Protein 9L9D (pdb70)

Structure (mmCIF, N/CA/C/O backbone):
data_9L9D
#
_entry.id   9L9D
#
_cell.length_a   1.00
_cell.length_b   1.00
_cell.length_c   1.00
_cell.angle_alpha   90.00
_cell.angle_beta   90.00
_cell.angle_gamma   90.00
#
_symmetry.space_group_name_H-M   'P 1'
#
loop_
_atom_site.group_PDB
_atom_site.id
_atom_site.type_symbol
_atom_site.label_atom_id
_atom_site.label_alt_id
_atom_site.label_comp_id
_atom_site.label_asym_id
_atom_site.label_entity_id
_atom_site.label_seq_id
_atom_site.pdbx_PDB_ins_code
_atom_site.Cartn_x
_atom_site.Cartn_y
_atom_site.Cartn_z
_atom_site.occupancy
_atom_site.B_iso_or_equiv
_atom_site.auth_seq_id
_atom_site.auth_comp_id
_atom_site.auth_asym_id
_atom_site.auth_atom_id
_atom_site.pdbx_PDB_model_num
ATOM 1 N N . SER A 1 66 ? 80.043 60.958 96.867 1.00 140.65 62 SER A N 1
ATOM 2 C CA . SER A 1 66 ? 78.832 61.762 96.982 1.00 140.65 62 SER A CA 1
ATOM 3 C C . SER A 1 66 ? 78.541 62.501 95.680 1.00 140.65 62 SER A C 1
ATOM 4 O O . SER A 1 66 ? 77.397 62.554 95.230 1.00 140.65 62 SER A O 1
ATOM 7 N N . LEU A 1 67 ? 79.581 63.072 95.086 1.00 137.42 63 LEU A N 1
ATOM 8 C CA . LEU A 1 67 ? 79.421 63.777 93.820 1.00 137.42 63 LEU A CA 1
ATOM 9 C C . LEU A 1 67 ? 79.059 62.787 92.718 1.00 137.42 63 LEU A C 1
ATOM 10 O O . LEU A 1 67 ? 79.689 61.729 92.612 1.00 137.42 63 LEU A O 1
ATOM 15 N N . PRO A 1 68 ? 78.050 63.084 91.894 1.00 130.49 64 PRO A N 1
ATOM 16 C CA . PRO A 1 68 ? 77.665 62.129 90.840 1.00 130.49 64 PRO A CA 1
ATOM 17 C C . PRO A 1 68 ? 78.780 61.816 89.858 1.00 130.49 64 PRO A C 1
ATOM 18 O O . PRO A 1 68 ? 78.871 60.677 89.382 1.00 130.49 64 PRO A O 1
ATOM 22 N N . ALA A 1 69 ? 79.625 62.800 89.533 1.00 126.84 65 ALA A N 1
ATOM 23 C CA . ALA A 1 69 ? 80.717 62.565 88.593 1.00 126.84 65 ALA A CA 1
ATOM 24 C C . ALA A 1 69 ? 81.681 61.513 89.124 1.00 126.84 65 ALA A C 1
ATOM 25 O O . ALA A 1 69 ? 82.143 60.642 88.374 1.00 126.84 65 ALA A O 1
ATOM 27 N N . ARG A 1 70 ? 81.985 61.575 90.421 1.00 124.62 66 ARG A N 1
ATOM 28 C CA . ARG A 1 70 ? 82.823 60.555 91.033 1.00 124.62 66 ARG A CA 1
ATOM 29 C C . ARG A 1 70 ? 82.216 59.171 90.856 1.00 124.62 66 ARG A C 1
ATOM 30 O O . ARG A 1 70 ? 82.936 58.201 90.587 1.00 124.62 66 ARG A O 1
ATOM 38 N N . TRP A 1 71 ? 80.891 59.054 90.973 1.00 125.03 67 TRP A N 1
ATOM 39 C CA . TRP A 1 71 ? 80.284 57.746 90.766 1.00 125.03 67 TRP A CA 1
ATOM 40 C C . TRP A 1 71 ? 80.376 57.318 89.307 1.00 125.03 67 TRP A C 1
ATOM 41 O O . TRP A 1 71 ? 80.794 56.195 89.010 1.00 125.03 67 TRP A O 1
ATOM 52 N N . ILE A 1 72 ? 80.016 58.196 88.370 1.00 123.48 68 ILE A N 1
ATOM 53 C CA . ILE A 1 72 ? 80.025 57.760 86.977 1.00 123.48 68 ILE A CA 1
ATOM 54 C C . ILE A 1 72 ? 81.435 57.558 86.442 1.00 123.48 68 ILE A C 1
ATOM 55 O O . ILE A 1 72 ? 81.594 57.033 85.335 1.00 123.48 68 ILE A O 1
ATOM 60 N N . PHE A 1 73 ? 82.467 57.960 87.188 1.00 120.89 69 PHE A N 1
ATOM 61 C CA . PHE A 1 73 ? 83.832 57.724 86.733 1.00 120.89 69 PHE A CA 1
ATOM 62 C C . PHE A 1 73 ? 84.559 56.611 87.479 1.00 120.89 69 PHE A C 1
ATOM 63 O O . PHE A 1 73 ? 85.471 56.002 86.907 1.00 120.89 69 PHE A O 1
ATOM 71 N N . ALA A 1 74 ? 84.194 56.326 88.733 1.00 120.97 70 ALA A N 1
ATOM 72 C CA . ALA A 1 74 ? 84.968 55.371 89.527 1.00 120.97 70 ALA A CA 1
ATOM 73 C C . ALA A 1 74 ? 84.801 53.940 89.034 1.00 120.97 70 ALA A C 1
ATOM 74 O O . ALA A 1 74 ? 85.769 53.168 89.022 1.00 120.97 70 ALA A O 1
ATOM 76 N N . ARG A 1 75 ? 83.578 53.570 88.648 1.00 123.07 71 ARG A N 1
ATOM 77 C CA . ARG A 1 75 ? 83.246 52.223 88.195 1.00 123.07 71 ARG A CA 1
ATOM 78 C C . ARG A 1 75 ? 82.968 52.153 86.692 1.00 123.07 71 ARG A C 1
ATOM 79 O O . ARG A 1 75 ? 81.983 51.543 86.257 1.00 123.07 71 ARG A O 1
ATOM 87 N N . ILE A 1 76 ? 83.817 52.802 85.901 1.00 115.78 72 ILE A N 1
ATOM 88 C CA . ILE A 1 76 ? 84.009 52.498 84.487 1.00 115.78 72 ILE A CA 1
ATOM 89 C C . ILE A 1 76 ? 85.309 51.716 84.354 1.00 115.78 72 ILE A C 1
ATOM 90 O O . ILE A 1 76 ? 86.372 52.192 84.770 1.00 115.78 72 ILE A O 1
ATOM 95 N N . THR A 1 77 ? 85.237 50.522 83.777 1.00 115.33 73 THR A N 1
ATOM 96 C CA . THR A 1 77 ? 86.444 49.740 83.565 1.00 115.33 73 THR A CA 1
ATOM 97 C C . THR A 1 77 ? 87.319 50.396 82.496 1.00 115.33 73 THR A C 1
ATOM 98 O O . THR A 1 77 ? 86.801 50.974 81.537 1.00 115.33 73 THR A O 1
ATOM 102 N N . PRO A 1 78 ? 88.643 50.339 82.641 1.00 111.35 74 PRO A N 1
ATOM 103 C CA . PRO A 1 78 ? 89.521 50.904 81.610 1.00 111.35 74 PRO A CA 1
ATOM 104 C C . PRO A 1 78 ? 89.392 50.153 80.294 1.00 111.35 74 PRO A C 1
ATOM 105 O O . PRO A 1 78 ? 89.123 48.950 80.260 1.00 111.35 74 PRO A O 1
ATOM 109 N N . GLY A 1 79 ? 89.593 50.883 79.198 1.00 110.70 75 GLY A N 1
ATOM 110 C CA . GLY A 1 79 ? 89.557 50.324 77.868 1.00 110.70 75 GLY A CA 1
ATOM 111 C C . GLY A 1 79 ? 88.283 50.599 77.096 1.00 110.70 75 GLY A C 1
ATOM 112 O O . GLY A 1 79 ? 88.275 50.443 75.869 1.00 110.70 75 GLY A O 1
ATOM 113 N N . THR A 1 80 ? 87.214 51.005 77.773 1.00 108.91 76 THR A N 1
ATOM 114 C CA . THR A 1 80 ? 85.954 51.309 77.111 1.00 108.91 76 THR A CA 1
ATOM 115 C C . THR A 1 80 ? 85.959 52.743 76.602 1.00 108.91 76 THR A C 1
ATOM 116 O O . THR A 1 80 ? 86.422 53.658 77.287 1.00 108.91 76 THR A O 1
ATOM 120 N N . THR A 1 81 ? 85.441 52.931 75.391 1.00 112.27 77 THR A N 1
ATOM 121 C CA . THR A 1 81 ? 85.399 54.245 74.766 1.00 112.27 77 THR A CA 1
ATOM 122 C C . THR A 1 81 ? 84.141 54.983 75.204 1.00 112.27 77 THR A C 1
ATOM 123 O O . THR A 1 81 ? 83.036 54.434 75.144 1.00 112.27 77 THR A O 1
ATOM 127 N N . ILE A 1 82 ? 84.318 56.221 75.665 1.00 105.59 78 ILE A N 1
ATOM 128 C CA . ILE A 1 82 ? 83.219 57.060 76.119 1.00 105.59 78 ILE A CA 1
ATOM 129 C C . ILE A 1 82 ? 83.372 58.437 75.492 1.00 105.59 78 ILE A C 1
ATOM 130 O O . ILE A 1 82 ? 84.448 58.820 75.029 1.00 105.59 78 ILE A O 1
ATOM 135 N N . SER A 1 83 ? 82.272 59.185 75.480 1.00 104.69 79 SER A N 1
ATOM 136 C CA . SER A 1 83 ? 82.262 60.555 74.978 1.00 104.69 79 SER A CA 1
ATOM 137 C C . SER A 1 83 ? 81.808 61.474 76.101 1.00 104.69 79 SER A C 1
ATOM 138 O O . SER A 1 83 ? 80.692 61.330 76.607 1.00 104.69 79 SER A O 1
ATOM 141 N N . ILE A 1 84 ? 82.660 62.417 76.487 1.00 104.51 80 ILE A N 1
ATOM 142 C CA . ILE A 1 84 ? 82.385 63.261 77.642 1.00 104.51 80 ILE A CA 1
ATOM 143 C C . ILE A 1 84 ? 82.058 64.673 77.178 1.00 104.51 80 ILE A C 1
ATOM 144 O O . ILE A 1 84 ? 82.502 65.130 76.119 1.00 104.51 80 ILE A O 1
ATOM 149 N N . VAL A 1 85 ? 81.247 65.355 77.982 1.00 107.53 81 VAL A N 1
ATOM 150 C CA . VAL A 1 85 ? 80.842 66.734 77.748 1.00 107.53 81 VAL A CA 1
ATOM 151 C C . VAL A 1 85 ? 81.021 67.495 79.052 1.00 107.53 81 VAL A C 1
ATOM 152 O O . VAL A 1 85 ? 80.667 66.993 80.125 1.00 107.53 81 VAL A O 1
ATOM 156 N N . THR A 1 86 ? 81.577 68.698 78.963 1.00 109.51 82 THR A N 1
ATOM 157 C CA . THR A 1 86 ? 81.998 69.471 80.122 1.00 109.51 82 THR A CA 1
ATOM 158 C C . THR A 1 86 ? 81.109 70.700 80.311 1.00 109.51 82 THR A C 1
ATOM 159 O O . THR A 1 86 ? 80.191 70.966 79.532 1.00 109.51 82 THR A O 1
ATOM 163 N N . ASP A 1 87 ? 81.405 71.459 81.372 1.00 113.11 83 ASP A N 1
ATOM 164 C CA . ASP A 1 87 ? 80.634 72.653 81.700 1.00 113.11 83 ASP A CA 1
ATOM 165 C C . ASP A 1 87 ? 80.817 73.772 80.685 1.00 113.11 83 ASP A C 1
ATOM 166 O O . ASP A 1 87 ? 79.977 74.676 80.623 1.00 113.11 83 ASP A O 1
ATOM 171 N N . SER A 1 88 ? 81.890 73.746 79.903 1.00 108.57 84 SER A N 1
ATOM 172 C CA . SER A 1 88 ? 82.132 74.769 78.897 1.00 108.57 84 SER A CA 1
ATOM 173 C C . SER A 1 88 ? 81.555 74.411 77.537 1.00 108.57 84 SER A C 1
ATOM 174 O O . SER A 1 88 ? 81.697 75.196 76.594 1.00 108.57 84 SER A O 1
ATOM 177 N N . GLY A 1 89 ? 80.914 73.253 77.410 1.00 110.69 85 GLY A N 1
ATOM 178 C CA . GLY A 1 89 ? 80.400 72.815 76.135 1.00 110.69 85 GLY A CA 1
ATOM 179 C C . GLY A 1 89 ? 81.434 72.226 75.206 1.00 110.69 85 GLY A C 1
ATOM 180 O O . GLY A 1 89 ? 81.096 71.889 74.064 1.00 110.69 85 GLY A O 1
ATOM 181 N N . ASP A 1 90 ? 82.681 72.093 75.652 1.00 109.42 86 ASP A N 1
ATOM 182 C CA . ASP A 1 90 ? 83.734 71.521 74.822 1.00 109.42 86 ASP A CA 1
ATOM 183 C C . ASP A 1 90 ? 83.450 70.030 74.695 1.00 109.42 86 ASP A C 1
ATOM 184 O O . ASP A 1 90 ? 83.624 69.272 75.654 1.00 109.42 86 ASP A O 1
ATOM 189 N N . MET A 1 91 ? 83.010 69.608 73.514 1.00 116.09 87 MET A N 1
ATOM 190 C CA . MET A 1 91 ? 82.653 68.214 73.289 1.00 116.09 87 MET A CA 1
ATOM 191 C C . MET A 1 91 ? 83.911 67.400 73.019 1.00 116.09 87 MET A C 1
ATOM 192 O O . MET A 1 91 ? 84.656 67.689 72.077 1.00 116.09 87 MET A O 1
ATOM 197 N N . ILE A 1 92 ? 84.147 66.388 73.845 1.00 116.85 88 ILE A N 1
ATOM 198 C CA . ILE A 1 92 ? 85.264 65.470 73.661 1.00 116.85 88 ILE A CA 1
ATOM 199 C C . ILE A 1 92 ? 84.764 64.272 72.866 1.00 116.85 88 ILE A C 1
ATOM 200 O O . ILE A 1 92 ? 83.802 63.609 73.268 1.00 116.85 88 ILE A O 1
ATOM 205 N N . GLY A 1 93 ? 85.415 63.993 71.739 1.00 117.01 89 GLY A N 1
ATOM 206 C CA . GLY A 1 93 ? 84.981 62.947 70.842 1.00 117.01 89 GLY A CA 1
ATOM 207 C C . GLY A 1 93 ? 85.205 61.555 71.396 1.00 117.01 89 GLY A C 1
ATOM 208 O O . GLY A 1 93 ? 85.376 61.361 72.603 1.00 117.01 89 GLY A O 1
ATOM 209 N N . PRO A 1 94 ? 85.198 60.550 70.515 1.00 116.94 90 PRO A N 1
ATOM 210 C CA . PRO A 1 94 ? 85.414 59.171 70.974 1.00 116.94 90 PRO A CA 1
ATOM 211 C C . PRO A 1 94 ? 86.801 58.982 71.563 1.00 116.94 90 PRO A C 1
ATOM 212 O O . PRO A 1 94 ? 87.806 59.024 70.846 1.00 116.94 90 PRO A O 1
ATOM 216 N N . VAL A 1 95 ? 86.861 58.773 72.876 1.00 111.39 91 VAL A N 1
ATOM 217 C CA . VAL A 1 95 ? 88.112 58.654 73.613 1.00 111.39 91 VAL A CA 1
ATOM 218 C C . VAL A 1 95 ? 88.025 57.444 74.528 1.00 111.39 91 VAL A C 1
ATOM 219 O O . VAL A 1 95 ? 87.030 57.268 75.239 1.00 111.39 91 VAL A O 1
ATOM 223 N N . VAL A 1 96 ? 89.064 56.616 74.513 1.00 111.50 92 VAL A N 1
ATOM 224 C CA . VAL A 1 96 ? 89.102 55.431 75.360 1.00 111.50 92 VAL A CA 1
ATOM 225 C C . VAL A 1 96 ? 89.484 55.839 76.776 1.00 111.50 92 VAL A C 1
ATOM 226 O O . VAL A 1 96 ? 90.497 56.513 76.994 1.00 111.50 92 VAL A O 1
ATOM 230 N N . PHE A 1 97 ? 88.657 55.448 77.741 1.00 111.15 93 PHE A N 1
ATOM 231 C CA . PHE A 1 97 ? 88.941 55.733 79.140 1.00 111.15 93 PHE A CA 1
ATOM 232 C C . PHE A 1 97 ? 90.165 54.952 79.598 1.00 111.15 93 PHE A C 1
ATOM 233 O O . PHE A 1 97 ? 90.379 53.807 79.190 1.00 111.15 93 PHE A O 1
ATOM 241 N N . VAL A 1 98 ? 90.976 55.577 80.449 1.00 110.95 94 VAL A N 1
ATOM 242 C CA . VAL A 1 98 ? 92.204 54.941 80.912 1.00 110.95 94 VAL A CA 1
ATOM 243 C C . VAL A 1 98 ? 92.184 54.774 82.425 1.00 110.95 94 VAL A C 1
ATOM 244 O O . VAL A 1 98 ? 92.324 53.656 82.932 1.00 110.95 94 VAL A O 1
ATOM 248 N N . ALA A 1 99 ? 92.012 55.870 83.162 1.00 108.83 95 ALA A N 1
ATOM 249 C CA . ALA A 1 99 ? 92.121 55.770 84.611 1.00 108.83 95 ALA A CA 1
ATOM 250 C C . ALA A 1 99 ? 91.341 56.887 85.283 1.00 108.83 95 ALA A C 1
ATOM 251 O O . ALA A 1 99 ? 90.962 57.875 84.653 1.00 108.83 95 ALA A O 1
ATOM 253 N N . PHE A 1 100 ? 91.118 56.721 86.584 1.00 115.10 96 PHE A N 1
ATOM 254 C CA . PHE A 1 100 ? 90.485 57.756 87.396 1.00 115.10 96 PHE A CA 1
ATOM 255 C C . PHE A 1 100 ? 91.009 57.623 88.818 1.00 115.10 96 PHE A C 1
ATOM 256 O O . PHE A 1 100 ? 90.620 56.699 89.538 1.00 115.10 96 PHE A O 1
ATOM 264 N N . CYS A 1 101 ? 91.884 58.540 89.218 1.00 120.07 97 CYS A N 1
ATOM 265 C CA . CYS A 1 101 ? 92.396 58.580 90.581 1.00 120.07 97 CYS A CA 1
ATOM 266 C C . CYS A 1 101 ? 91.458 59.454 91.405 1.00 120.07 97 CYS A C 1
ATOM 267 O O . CYS A 1 101 ? 91.440 60.681 91.250 1.00 120.07 97 CYS A O 1
ATOM 270 N N . GLN A 1 102 ? 90.664 58.814 92.265 1.00 123.86 98 GLN A N 1
ATOM 271 C CA . GLN A 1 102 ? 89.640 59.508 93.034 1.00 123.86 98 GLN A CA 1
ATOM 272 C C . GLN A 1 102 ? 90.209 60.241 94.242 1.00 123.86 98 GLN A C 1
ATOM 273 O O . GLN A 1 102 ? 89.562 61.165 94.748 1.00 123.86 98 GLN A O 1
ATOM 279 N N . VAL A 1 103 ? 91.410 59.873 94.697 1.00 125.72 99 VAL A N 1
ATOM 280 C CA . VAL A 1 103 ? 91.976 60.497 95.891 1.00 125.72 99 VAL A CA 1
ATOM 281 C C . VAL A 1 103 ? 92.167 61.993 95.674 1.00 125.72 99 VAL A C 1
ATOM 282 O O . VAL A 1 103 ? 91.835 62.808 96.544 1.00 125.72 99 VAL A O 1
ATOM 286 N N . HIS A 1 104 ? 92.694 62.381 94.515 1.00 120.63 100 HIS A N 1
ATOM 287 C CA . HIS A 1 104 ? 92.807 63.784 94.150 1.00 120.63 100 HIS A CA 1
ATOM 288 C C . HIS A 1 104 ? 91.821 64.191 93.067 1.00 120.63 100 HIS A C 1
ATOM 289 O O . HIS A 1 104 ? 91.828 65.352 92.645 1.00 120.63 100 HIS A O 1
ATOM 296 N N . GLY A 1 105 ? 90.975 63.272 92.607 1.00 121.12 101 GLY A N 1
ATOM 297 C CA . GLY A 1 105 ? 89.954 63.592 91.631 1.00 121.12 101 GLY A CA 1
ATOM 298 C C . GLY A 1 105 ? 90.495 64.002 90.277 1.00 121.12 101 GLY A C 1
ATOM 299 O O . GLY A 1 105 ? 90.356 65.160 89.875 1.00 121.12 101 GLY A O 1
ATOM 300 N N . ILE A 1 106 ? 91.119 63.067 89.565 1.00 116.93 102 ILE A N 1
ATOM 301 C CA . ILE A 1 106 ? 91.683 63.339 88.247 1.00 116.93 102 ILE A CA 1
ATOM 302 C C . ILE A 1 106 ? 91.432 62.140 87.344 1.00 116.93 102 ILE A C 1
ATOM 303 O O . ILE A 1 106 ? 91.714 61.000 87.728 1.00 116.93 102 ILE A O 1
ATOM 308 N N . VAL A 1 107 ? 90.922 62.391 86.140 1.00 111.47 103 VAL A N 1
ATOM 309 C CA . VAL A 1 107 ? 90.667 61.338 85.164 1.00 111.47 103 VAL A CA 1
ATOM 310 C C . VAL A 1 107 ? 91.739 61.395 84.083 1.00 111.47 103 VAL A C 1
ATOM 311 O O . VAL A 1 107 ? 92.098 62.473 83.595 1.00 111.47 103 VAL A O 1
ATOM 315 N N . 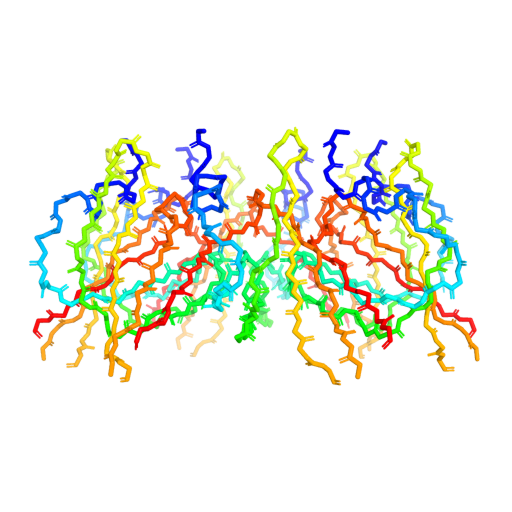PHE A 1 108 ? 92.279 60.229 83.744 1.00 109.63 104 PHE A N 1
ATOM 316 C CA . PHE A 1 108 ? 93.265 60.070 82.687 1.00 109.63 104 PHE A CA 1
ATOM 317 C C . PHE A 1 108 ? 92.534 59.498 81.481 1.00 109.63 104 PHE A C 1
ATOM 318 O O . PHE A 1 108 ? 92.029 58.369 81.556 1.00 109.63 104 PHE A O 1
ATOM 326 N N . VAL A 1 109 ? 92.477 60.246 80.374 1.00 107.99 105 VAL A N 1
ATOM 327 C CA . VAL A 1 109 ? 91.943 59.701 79.132 1.00 107.99 105 VAL A CA 1
ATOM 328 C C . VAL A 1 109 ? 92.958 59.967 78.028 1.00 107.99 105 VAL A C 1
ATOM 329 O O . VAL A 1 109 ? 93.917 60.711 78.212 1.00 107.99 105 VAL A O 1
ATOM 333 N N . THR A 1 110 ? 92.751 59.334 76.875 1.00 114.62 106 THR A N 1
ATOM 334 C CA . THR A 1 110 ? 93.645 59.576 75.751 1.00 114.62 106 THR A CA 1
ATOM 335 C C . THR A 1 110 ? 92.988 59.119 74.458 1.00 114.62 106 THR A C 1
ATOM 336 O O . THR A 1 110 ? 92.271 58.117 74.437 1.00 114.62 106 THR A O 1
ATOM 340 N N . GLN A 1 111 ? 93.261 59.854 73.385 1.00 122.86 107 GLN A N 1
ATOM 341 C CA . GLN A 1 111 ? 92.770 59.536 72.056 1.00 122.86 107 GLN A CA 1
ATOM 342 C C . GLN A 1 111 ? 93.939 59.450 71.083 1.00 122.86 107 GLN A C 1
ATOM 343 O O . GLN A 1 111 ? 95.004 60.036 71.299 1.00 122.86 107 GLN A O 1
ATOM 349 N N . GLU A 1 112 ? 93.728 58.695 70.008 1.00 134.43 108 GLU A N 1
ATOM 350 C CA . GLU A 1 112 ? 94.757 58.535 68.991 1.00 134.43 108 GLU A CA 1
ATOM 351 C C . GLU A 1 112 ? 94.976 59.843 68.240 1.00 134.43 108 GLU A C 1
ATOM 352 O O . GLU A 1 112 ? 94.031 60.585 67.961 1.00 134.43 108 GLU A O 1
ATOM 358 N N . SER A 1 113 ? 96.234 60.123 67.916 1.00 131.00 109 SER A N 1
ATOM 359 C CA . SER A 1 113 ? 96.584 61.335 67.185 1.00 131.00 109 SER A CA 1
ATOM 360 C C . SER A 1 113 ? 97.328 61.002 65.897 1.00 131.00 109 SER A C 1
ATOM 361 O O . SER A 1 113 ? 98.279 60.219 65.903 1.00 131.00 109 SER A O 1
ATOM 364 N N . GLY A 1 119 ? 100.834 58.871 66.812 1.00 126.81 115 GLY A N 1
ATOM 365 C CA . GLY A 1 119 ? 101.144 59.053 68.218 1.00 126.81 115 GLY A CA 1
ATOM 366 C C . GLY A 1 119 ? 99.941 58.884 69.124 1.00 126.81 115 GLY A C 1
ATOM 367 O O . GLY A 1 119 ? 98.974 58.212 68.769 1.00 126.81 115 GLY A O 1
ATOM 368 N N . GLN A 1 120 ? 100.003 59.500 70.302 1.00 122.61 116 GLN A N 1
ATOM 369 C CA . GLN A 1 120 ? 98.929 59.420 71.280 1.00 122.61 116 GLN A CA 1
ATOM 370 C C . GLN A 1 120 ? 98.780 60.768 71.969 1.00 122.61 116 GLN A C 1
ATOM 371 O O . GLN A 1 120 ? 99.777 61.410 72.309 1.00 122.61 116 GLN A O 1
ATOM 377 N N . ALA A 1 121 ? 97.534 61.192 72.173 1.00 115.83 117 ALA A N 1
ATOM 378 C CA . ALA A 1 121 ? 97.227 62.472 72.804 1.00 115.83 117 ALA A CA 1
ATOM 379 C C . ALA A 1 121 ? 96.477 62.209 74.102 1.00 115.83 117 ALA A C 1
ATOM 380 O O . ALA A 1 121 ? 95.333 61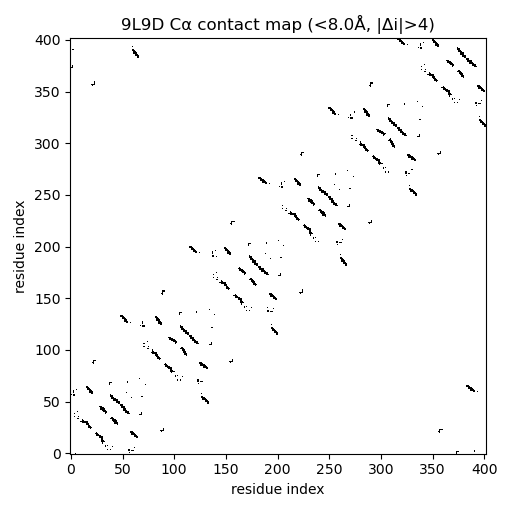.743 74.078 1.00 115.83 117 ALA A O 1
ATOM 382 N N . THR A 1 122 ? 97.109 62.523 75.228 1.00 100.78 118 THR A N 1
ATOM 383 C CA . THR A 1 122 ? 96.547 62.264 76.547 1.00 100.78 118 THR A CA 1
ATOM 384 C C . THR A 1 122 ? 95.868 63.520 77.077 1.00 100.78 118 THR A C 1
ATOM 385 O O . THR A 1 122 ? 96.449 64.609 77.039 1.00 100.78 118 THR A O 1
ATOM 389 N N . THR A 1 123 ? 94.643 63.363 77.569 1.00 109.51 119 THR A N 1
ATOM 390 C CA . THR A 1 123 ? 93.845 64.458 78.099 1.00 109.51 119 THR A CA 1
ATOM 391 C C . THR A 1 123 ? 93.650 64.276 79.601 1.00 109.51 119 THR A C 1
ATOM 392 O O . THR A 1 123 ? 93.360 63.164 80.080 1.00 109.51 119 THR A O 1
ATOM 396 N N . LEU A 1 124 ? 93.819 65.382 80.328 1.00 109.82 120 LEU A N 1
ATOM 397 C CA . LEU A 1 124 ? 93.792 65.452 81.785 1.00 109.82 120 LEU A CA 1
ATOM 398 C C . LEU A 1 124 ? 92.760 66.502 82.180 1.00 109.82 120 LEU A C 1
ATOM 399 O O . LEU A 1 124 ? 93.065 67.698 82.192 1.00 109.82 120 LEU A O 1
ATOM 404 N N . ILE A 1 125 ? 91.547 66.069 82.514 1.00 111.10 121 ILE A N 1
ATOM 405 C CA . ILE A 1 125 ? 90.440 66.979 82.789 1.00 111.10 121 ILE A CA 1
ATOM 406 C C . ILE A 1 125 ? 89.912 66.709 84.191 1.00 111.10 121 ILE A C 1
ATOM 407 O O . ILE A 1 125 ? 89.726 65.550 84.578 1.00 111.10 121 ILE A O 1
ATOM 412 N N . ASP A 1 126 ? 89.687 67.780 84.951 1.00 118.05 122 ASP A N 1
ATOM 413 C CA . ASP A 1 126 ? 89.174 67.658 86.310 1.00 118.05 122 ASP A CA 1
ATOM 414 C C . ASP A 1 126 ? 87.789 67.023 86.308 1.00 118.05 122 ASP A C 1
ATOM 415 O O . ASP A 1 126 ? 86.914 67.413 85.530 1.00 118.05 122 ASP A O 1
ATOM 420 N N . VAL A 1 127 ? 87.591 66.044 87.192 1.00 114.87 123 VAL A N 1
ATOM 421 C CA . VAL A 1 127 ? 86.313 65.343 87.255 1.00 114.87 123 VAL A CA 1
ATOM 422 C C . VAL A 1 127 ? 85.226 66.253 87.814 1.00 114.87 123 VAL A C 1
ATOM 423 O O . VAL A 1 127 ? 84.076 66.220 87.360 1.00 114.87 123 VAL A O 1
ATOM 427 N N . ASP A 1 128 ? 85.571 67.085 88.800 1.00 117.29 124 ASP A N 1
ATOM 428 C CA . ASP A 1 128 ? 84.566 67.889 89.486 1.00 117.29 124 ASP A CA 1
ATOM 429 C C . ASP A 1 128 ? 83.869 68.874 88.558 1.00 117.29 124 ASP A C 1
ATOM 430 O O . ASP A 1 128 ? 82.751 69.305 88.859 1.00 117.29 124 ASP A O 1
ATOM 435 N N . LYS A 1 129 ? 84.496 69.239 87.444 1.00 110.86 125 LYS A N 1
ATOM 436 C CA . LYS A 1 129 ? 83.892 70.116 86.448 1.00 110.86 125 LYS A CA 1
ATOM 437 C C . LYS A 1 129 ? 83.573 69.353 85.167 1.00 110.86 125 LYS A C 1
ATOM 438 O O . LYS A 1 129 ? 83.753 69.859 84.059 1.00 110.86 125 LYS A O 1
ATOM 444 N N . VAL A 1 130 ? 83.102 68.117 85.311 1.00 109.47 126 VAL A N 1
ATOM 445 C CA . VAL A 1 130 ? 82.672 67.290 84.191 1.00 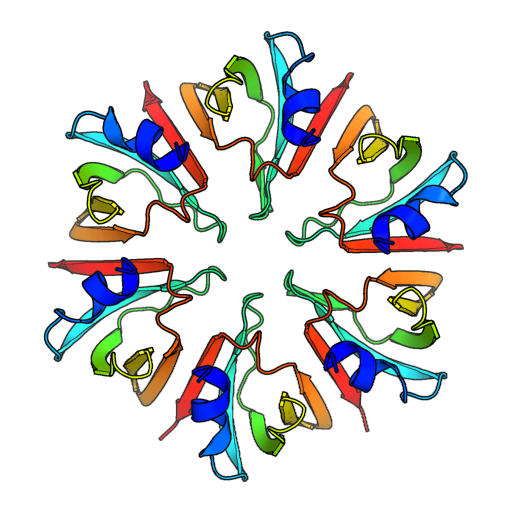109.47 126 VAL A CA 1
ATOM 446 C C . VAL A 1 130 ? 81.157 67.181 84.245 1.00 109.47 126 VAL A C 1
ATOM 447 O O . VAL A 1 130 ? 80.591 66.823 85.285 1.00 109.47 126 VAL A O 1
ATOM 451 N N . GLU A 1 131 ? 80.501 67.499 83.132 1.00 108.94 127 GLU A N 1
ATOM 452 C CA . GLU A 1 131 ? 79.046 67.420 83.085 1.00 108.94 127 GLU A CA 1
ATOM 453 C C . GLU A 1 131 ? 78.554 65.991 82.902 1.00 108.94 127 GLU A C 1
ATOM 454 O O . GLU A 1 131 ? 77.864 65.445 83.769 1.00 108.94 127 GLU A O 1
ATOM 460 N N . SER A 1 132 ? 78.893 65.373 81.775 1.00 108.98 128 SER A N 1
ATOM 461 C CA . SER A 1 132 ? 78.204 64.161 81.364 1.00 108.98 128 SER A CA 1
ATOM 462 C C . SER A 1 132 ? 79.154 63.224 80.639 1.00 108.98 128 SER A C 1
ATOM 463 O O . SER A 1 132 ? 80.140 63.654 80.038 1.00 108.98 128 SER A O 1
ATOM 466 N N . VAL A 1 133 ? 78.833 61.934 80.696 1.00 106.82 129 VAL A N 1
ATOM 467 C CA . VAL A 1 133 ? 79.530 60.902 79.941 1.00 106.82 129 VAL A CA 1
ATOM 468 C C . VAL A 1 133 ? 78.491 60.072 79.199 1.00 106.82 129 VAL A C 1
ATOM 469 O O . VAL A 1 133 ? 77.391 59.834 79.709 1.00 106.82 129 VAL A O 1
ATOM 473 N N . THR A 1 134 ? 78.827 59.663 77.979 1.00 106.44 130 THR A N 1
ATOM 474 C CA . THR A 1 134 ? 77.945 58.865 77.143 1.00 106.44 130 THR A CA 1
ATOM 475 C C . THR A 1 134 ? 78.687 57.624 76.675 1.00 106.44 130 THR A C 1
ATOM 476 O O . THR A 1 134 ? 79.869 57.692 76.317 1.00 106.44 130 THR A O 1
ATOM 480 N N . PHE A 1 135 ? 77.982 56.497 76.679 1.00 108.43 131 PHE A N 1
ATOM 481 C CA . PHE A 1 135 ? 78.519 55.211 76.270 1.00 108.43 131 PHE A CA 1
ATOM 482 C C . PHE A 1 135 ? 77.921 54.805 74.931 1.00 108.43 131 PHE A C 1
ATOM 483 O O . PHE A 1 135 ? 76.941 55.388 74.459 1.00 108.43 131 PHE A O 1
ATOM 491 N N . PHE A 1 136 ? 78.525 53.793 74.318 1.00 115.98 132 PHE A N 1
ATOM 492 C CA . PHE A 1 136 ? 78.072 53.283 73.033 1.00 115.98 132 PHE A CA 1
ATOM 493 C C . PHE A 1 136 ? 77.969 51.768 73.094 1.00 115.98 132 PHE A C 1
ATOM 494 O O . PHE A 1 136 ? 78.758 51.109 73.777 1.00 115.98 132 PHE A O 1
ATOM 502 N N . SER A 1 137 ? 76.992 51.222 72.378 1.00 125.25 133 SER A N 1
ATOM 503 C CA . SER A 1 137 ? 76.783 49.781 72.339 1.00 125.25 133 SER A CA 1
ATOM 504 C C . SER A 1 137 ? 76.499 49.312 70.916 1.00 125.25 133 SER A C 1
ATOM 505 O O . SER A 1 137 ? 76.098 50.098 70.059 1.00 125.25 133 SER A O 1
ATOM 509 N N . SER B 1 66 ? 95.632 70.736 96.928 1.00 133.25 62 SER B N 1
ATOM 510 C CA . SER B 1 66 ? 94.301 70.148 97.010 1.00 133.25 62 SER B CA 1
ATOM 511 C C . SER B 1 66 ? 93.561 70.286 95.684 1.00 133.25 62 SER B C 1
ATOM 512 O O . SER B 1 66 ? 92.933 69.338 95.212 1.00 133.25 62 SER B O 1
ATOM 515 N N . LEU B 1 67 ? 93.637 71.470 95.091 1.00 134.89 63 LEU B N 1
ATOM 516 C CA . LEU B 1 67 ? 92.990 71.702 93.805 1.00 134.89 63 LEU B CA 1
ATOM 517 C C . LEU B 1 67 ? 93.693 70.894 92.720 1.00 134.89 63 LEU B C 1
ATOM 518 O O . LEU B 1 67 ? 94.926 70.928 92.630 1.00 134.89 63 LEU B O 1
ATOM 523 N N . PRO B 1 68 ? 92.955 70.152 91.892 1.00 127.56 64 PRO B N 1
ATOM 524 C CA . PRO B 1 68 ? 93.609 69.347 90.848 1.00 127.56 64 PRO B CA 1
ATOM 525 C C . PRO B 1 68 ? 94.431 70.166 89.870 1.00 127.56 64 PRO B C 1
ATOM 526 O O . PRO B 1 68 ? 95.470 69.686 89.397 1.00 127.56 64 PRO B O 1
ATOM 530 N N . ALA B 1 69 ? 93.996 71.387 89.550 1.00 124.23 65 ALA B N 1
ATOM 531 C CA . ALA B 1 69 ? 94.747 72.221 88.618 1.00 124.23 65 ALA B CA 1
ATOM 532 C C . ALA B 1 69 ? 96.130 72.549 89.165 1.00 124.23 65 ALA B C 1
ATOM 533 O O . ALA B 1 69 ? 97.127 72.506 88.428 1.00 124.23 65 ALA B O 1
ATOM 535 N N . ARG B 1 70 ? 96.211 72.860 90.461 1.00 124.29 66 ARG B N 1
ATOM 536 C CA . ARG B 1 70 ? 97.499 73.163 91.074 1.00 124.29 66 ARG B CA 1
ATOM 537 C C . ARG B 1 70 ? 98.463 71.996 90.932 1.00 124.29 66 ARG B C 1
ATOM 538 O O . ARG B 1 70 ? 99.645 72.192 90.631 1.00 124.29 66 ARG B O 1
ATOM 546 N N . TRP B 1 71 ? 97.979 70.771 91.141 1.00 122.14 67 TRP B N 1
ATOM 547 C CA . TRP B 1 71 ? 98.865 69.617 91.056 1.00 122.14 67 TRP B CA 1
ATOM 548 C C . TRP B 1 71 ? 99.256 69.337 89.608 1.00 122.14 67 TRP B C 1
ATOM 549 O O . TRP B 1 71 ? 100.439 69.134 89.307 1.00 122.14 67 TRP B O 1
ATOM 560 N N . ILE B 1 72 ? 98.289 69.353 88.686 1.00 119.56 68 ILE B N 1
ATOM 561 C CA . ILE B 1 72 ? 98.634 69.028 87.305 1.00 119.56 68 ILE B CA 1
ATOM 562 C C . ILE B 1 72 ? 99.534 70.089 86.688 1.00 119.56 68 ILE B C 1
ATOM 563 O O . ILE B 1 72 ? 100.223 69.807 85.702 1.00 119.56 68 ILE B O 1
ATOM 568 N N . PHE B 1 73 ? 99.553 71.306 87.235 1.00 121.37 69 PHE B N 1
ATOM 569 C CA . PHE B 1 73 ? 100.494 72.310 86.754 1.00 121.37 69 PHE B CA 1
ATOM 570 C C . PHE B 1 73 ? 101.781 72.373 87.565 1.00 121.37 69 PHE B C 1
ATOM 571 O O . PHE B 1 73 ? 102.768 72.942 87.086 1.00 121.37 69 PHE B O 1
ATOM 579 N N . ALA B 1 74 ? 101.801 71.807 88.772 1.00 121.43 70 ALA B N 1
ATOM 580 C CA . ALA B 1 74 ? 102.980 71.917 89.623 1.00 121.43 70 ALA B CA 1
ATOM 581 C C . ALA B 1 74 ? 104.114 71.015 89.150 1.00 121.43 70 ALA B C 1
ATOM 582 O O . ALA B 1 74 ? 105.281 71.421 89.171 1.00 121.43 70 ALA B O 1
ATOM 584 N N . ARG B 1 75 ? 103.795 69.796 88.723 1.00 122.27 71 ARG B N 1
ATOM 585 C CA . ARG B 1 75 ? 104.801 68.811 88.351 1.00 122.27 71 ARG B CA 1
ATOM 586 C C . ARG B 1 75 ? 105.095 68.794 86.857 1.00 122.27 71 ARG B C 1
ATOM 587 O O . ARG B 1 75 ? 105.802 67.898 86.387 1.00 122.27 71 ARG B O 1
ATOM 595 N N . ILE B 1 76 ? 104.573 69.755 86.102 1.00 117.65 72 ILE B N 1
ATOM 596 C CA . ILE B 1 76 ? 104.865 69.843 84.676 1.00 117.65 72 ILE B CA 1
ATOM 597 C C . ILE B 1 76 ? 106.199 70.558 84.506 1.00 117.65 72 ILE B C 1
ATOM 598 O O . ILE B 1 76 ? 106.377 71.685 84.980 1.00 117.65 72 ILE B O 1
ATOM 603 N N . THR B 1 77 ? 107.144 69.899 83.845 1.00 114.33 73 THR B N 1
ATOM 604 C CA . THR B 1 77 ? 108.450 70.503 83.640 1.00 114.33 73 THR B CA 1
ATOM 605 C C . THR B 1 77 ? 108.356 71.615 82.598 1.00 114.33 73 THR B C 1
ATOM 606 O O . THR B 1 77 ? 107.591 71.503 81.636 1.00 114.33 73 THR B O 1
ATOM 610 N N . PRO B 1 78 ? 109.100 72.704 82.772 1.00 112.06 74 PRO B N 1
ATOM 611 C CA . PRO B 1 78 ? 109.089 73.770 81.765 1.00 112.06 74 PRO B CA 1
ATOM 612 C C . PRO B 1 78 ? 109.672 73.301 80.442 1.00 112.06 74 PRO B C 1
ATOM 613 O O . PRO B 1 78 ? 110.553 72.439 80.392 1.00 112.06 74 PRO B O 1
ATOM 617 N N . GLY B 1 79 ? 109.163 73.885 79.359 1.00 112.43 75 GLY B N 1
ATOM 618 C CA . GLY B 1 79 ? 109.639 73.609 78.024 1.00 112.43 75 GLY B CA 1
ATOM 619 C C . GLY B 1 79 ? 108.762 72.677 77.213 1.00 112.43 75 GLY B C 1
ATOM 620 O O . GLY B 1 79 ? 108.901 72.634 75.985 1.00 112.43 75 GLY B O 1
ATOM 621 N N . THR B 1 80 ? 107.868 71.935 77.859 1.00 108.66 76 THR B N 1
ATOM 622 C CA . THR B 1 80 ? 106.991 71.018 77.146 1.00 108.66 76 THR B CA 1
ATOM 623 C C . THR B 1 80 ? 105.774 71.753 76.602 1.00 108.66 76 THR B C 1
ATOM 624 O O . THR B 1 80 ? 105.216 72.636 77.258 1.00 108.66 76 THR B O 1
ATOM 628 N N . THR B 1 81 ? 105.365 71.382 75.392 1.00 107.89 77 THR B N 1
ATOM 629 C CA . THR B 1 81 ? 104.215 71.997 74.744 1.00 107.89 77 THR B CA 1
ATOM 630 C C . THR B 1 81 ? 102.942 71.269 75.158 1.00 107.89 77 THR B C 1
ATOM 631 O O . THR B 1 81 ? 102.861 70.040 75.067 1.00 107.89 77 THR B O 1
ATOM 635 N N . ILE B 1 82 ? 101.960 72.032 75.637 1.00 101.42 78 ILE B N 1
ATOM 636 C CA . ILE B 1 82 ? 100.681 71.495 76.076 1.00 101.42 78 ILE B CA 1
ATOM 637 C C . ILE B 1 82 ? 99.564 72.315 75.447 1.00 101.42 78 ILE B C 1
ATOM 638 O O . ILE B 1 82 ? 99.768 73.444 74.995 1.00 101.42 78 ILE B O 1
ATOM 643 N N . SER B 1 83 ? 98.371 71.726 75.414 1.00 105.49 79 SER B N 1
ATOM 644 C CA . SER B 1 83 ? 97.177 72.401 74.920 1.00 105.49 79 SER B CA 1
ATOM 645 C C . SER B 1 83 ? 96.145 72.445 76.036 1.00 105.49 79 SER B C 1
ATOM 646 O O . SER B 1 83 ? 95.801 71.407 76.604 1.00 105.49 79 SER B O 1
ATOM 649 N N . ILE B 1 84 ? 95.641 73.635 76.343 1.00 101.82 80 ILE B N 1
ATOM 650 C CA . ILE B 1 84 ? 94.838 73.842 77.540 1.00 101.82 80 ILE B CA 1
ATOM 651 C C . ILE B 1 84 ? 93.442 74.312 77.155 1.00 101.82 80 ILE B C 1
ATOM 652 O O . ILE B 1 84 ? 93.280 75.181 76.291 1.00 101.82 80 ILE B O 1
ATOM 657 N N . VAL B 1 85 ? 92.437 73.727 77.804 1.00 105.71 81 VAL B N 1
ATOM 658 C CA . VAL B 1 85 ? 91.041 74.120 77.663 1.00 105.71 81 VAL B CA 1
ATOM 659 C C . VAL B 1 85 ? 90.584 74.715 78.988 1.00 105.71 81 VAL B C 1
ATOM 660 O O . VAL B 1 85 ? 90.904 74.182 80.057 1.00 105.71 81 VAL B O 1
ATOM 664 N N . THR B 1 86 ? 89.852 75.824 78.918 1.00 107.06 82 THR B N 1
ATOM 665 C CA . THR B 1 86 ? 89.439 76.592 80.085 1.00 107.06 82 THR B CA 1
ATOM 666 C C . THR B 1 86 ? 87.925 76.513 80.276 1.00 107.06 82 THR B C 1
ATOM 667 O O . THR B 1 86 ? 87.202 75.895 79.490 1.00 107.06 82 THR B O 1
ATOM 671 N N . ASP B 1 87 ? 87.446 77.162 81.344 1.00 112.79 83 ASP B N 1
ATOM 672 C CA . ASP B 1 87 ? 86.025 77.143 81.679 1.00 112.79 83 ASP B CA 1
ATOM 673 C C . ASP B 1 87 ? 85.168 77.898 80.673 1.00 112.79 83 ASP B C 1
ATOM 674 O O . ASP B 1 87 ? 83.955 77.668 80.620 1.00 112.79 83 ASP B O 1
ATOM 679 N N . SER B 1 88 ? 85.754 78.797 79.891 1.00 105.64 84 SER B N 1
ATOM 680 C CA . SER B 1 88 ? 85.003 79.548 78.896 1.00 105.64 84 SER B CA 1
ATOM 681 C C . SER B 1 88 ? 84.975 78.866 77.539 1.00 105.64 84 SER B C 1
ATOM 682 O O . SER B 1 88 ? 84.378 79.407 76.602 1.00 105.64 84 SER B O 1
ATOM 685 N N . GLY B 1 89 ? 85.601 77.701 77.407 1.00 105.80 85 GLY B N 1
ATOM 686 C CA . GLY B 1 89 ? 85.689 77.037 76.129 1.00 105.80 85 GLY B CA 1
ATOM 687 C C . GLY B 1 89 ? 86.738 77.599 75.199 1.00 105.80 85 GLY B C 1
ATOM 688 O O . GLY B 1 89 ? 86.818 77.158 74.045 1.00 105.80 85 GLY B O 1
ATOM 689 N N . ASP B 1 90 ? 87.539 78.557 75.657 1.00 105.23 86 ASP B N 1
ATOM 690 C CA . ASP B 1 90 ? 88.586 79.143 74.829 1.00 105.23 86 ASP B CA 1
ATOM 691 C C . ASP B 1 90 ? 89.676 78.092 74.663 1.00 105.23 86 ASP B C 1
ATOM 692 O O . ASP B 1 90 ? 90.442 77.826 75.594 1.00 105.23 86 ASP B O 1
ATOM 697 N N . MET B 1 91 ? 89.742 77.487 73.481 1.00 110.43 87 MET B N 1
ATOM 698 C CA . MET B 1 91 ? 90.729 76.452 73.201 1.00 110.43 87 MET B CA 1
ATOM 699 C C . MET B 1 91 ? 92.041 77.119 72.811 1.00 110.43 87 MET B C 1
ATOM 700 O O . MET B 1 91 ? 92.139 77.744 71.750 1.00 110.43 87 MET B O 1
ATOM 705 N N . ILE B 1 92 ? 93.048 76.991 73.668 1.00 105.35 88 ILE B N 1
ATOM 706 C CA . ILE B 1 92 ? 94.371 77.550 73.425 1.00 105.35 88 ILE B CA 1
ATOM 707 C C . ILE B 1 92 ? 95.241 76.464 72.809 1.00 105.35 88 ILE B C 1
ATOM 708 O O . ILE B 1 92 ? 95.371 75.369 73.371 1.00 105.35 88 ILE B O 1
ATOM 713 N N . GLY B 1 93 ? 95.835 76.763 71.655 1.00 110.14 89 GLY B N 1
ATOM 714 C CA . GLY B 1 93 ? 96.548 75.776 70.879 1.00 110.14 89 GLY B CA 1
ATOM 715 C C . GLY B 1 93 ? 97.872 75.359 71.485 1.00 110.14 89 GLY B C 1
ATOM 716 O O . GLY B 1 93 ? 98.103 75.494 72.690 1.00 110.14 89 GLY B O 1
ATOM 717 N N . PRO B 1 94 ? 98.772 74.829 70.649 1.00 106.72 90 PRO B N 1
ATOM 718 C CA . PRO B 1 94 ? 100.070 74.363 71.157 1.00 106.72 90 PRO B CA 1
ATOM 719 C C . PRO B 1 94 ? 100.911 75.496 71.719 1.00 106.72 90 PRO B C 1
ATOM 720 O O . PRO B 1 94 ? 101.368 76.372 70.978 1.00 106.72 90 PRO B O 1
ATOM 724 N N . VAL B 1 95 ? 101.117 75.486 73.034 1.00 107.30 91 VAL B N 1
ATOM 725 C CA . VAL B 1 95 ? 101.857 76.526 73.734 1.00 107.30 91 VAL B CA 1
ATOM 726 C C . VAL B 1 95 ? 102.856 75.871 74.676 1.00 107.30 91 VAL B C 1
ATOM 727 O O . VAL B 1 95 ? 102.520 74.917 75.386 1.00 107.30 91 VAL B O 1
ATOM 731 N N . VAL B 1 96 ? 104.082 76.384 74.682 1.00 107.80 92 VAL B N 1
ATOM 732 C CA . VAL B 1 96 ? 105.141 75.824 75.514 1.00 107.80 92 VAL B CA 1
ATOM 733 C C . VAL B 1 96 ? 105.026 76.384 76.926 1.00 107.80 92 VAL B C 1
ATOM 734 O O . VAL B 1 96 ? 104.944 77.602 77.124 1.00 107.80 92 VAL B O 1
ATOM 738 N N . PHE B 1 97 ? 105.009 75.490 77.910 1.00 112.01 93 PHE B N 1
ATOM 739 C CA . PHE B 1 97 ? 104.962 75.884 79.310 1.00 112.01 93 PHE B CA 1
ATOM 740 C C . PHE B 1 97 ? 106.248 76.596 79.715 1.00 112.01 93 PHE B C 1
ATOM 741 O O . PHE B 1 97 ? 107.333 76.305 79.207 1.00 112.01 93 PHE B O 1
ATOM 749 N N . VAL B 1 98 ? 106.118 77.546 80.642 1.00 114.36 94 VAL B N 1
ATOM 750 C CA . VAL B 1 98 ? 107.274 78.299 81.117 1.00 114.36 94 VAL B CA 1
ATOM 751 C C . VAL B 1 98 ? 107.414 78.166 82.628 1.00 114.36 94 VAL B C 1
ATOM 752 O O . VAL B 1 98 ? 108.435 77.676 83.122 1.00 114.36 94 VAL B O 1
ATOM 756 N N . ALA B 1 99 ? 106.400 78.598 83.373 1.00 110.16 95 ALA B N 1
ATOM 757 C CA . ALA B 1 99 ? 106.512 78.612 84.824 1.00 110.16 95 ALA B CA 1
ATOM 758 C C . ALA B 1 99 ? 105.126 78.599 85.447 1.00 110.16 95 ALA B C 1
ATOM 759 O O . ALA B 1 99 ? 104.127 78.919 84.800 1.00 110.16 95 ALA B O 1
ATOM 761 N N . PHE B 1 100 ? 105.089 78.225 86.723 1.00 115.57 96 PHE B N 1
ATOM 762 C CA . PHE B 1 100 ? 103.848 78.196 87.493 1.00 115.57 96 PHE B CA 1
ATOM 763 C C . PHE B 1 100 ? 104.217 78.384 88.955 1.00 115.57 96 PHE B C 1
ATOM 764 O O . PHE B 1 100 ? 104.827 77.495 89.556 1.00 115.57 96 PHE B O 1
ATOM 772 N N . CYS B 1 101 ? 103.851 79.525 89.526 1.00 121.91 97 CYS B N 1
ATOM 773 C CA . CYS B 1 101 ? 104.132 79.807 90.926 1.00 121.91 97 CYS B CA 1
ATOM 774 C C . CYS B 1 101 ? 102.851 79.594 91.723 1.00 121.91 97 CYS B C 1
ATOM 775 O O . CYS B 1 101 ? 101.808 80.177 91.403 1.00 121.91 97 CYS B O 1
ATOM 778 N N . GLN B 1 102 ? 102.938 78.757 92.756 1.00 131.21 98 GLN B N 1
ATOM 779 C CA . GLN B 1 102 ? 101.765 78.234 93.445 1.00 131.21 98 GLN B CA 1
ATOM 780 C C . GLN B 1 102 ? 101.324 79.111 94.609 1.00 131.21 98 GLN B C 1
ATOM 781 O O . GLN B 1 102 ? 100.127 79.146 94.918 1.00 131.21 98 GLN B O 1
ATOM 787 N N . VAL B 1 103 ? 102.249 79.847 95.234 1.00 131.90 99 VAL B N 1
ATOM 788 C CA . VAL B 1 103 ? 101.911 80.608 96.436 1.00 131.90 99 VAL B CA 1
ATOM 789 C C . VAL B 1 103 ? 100.795 81.605 96.146 1.00 131.90 99 VAL B C 1
ATOM 790 O O . VAL B 1 103 ? 99.900 81.817 96.973 1.00 131.90 99 VAL B O 1
ATOM 794 N N . HIS B 1 104 ? 100.822 82.223 94.969 1.00 122.38 100 HIS B N 1
ATOM 795 C CA . HIS B 1 104 ? 99.738 83.072 94.503 1.00 122.38 100 HIS B CA 1
ATOM 796 C C . HIS B 1 104 ? 98.877 82.406 93.442 1.00 122.38 100 HIS B C 1
ATOM 797 O O . HIS B 1 104 ? 97.845 82.967 93.058 1.00 122.38 100 HIS B O 1
ATOM 804 N N . GLY B 1 105 ? 99.272 81.233 92.954 1.00 122.84 101 GLY B N 1
ATOM 805 C CA . GLY B 1 105 ? 98.499 80.526 91.952 1.00 122.84 101 GLY B CA 1
ATOM 806 C C . GLY B 1 105 ? 98.432 81.240 90.618 1.00 122.84 101 GLY B C 1
ATOM 807 O O . GLY B 1 105 ? 97.361 81.695 90.206 1.00 122.84 101 GLY B O 1
ATOM 808 N N . ILE B 1 106 ? 99.569 81.356 89.936 1.00 119.97 102 ILE B N 1
ATOM 809 C CA . ILE B 1 106 ? 99.630 82.006 88.632 1.00 119.97 102 ILE B CA 1
ATOM 810 C C . ILE B 1 106 ? 100.561 81.210 87.728 1.00 119.97 102 ILE B C 1
ATOM 811 O O . ILE B 1 106 ? 101.672 80.845 88.128 1.00 119.97 102 ILE B O 1
ATOM 816 N N . VAL B 1 107 ? 100.112 80.957 86.500 1.00 113.37 103 VAL B N 1
ATOM 817 C CA . VAL B 1 107 ? 100.863 80.176 85.525 1.00 113.37 103 VAL B CA 1
ATOM 818 C C . VAL B 1 107 ? 101.117 81.032 84.290 1.00 113.37 103 VAL B C 1
ATOM 819 O O . VAL B 1 107 ? 100.255 81.811 83.870 1.00 113.37 103 VAL B O 1
ATOM 823 N N . PHE B 1 108 ? 102.317 80.903 83.728 1.00 110.61 104 PHE B N 1
ATOM 824 C CA . PHE B 1 108 ? 102.740 81.640 82.548 1.00 110.61 104 PHE B CA 1
ATOM 825 C C . PHE B 1 108 ? 102.818 80.678 81.371 1.00 110.61 104 PHE B C 1
ATOM 826 O O . PHE B 1 108 ? 103.319 79.558 81.517 1.00 110.61 104 PHE B O 1
ATOM 834 N N . VAL B 1 109 ? 102.332 81.100 80.203 1.00 105.00 105 VAL B N 1
ATOM 835 C CA . VAL B 1 109 ? 102.568 80.370 78.965 1.00 105.00 105 VAL B CA 1
ATOM 836 C C . VAL B 1 109 ? 102.962 81.384 77.900 1.00 105.00 105 VAL B C 1
ATOM 837 O O . VAL B 1 109 ? 102.796 82.588 78.074 1.00 105.00 105 VAL B O 1
ATOM 841 N N . THR B 1 110 ? 103.506 80.889 76.792 1.00 111.74 106 THR B N 1
ATOM 842 C CA . THR B 1 110 ? 103.864 81.791 75.706 1.00 111.74 106 THR B CA 1
ATOM 843 C C . THR B 1 110 ? 103.938 81.017 74.400 1.00 111.74 106 THR B C 1
ATOM 844 O O . THR B 1 110 ? 104.446 79.895 74.362 1.00 111.74 106 THR B O 1
ATOM 848 N N . GLN B 1 111 ? 103.438 81.635 73.335 1.00 120.01 107 GLN B N 1
ATOM 849 C CA . GLN B 1 111 ? 103.450 81.047 72.006 1.00 120.01 107 GLN B CA 1
ATOM 850 C C . GLN B 1 111 ? 104.090 82.021 71.027 1.00 120.01 107 GLN B C 1
ATOM 851 O O . GLN B 1 111 ? 104.108 83.236 71.243 1.00 120.01 107 GLN B O 1
ATOM 857 N N . GLU B 1 112 ? 104.630 81.463 69.948 1.00 136.20 108 GLU B N 1
ATOM 858 C CA . GLU B 1 112 ? 105.265 82.274 68.920 1.00 136.20 108 GLU B CA 1
ATOM 859 C C . GLU B 1 112 ? 104.231 83.129 68.198 1.00 136.20 108 GLU B C 1
ATOM 860 O O . GLU B 1 112 ? 103.106 82.692 67.942 1.00 136.20 108 GLU B O 1
ATOM 866 N N . SER B 1 113 ? 104.620 84.358 67.873 1.00 134.71 109 SER B N 1
ATOM 867 C CA . SER B 1 113 ? 103.733 85.283 67.179 1.00 134.71 109 SER B CA 1
ATOM 868 C C . SER B 1 113 ? 104.361 85.773 65.879 1.00 134.71 109 SER B C 1
ATOM 869 O O . SER B 1 113 ? 105.498 86.245 65.867 1.00 134.71 109 SER B O 1
ATOM 872 N N . GLY B 1 119 ? 108.059 87.932 66.808 1.00 134.74 115 GLY B N 1
ATOM 873 C CA . GLY B 1 119 ? 108.188 88.163 68.234 1.00 134.74 115 GLY B CA 1
ATOM 874 C C . GLY B 1 119 ? 107.643 87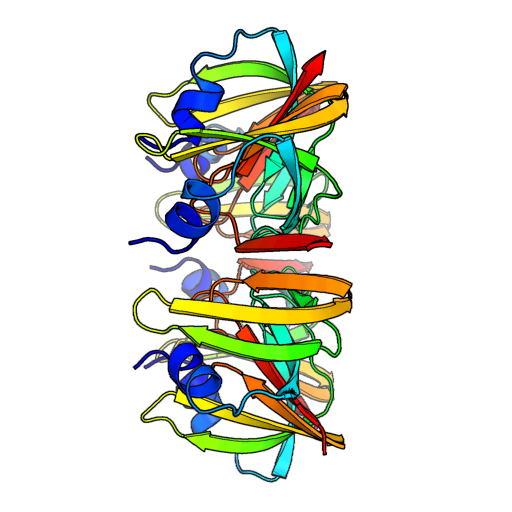.028 69.077 1.00 134.74 115 GLY B C 1
ATOM 875 O O . GLY B 1 119 ? 107.599 85.880 68.636 1.00 134.74 115 GLY B O 1
ATOM 876 N N . GLN B 1 120 ? 107.225 87.351 70.299 1.00 127.59 116 GLN B N 1
ATOM 877 C CA . GLN B 1 120 ? 106.686 86.371 71.227 1.00 127.59 116 GLN B CA 1
ATOM 878 C C . GLN B 1 120 ? 105.398 86.908 71.835 1.00 127.59 116 GLN B C 1
ATOM 879 O O . GLN B 1 120 ? 105.253 88.113 72.053 1.00 127.59 116 GLN B O 1
ATOM 885 N N . ALA B 1 121 ? 104.463 86.000 72.109 1.00 115.94 117 ALA B N 1
ATOM 886 C CA . ALA B 1 121 ? 103.169 86.352 72.686 1.00 115.94 117 ALA B CA 1
ATOM 887 C C . ALA B 1 121 ? 102.997 85.587 73.991 1.00 115.94 117 ALA B C 1
ATOM 888 O O . ALA B 1 121 ? 102.780 84.371 73.978 1.00 115.94 117 ALA B O 1
ATOM 890 N N . THR B 1 122 ? 103.081 86.297 75.112 1.00 102.49 118 THR B N 1
ATOM 891 C CA . THR B 1 122 ? 102.979 85.693 76.433 1.00 102.49 118 THR B CA 1
ATOM 892 C C . THR B 1 122 ? 101.546 85.794 76.935 1.00 102.49 118 THR B C 1
ATOM 893 O O . THR B 1 122 ? 100.958 86.880 76.935 1.00 102.49 118 THR B O 1
ATOM 897 N N . THR B 1 123 ? 100.993 84.664 77.363 1.00 104.26 119 THR B N 1
ATOM 898 C CA . THR B 1 123 ? 99.631 84.578 77.866 1.00 104.26 119 THR B CA 1
ATOM 899 C C . THR B 1 123 ? 99.666 84.237 79.352 1.00 104.26 119 THR B C 1
ATOM 900 O O . THR B 1 123 ? 100.410 83.342 79.781 1.00 104.26 119 THR B O 1
ATOM 904 N N . LEU B 1 124 ? 98.871 84.964 80.131 1.00 105.84 120 LEU B N 1
ATOM 905 C CA . LEU B 1 124 ? 98.869 84.876 81.584 1.00 105.84 120 LEU B CA 1
ATOM 906 C C . LEU B 1 124 ? 97.447 84.594 82.046 1.00 105.84 120 LEU B C 1
ATOM 907 O O . LEU B 1 124 ? 96.559 85.433 81.869 1.00 105.84 120 LEU B O 1
ATOM 912 N N . ILE B 1 125 ? 97.237 83.425 82.647 1.00 108.14 121 ILE B N 1
ATOM 913 C CA . ILE B 1 125 ? 95.910 82.963 83.027 1.00 108.14 121 ILE B CA 1
ATOM 914 C C . ILE B 1 125 ? 95.903 82.630 84.515 1.00 108.14 121 ILE B C 1
ATOM 915 O O . ILE B 1 125 ? 96.936 82.631 85.184 1.00 108.14 121 ILE B O 1
ATOM 920 N N . ASP B 1 126 ? 94.710 82.333 85.024 1.00 120.72 122 ASP B N 1
ATOM 921 C CA . ASP B 1 126 ? 94.496 82.034 86.432 1.00 120.72 122 ASP B CA 1
ATOM 922 C C . ASP B 1 126 ? 94.249 80.536 86.557 1.00 120.72 122 ASP B C 1
ATOM 923 O O . ASP B 1 126 ? 93.408 79.981 85.844 1.00 120.72 122 ASP B O 1
ATOM 928 N N . VAL B 1 127 ? 94.989 79.887 87.463 1.00 116.18 123 VAL B N 1
ATOM 929 C CA . VAL B 1 127 ? 95.001 78.425 87.520 1.00 116.18 123 VAL B CA 1
ATOM 930 C C . VAL B 1 127 ? 93.667 77.882 88.021 1.00 116.18 123 VAL B C 1
ATOM 931 O O . VAL B 1 127 ? 93.172 76.866 87.521 1.00 116.18 123 VAL B O 1
ATOM 935 N N . ASP B 1 128 ? 93.064 78.545 89.012 1.00 124.41 124 ASP B N 1
ATOM 936 C CA . ASP B 1 128 ? 91.832 78.038 89.611 1.00 124.41 124 ASP B CA 1
ATOM 937 C C . ASP B 1 128 ? 90.717 77.878 88.588 1.00 124.41 124 ASP B C 1
ATOM 938 O O . ASP B 1 128 ? 89.831 77.034 88.766 1.00 124.41 124 ASP B O 1
ATOM 943 N N . LYS B 1 129 ? 90.732 78.672 87.522 1.00 112.95 125 LYS B N 1
ATOM 944 C CA . LYS B 1 129 ? 89.715 78.599 86.477 1.00 112.95 125 LYS B CA 1
ATOM 945 C C . LYS B 1 129 ? 90.256 77.948 85.217 1.00 112.95 125 LYS B C 1
ATOM 946 O O . LYS B 1 129 ? 89.954 78.371 84.099 1.00 112.95 125 LYS B O 1
ATOM 952 N N . VAL B 1 130 ? 91.076 76.917 85.382 1.00 110.28 126 VAL B N 1
ATOM 953 C CA . VAL B 1 130 ? 91.621 76.148 84.274 1.00 110.28 126 VAL B CA 1
ATOM 954 C C . VAL B 1 130 ? 90.960 74.780 84.301 1.00 110.28 126 VAL B C 1
ATOM 955 O O . VAL B 1 130 ? 90.940 74.113 85.343 1.00 110.28 126 VAL B O 1
ATOM 959 N N . GLU B 1 131 ? 90.397 74.374 83.166 1.00 109.66 127 GLU B N 1
ATOM 960 C CA . GLU B 1 131 ? 89.710 73.091 83.101 1.00 109.66 127 GLU B CA 1
ATOM 961 C C . GLU B 1 131 ? 90.678 71.929 82.929 1.00 109.66 127 GLU B C 1
ATOM 962 O O . GLU B 1 131 ? 90.789 71.064 83.804 1.00 109.66 127 GLU B O 1
ATOM 968 N N . SER B 1 132 ? 91.386 71.891 81.804 1.00 110.19 128 SER B N 1
ATOM 969 C CA . SER B 1 132 ? 92.100 70.682 81.429 1.00 110.19 128 SER B CA 1
ATOM 970 C C . SER B 1 132 ? 93.350 71.026 80.637 1.00 110.19 128 SER B C 1
ATOM 971 O O . SER B 1 132 ? 93.416 72.057 79.963 1.00 110.19 128 SER B O 1
ATOM 974 N N . VAL B 1 133 ? 94.334 70.134 80.718 1.00 105.27 129 VAL B N 1
ATOM 975 C CA . VAL B 1 133 ? 95.554 70.220 79.930 1.00 105.27 129 VAL B CA 1
ATOM 976 C C . VAL B 1 133 ? 95.739 68.902 79.193 1.00 105.27 129 VAL B C 1
ATOM 977 O O . VAL B 1 133 ? 95.337 67.837 79.672 1.00 105.27 129 VAL B O 1
ATOM 981 N N . THR B 1 134 ? 96.318 68.985 77.999 1.00 103.39 130 THR B N 1
ATOM 982 C CA . THR B 1 134 ? 96.564 67.826 77.157 1.00 103.39 130 THR B CA 1
ATOM 983 C C . THR B 1 134 ? 98.006 67.855 76.678 1.00 103.39 130 THR B C 1
ATOM 984 O O . THR B 1 134 ? 98.522 68.912 76.294 1.00 103.39 130 THR B O 1
ATOM 988 N N . PHE B 1 135 ? 98.643 66.690 76.702 1.00 103.52 131 PHE B N 1
ATOM 989 C CA . PHE B 1 135 ? 100.022 66.517 76.277 1.00 103.52 131 PHE B CA 1
ATOM 990 C C . PHE B 1 135 ? 100.063 65.834 74.918 1.00 103.52 131 PHE B C 1
ATOM 991 O O . PHE B 1 135 ? 99.063 65.296 74.435 1.00 103.52 131 PHE B O 1
ATOM 999 N N . PHE B 1 136 ? 101.239 65.863 74.300 1.00 111.42 132 PHE B N 1
ATOM 1000 C CA . PHE B 1 136 ? 101.455 65.230 73.009 1.00 111.42 132 PHE B CA 1
ATOM 1001 C C . PHE B 1 136 ? 102.722 64.391 73.062 1.00 111.42 132 PHE B C 1
ATOM 1002 O O . PHE B 1 136 ? 103.713 64.786 73.683 1.00 111.42 132 PHE B O 1
ATOM 1010 N N . SER B 1 137 ? 102.682 63.235 72.411 1.00 118.15 133 SER B N 1
ATOM 1011 C CA . SER B 1 137 ? 103.828 62.335 72.380 1.00 118.15 133 SER B CA 1
ATOM 1012 C C . SER B 1 137 ? 104.088 61.832 70.965 1.00 118.15 133 SER B C 1
ATOM 1013 O O . SER B 1 137 ? 103.201 61.859 70.111 1.00 118.15 133 SER B O 1
ATOM 1017 N N . SER C 1 66 ? 95.673 89.165 96.930 1.00 135.41 62 SER C N 1
ATOM 1018 C CA . SER C 1 66 ? 95.396 87.742 97.084 1.00 135.41 62 SER C CA 1
ATOM 1019 C C . SER C 1 66 ? 94.845 87.149 95.791 1.00 135.41 62 SER C C 1
ATOM 1020 O O . SER C 1 66 ? 95.344 86.138 95.299 1.00 135.41 62 SER C O 1
ATOM 1023 N N . LEU C 1 67 ? 93.811 87.783 95.253 1.00 132.83 63 LEU C N 1
ATOM 1024 C CA . LEU C 1 67 ? 93.221 87.321 94.003 1.00 132.83 63 LEU C CA 1
ATOM 1025 C C . LEU C 1 67 ? 94.213 87.528 92.863 1.00 132.83 63 LEU C C 1
ATOM 1026 O O . LEU C 1 67 ? 94.779 88.621 92.733 1.00 132.83 63 LEU C O 1
ATOM 1031 N N . PRO C 1 68 ? 94.463 86.512 92.031 1.00 126.37 64 PRO C N 1
ATOM 1032 C CA . PRO C 1 68 ? 95.450 86.682 90.950 1.00 126.37 64 PRO C CA 1
ATOM 1033 C C . PRO C 1 68 ? 95.114 87.802 89.981 1.00 126.37 64 PRO C C 1
ATOM 1034 O O . PRO C 1 68 ? 96.025 88.487 89.500 1.00 126.37 64 PRO C O 1
ATOM 1038 N N . ALA C 1 69 ? 93.828 88.007 89.684 1.00 122.44 65 ALA C N 1
ATOM 1039 C CA . ALA C 1 69 ? 93.441 89.043 88.730 1.00 122.44 65 ALA C CA 1
ATOM 1040 C C . ALA C 1 69 ? 93.841 90.426 89.225 1.00 122.44 65 ALA C C 1
ATOM 1041 O O . ALA C 1 69 ? 94.355 91.250 88.455 1.00 122.44 65 ALA C O 1
ATOM 1043 N N . ARG C 1 70 ? 93.618 90.694 90.513 1.00 122.16 66 ARG C N 1
ATOM 1044 C CA . ARG C 1 70 ? 94.032 91.967 91.088 1.00 122.16 66 ARG C CA 1
ATOM 1045 C C . ARG C 1 70 ? 95.529 92.176 90.930 1.00 122.16 66 ARG C C 1
ATOM 1046 O O . ARG C 1 70 ? 95.982 93.292 90.650 1.00 122.16 66 ARG C O 1
ATOM 1054 N N . TRP C 1 71 ? 96.318 91.113 91.095 1.00 118.96 67 TRP C N 1
ATOM 1055 C CA . TRP C 1 71 ? 97.761 91.271 90.992 1.00 118.96 67 TRP C CA 1
ATOM 1056 C C . TRP C 1 71 ? 98.171 91.532 89.547 1.00 118.96 67 TRP C C 1
ATOM 1057 O O . TRP C 1 71 ? 98.972 92.434 89.275 1.00 118.96 67 TRP C O 1
ATOM 1068 N N . ILE C 1 72 ? 97.617 90.769 88.600 1.00 118.45 68 ILE C N 1
ATOM 1069 C CA . ILE C 1 72 ? 98.058 90.937 87.218 1.00 118.45 68 ILE C CA 1
ATOM 1070 C C . ILE C 1 72 ? 97.578 92.268 86.660 1.00 118.45 68 ILE C C 1
ATOM 1071 O O . ILE C 1 72 ? 98.141 92.773 85.684 1.00 118.45 68 ILE C O 1
ATOM 1076 N N . PHE C 1 73 ? 96.537 92.859 87.249 1.00 119.07 69 PHE C N 1
ATOM 1077 C CA . PHE C 1 73 ? 96.094 94.167 86.785 1.00 119.07 69 PHE C CA 1
ATOM 1078 C C . PHE C 1 73 ? 96.702 95.328 87.561 1.00 119.07 69 PHE C C 1
ATOM 1079 O O . PHE C 1 73 ? 96.679 96.461 87.067 1.00 119.07 69 PHE C O 1
ATOM 1087 N N . ALA C 1 74 ? 97.245 95.081 88.754 1.00 119.16 70 ALA C N 1
ATOM 1088 C CA . ALA C 1 74 ? 97.703 96.180 89.596 1.00 119.16 70 ALA C CA 1
ATOM 1089 C C . ALA C 1 74 ? 98.957 96.847 89.045 1.00 119.16 70 ALA C C 1
ATOM 1090 O O . ALA C 1 74 ? 99.028 98.080 88.986 1.00 119.16 70 ALA C O 1
ATOM 1092 N N . ARG C 1 75 ? 99.955 96.061 88.635 1.00 121.57 71 ARG C N 1
ATOM 1093 C CA . ARG C 1 75 ? 101.237 96.602 88.199 1.00 121.57 71 ARG C CA 1
ATOM 1094 C C . ARG C 1 75 ? 101.438 96.500 86.690 1.00 121.57 71 ARG C C 1
ATOM 1095 O O . ARG C 1 75 ? 102.542 96.188 86.230 1.00 121.57 71 ARG C O 1
ATOM 1103 N N . ILE C 1 76 ? 100.394 96.752 85.909 1.00 111.10 72 ILE C N 1
ATOM 1104 C CA . ILE C 1 76 ? 100.532 97.003 84.480 1.00 111.10 72 ILE C CA 1
ATOM 1105 C C . ILE C 1 76 ? 100.524 98.509 84.283 1.00 111.10 72 ILE C C 1
ATOM 1106 O O . ILE C 1 76 ? 99.538 99.180 84.612 1.00 111.10 72 ILE C O 1
ATOM 1111 N N . THR C 1 77 ? 101.619 99.042 83.761 1.00 111.47 73 THR C N 1
ATOM 1112 C CA . THR C 1 77 ? 101.701 100.475 83.546 1.00 111.47 73 THR C CA 1
ATOM 1113 C C . THR C 1 77 ? 100.693 100.899 82.481 1.00 111.47 73 THR C C 1
ATOM 1114 O O . THR C 1 77 ? 100.456 100.161 81.520 1.00 111.47 73 THR C O 1
ATOM 1118 N N . PRO C 1 78 ? 100.065 102.062 82.636 1.00 109.38 74 PRO C N 1
ATOM 1119 C CA . PRO C 1 78 ? 99.129 102.532 81.610 1.00 109.38 74 PRO C CA 1
ATOM 1120 C C . PRO C 1 78 ? 99.839 102.800 80.292 1.00 109.38 74 PRO C C 1
ATOM 1121 O O . PRO C 1 78 ? 101.015 103.170 80.255 1.00 109.38 74 PRO C O 1
ATOM 1125 N N . GLY C 1 79 ? 99.106 102.605 79.198 1.00 109.72 75 GLY C N 1
ATOM 1126 C CA . GLY C 1 79 ? 99.604 102.851 77.865 1.00 109.72 75 GLY C CA 1
ATOM 1127 C C . GLY C 1 79 ? 100.023 101.612 77.102 1.00 109.72 75 GLY C C 1
ATOM 1128 O O . GLY C 1 79 ? 100.156 101.676 75.874 1.00 109.72 75 GLY C O 1
ATOM 1129 N N . THR C 1 80 ? 100.234 100.492 77.787 1.00 106.18 76 THR C N 1
ATOM 1130 C CA . THR C 1 80 ? 100.615 99.258 77.115 1.00 106.18 76 THR C CA 1
ATOM 1131 C C . THR C 1 80 ? 99.385 98.543 76.573 1.00 106.18 76 THR C C 1
ATOM 1132 O O . THR C 1 80 ? 98.324 98.533 77.204 1.00 106.18 76 THR C O 1
ATOM 1136 N N . THR C 1 81 ? 99.534 97.944 75.395 1.00 104.46 77 THR C N 1
ATOM 1137 C CA . THR C 1 81 ? 98.439 97.239 74.745 1.00 104.46 77 THR C CA 1
ATOM 1138 C C . THR C 1 81 ? 98.424 95.783 75.192 1.00 104.46 77 THR C C 1
ATOM 1139 O O . THR C 1 81 ? 99.450 95.097 75.139 1.00 104.46 77 THR C O 1
ATOM 1143 N N . ILE C 1 82 ? 97.262 95.323 75.656 1.00 99.86 78 ILE C N 1
ATOM 1144 C CA . ILE C 1 82 ? 97.076 93.953 76.110 1.00 99.86 78 ILE C CA 1
ATOM 1145 C C . ILE C 1 82 ? 95.797 93.407 75.492 1.00 99.86 78 ILE C C 1
ATOM 1146 O O . ILE C 1 82 ? 94.935 94.155 75.025 1.00 99.86 78 ILE C O 1
ATOM 1151 N N . SER C 1 83 ? 95.685 92.082 75.489 1.00 101.84 79 SER C N 1
ATOM 1152 C CA . SER C 1 83 ? 94.491 91.398 75.005 1.00 101.84 79 SER C CA 1
ATOM 1153 C C . SER C 1 83 ? 93.928 90.556 76.139 1.00 101.84 79 SER C C 1
ATOM 1154 O O . SER C 1 83 ? 94.614 89.669 76.654 1.00 101.84 79 SER C O 1
ATOM 1157 N N . ILE C 1 84 ? 92.685 90.821 76.522 1.00 101.06 80 ILE C N 1
ATOM 1158 C CA . ILE C 1 84 ? 92.091 90.165 77.679 1.00 101.06 80 ILE C CA 1
ATOM 1159 C C . ILE C 1 84 ? 91.033 89.174 77.216 1.00 101.06 80 ILE C C 1
ATOM 1160 O O . ILE C 1 84 ? 90.405 89.336 76.162 1.00 101.06 80 ILE C O 1
ATOM 1165 N N . VAL C 1 85 ? 90.860 88.122 78.011 1.00 104.50 81 VAL C N 1
ATOM 1166 C CA . VAL C 1 85 ? 89.880 87.073 77.766 1.00 104.50 81 VAL C CA 1
ATOM 1167 C C . VAL C 1 85 ? 89.128 86.835 79.066 1.00 104.50 81 VAL C C 1
ATOM 1168 O O . VAL C 1 85 ? 89.737 86.771 80.139 1.00 104.50 81 VAL C O 1
ATOM 1172 N N . THR C 1 86 ? 87.809 86.714 78.972 1.00 106.62 82 THR C N 1
ATOM 1173 C CA . THR C 1 86 ? 86.926 86.692 80.128 1.00 106.62 82 THR C CA 1
ATOM 1174 C C . THR C 1 86 ? 86.296 85.312 80.310 1.00 106.62 82 THR C C 1
ATOM 1175 O O . THR C 1 86 ? 86.531 84.381 79.535 1.00 106.62 82 THR C O 1
ATOM 1179 N N . ASP C 1 87 ? 85.475 85.195 81.360 1.00 111.10 83 ASP C N 1
ATOM 1180 C CA . ASP C 1 87 ? 84.825 83.930 81.689 1.00 111.10 83 ASP C CA 1
ATOM 1181 C C . ASP C 1 87 ? 83.775 83.520 80.666 1.00 111.10 83 ASP C C 1
ATOM 1182 O O . ASP C 1 87 ? 83.395 82.345 80.628 1.00 111.10 83 ASP C O 1
ATOM 1187 N N . SER C 1 88 ? 83.286 84.449 79.853 1.00 106.65 84 SER C N 1
ATOM 1188 C CA . SER C 1 88 ? 82.293 84.132 78.837 1.00 106.65 84 SER C CA 1
ATOM 1189 C C . SER C 1 88 ? 82.908 83.823 77.482 1.00 106.65 84 SER C C 1
ATOM 1190 O O . SER C 1 88 ? 82.169 83.563 76.527 1.00 106.65 84 SER C O 1
ATOM 1193 N N . GLY C 1 89 ? 84.232 83.847 77.371 1.00 105.74 85 GLY C N 1
ATOM 1194 C CA . GLY C 1 89 ? 84.883 83.637 76.100 1.00 105.74 85 GLY C CA 1
ATOM 1195 C C . GLY C 1 89 ? 84.891 84.841 75.188 1.00 105.74 85 GLY C C 1
ATOM 1196 O O . GLY C 1 89 ? 85.372 84.732 74.053 1.00 105.74 85 GLY C O 1
ATOM 1197 N N . ASP C 1 90 ? 84.373 85.980 75.639 1.00 104.14 86 ASP C N 1
ATOM 1198 C CA . ASP C 1 90 ? 84.370 87.192 74.830 1.00 104.14 86 ASP C CA 1
ATOM 1199 C C . ASP C 1 90 ? 85.808 87.688 74.755 1.00 104.14 86 ASP C C 1
ATOM 1200 O O . ASP C 1 90 ? 86.372 88.135 75.758 1.00 104.14 86 ASP C O 1
ATOM 1205 N N . MET C 1 91 ? 86.403 87.611 73.569 1.00 109.48 87 MET C N 1
ATOM 1206 C CA . MET C 1 91 ? 87.800 87.980 73.375 1.00 109.48 87 MET C CA 1
ATOM 1207 C C . MET C 1 91 ? 87.876 89.467 73.051 1.00 109.48 87 MET C C 1
ATOM 1208 O O . MET C 1 91 ? 87.425 89.903 71.987 1.00 109.48 87 MET C O 1
ATOM 1213 N N . ILE C 1 92 ? 88.442 90.243 73.968 1.00 107.26 88 ILE C N 1
ATOM 1214 C CA . ILE C 1 92 ? 88.689 91.659 73.726 1.00 107.26 88 ILE C CA 1
ATOM 1215 C C . ILE C 1 92 ? 89.945 91.796 72.879 1.00 107.26 88 ILE C C 1
ATOM 1216 O O . ILE C 1 92 ? 91.001 91.249 73.220 1.00 107.26 88 ILE C O 1
ATOM 1221 N N . GLY C 1 93 ? 89.837 92.526 71.772 1.00 111.39 89 GLY C N 1
ATOM 1222 C CA . GLY C 1 93 ? 90.943 92.698 70.861 1.00 111.39 89 GLY C CA 1
ATOM 1223 C C . GLY C 1 93 ? 92.060 93.532 71.454 1.00 111.39 89 GLY C C 1
ATOM 1224 O O . GLY C 1 93 ? 92.067 93.843 72.649 1.00 111.39 89 GLY C O 1
ATOM 1225 N N . PRO C 1 94 ? 93.038 93.901 70.629 1.00 113.16 90 PRO C N 1
ATOM 1226 C CA . PRO C 1 94 ? 94.140 94.735 71.127 1.00 113.16 90 PRO C CA 1
ATOM 1227 C C . PRO C 1 94 ? 93.661 96.112 71.556 1.00 113.16 90 PRO C C 1
ATOM 1228 O O . PRO C 1 94 ? 93.259 96.928 70.721 1.00 113.16 90 PRO C O 1
ATOM 1232 N N . VAL C 1 95 ? 93.702 96.378 72.861 1.00 109.39 91 VAL C N 1
ATOM 1233 C CA . VAL C 1 95 ? 93.287 97.657 73.419 1.00 109.39 91 VAL C CA 1
ATOM 1234 C C . VAL C 1 95 ? 94.396 98.179 74.320 1.00 109.39 91 VAL C C 1
ATOM 1235 O O . VAL C 1 95 ? 95.235 97.425 74.818 1.00 109.39 91 VAL C O 1
ATOM 1239 N N . VAL C 1 96 ? 94.393 99.491 74.522 1.00 109.64 92 VAL C N 1
ATOM 1240 C CA . VAL C 1 96 ? 95.392 100.148 75.356 1.00 109.64 92 VAL C CA 1
ATOM 1241 C C . VAL C 1 96 ? 94.863 100.216 76.782 1.00 109.64 92 VAL C C 1
ATOM 1242 O O . VAL C 1 96 ? 93.783 100.761 77.032 1.00 109.64 92 VAL C O 1
ATOM 1246 N N . PHE C 1 97 ? 95.618 99.646 77.716 1.00 109.74 93 PHE C N 1
ATOM 1247 C CA 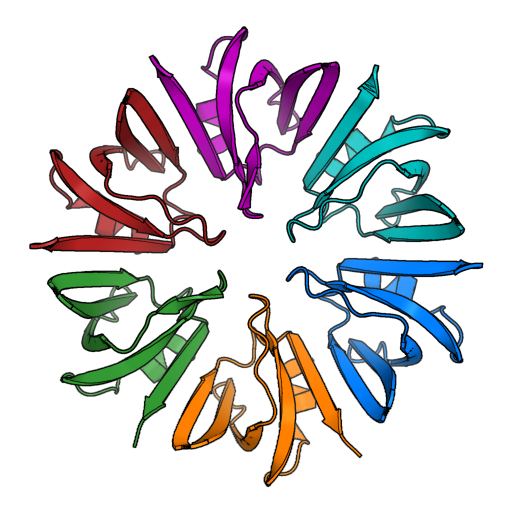. PHE C 1 97 ? 95.246 99.701 79.121 1.00 109.74 93 PHE C CA 1
ATOM 1248 C C . PHE C 1 97 ? 95.324 101.135 79.626 1.00 109.74 93 PHE C C 1
ATOM 1249 O O . PHE C 1 97 ? 96.260 101.872 79.305 1.00 109.74 93 PHE C O 1
ATOM 1257 N N . VAL C 1 98 ? 94.331 101.535 80.416 1.00 106.92 94 VAL C N 1
ATOM 1258 C CA . VAL C 1 98 ? 94.244 102.895 80.942 1.00 106.92 94 VAL C CA 1
ATOM 1259 C C . VAL C 1 98 ? 94.439 102.923 82.453 1.00 106.92 94 VAL C C 1
ATOM 1260 O O . VAL C 1 98 ? 95.333 103.604 82.958 1.00 106.92 94 VAL C O 1
ATOM 1264 N N . ALA C 1 99 ? 93.616 102.188 83.196 1.00 105.27 95 ALA C N 1
ATOM 1265 C CA . ALA C 1 99 ? 93.676 102.305 84.647 1.00 105.27 95 ALA C CA 1
ATOM 1266 C C . ALA C 1 99 ? 93.107 101.053 85.295 1.00 105.27 95 ALA C C 1
ATOM 1267 O O . ALA C 1 99 ? 92.465 100.227 84.648 1.00 105.27 95 ALA C O 1
ATOM 1269 N N . PHE C 1 100 ? 93.347 100.933 86.600 1.00 113.78 96 PHE C N 1
ATOM 1270 C CA . PHE C 1 100 ? 92.768 99.856 87.400 1.00 113.78 96 PHE C CA 1
ATOM 1271 C C . PHE C 1 100 ? 92.649 100.376 88.828 1.00 113.78 96 PHE C C 1
ATOM 1272 O O . PHE C 1 100 ? 93.650 100.450 89.547 1.00 113.78 96 PHE C O 1
ATOM 1280 N N . CYS C 1 101 ? 91.432 100.729 89.232 1.00 119.24 97 CYS C N 1
ATOM 1281 C CA . CYS C 1 101 ? 91.189 101.208 90.586 1.00 119.24 97 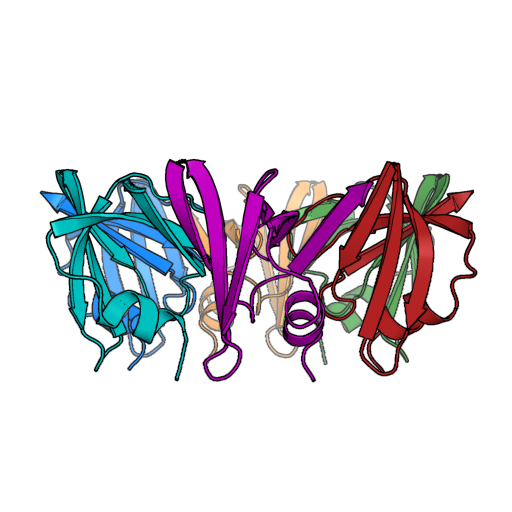CYS C CA 1
ATOM 1282 C C . CYS C 1 101 ? 90.780 100.008 91.432 1.00 119.24 97 CYS C C 1
ATOM 1283 O O . CYS C 1 101 ? 89.733 99.395 91.194 1.00 119.24 97 CYS C O 1
ATOM 1286 N N . GLN C 1 102 ? 91.616 99.668 92.412 1.00 127.43 98 GLN C N 1
ATOM 1287 C CA . GLN C 1 102 ? 91.488 98.415 93.143 1.00 127.43 98 GLN C CA 1
ATOM 1288 C C . GLN C 1 102 ? 90.570 98.519 94.355 1.00 127.43 98 GLN C C 1
ATOM 1289 O O . GLN C 1 102 ? 90.070 97.488 94.820 1.00 127.43 98 GLN C O 1
ATOM 1295 N N . VAL C 1 103 ? 90.314 99.730 94.858 1.00 126.06 99 VAL C N 1
ATOM 1296 C CA . VAL C 1 103 ? 89.490 99.871 96.057 1.00 126.06 99 VAL C CA 1
ATOM 1297 C C . VAL C 1 103 ? 88.088 99.326 95.808 1.00 126.06 99 VAL C C 1
ATOM 1298 O O . VAL C 1 103 ? 87.480 98.711 96.693 1.00 126.06 99 VAL C O 1
ATOM 1302 N N . HIS C 1 104 ? 87.557 99.530 94.604 1.00 120.71 100 HIS C N 1
ATOM 1303 C CA . HIS C 1 104 ? 86.300 98.917 94.202 1.00 120.71 100 HIS C CA 1
ATOM 1304 C C . HIS C 1 104 ? 86.488 97.839 93.146 1.00 120.71 100 HIS C C 1
ATOM 1305 O O . HIS C 1 104 ? 85.510 97.191 92.760 1.00 120.71 100 HIS C O 1
ATOM 1312 N N . GLY C 1 105 ? 87.713 97.632 92.670 1.00 121.35 101 GLY C N 1
ATOM 1313 C CA . GLY C 1 105 ? 87.990 96.586 91.706 1.00 121.35 101 GLY C CA 1
ATOM 1314 C C . GLY C 1 105 ? 87.354 96.814 90.351 1.00 121.35 101 GLY C C 1
ATOM 1315 O O . GLY C 1 105 ? 86.449 96.074 89.955 1.00 121.35 101 GLY C O 1
ATOM 1316 N N . ILE C 1 106 ? 87.806 97.839 89.633 1.00 116.37 102 ILE C N 1
ATOM 1317 C CA . ILE C 1 106 ? 87.293 98.139 88.301 1.00 116.37 102 ILE C CA 1
ATOM 1318 C C . ILE C 1 106 ? 88.458 98.548 87.411 1.00 116.37 102 ILE C C 1
ATOM 1319 O O . ILE C 1 106 ? 89.290 99.371 87.807 1.00 116.37 102 ILE C O 1
ATOM 1324 N N . VAL C 1 107 ? 88.515 97.982 86.204 1.00 109.33 103 VAL C N 1
ATOM 1325 C CA . VAL C 1 107 ? 89.561 98.302 85.240 1.00 109.33 103 VAL C CA 1
ATOM 1326 C C . VAL C 1 107 ? 88.983 99.201 84.155 1.00 109.33 103 VAL C C 1
ATOM 1327 O O . VAL C 1 107 ? 87.823 99.050 83.751 1.00 109.33 103 VAL C O 1
ATOM 1331 N N . PHE C 1 108 ? 89.786 100.161 83.709 1.00 106.20 104 PHE C N 1
ATOM 1332 C CA . PHE C 1 108 ? 89.436 101.102 82.654 1.00 106.20 104 PHE C CA 1
ATOM 1333 C C . PHE C 1 108 ? 90.304 100.728 81.461 1.00 106.20 104 PHE C C 1
ATOM 1334 O O . PHE C 1 108 ? 91.531 100.876 81.532 1.00 106.20 104 PHE C O 1
ATOM 1342 N N . VAL C 1 109 ? 89.695 100.252 80.370 1.00 103.65 105 VAL C N 1
ATOM 1343 C CA . VAL C 1 109 ? 90.442 100.019 79.140 1.00 103.65 105 VAL C CA 1
ATOM 1344 C C . VAL C 1 109 ? 89.730 100.750 78.012 1.00 103.65 105 VAL C C 1
ATOM 1345 O O . VAL C 1 109 ? 88.634 101.278 78.187 1.00 103.65 105 VAL C O 1
ATOM 1349 N N . THR C 1 110 ? 90.370 100.796 76.845 1.00 110.30 106 THR C N 1
ATOM 1350 C CA . THR C 1 110 ? 89.734 101.449 75.710 1.00 110.30 106 THR C CA 1
ATOM 1351 C C . THR C 1 110 ? 90.418 101.025 74.420 1.00 110.30 106 THR C C 1
ATOM 1352 O O . THR C 1 110 ? 91.610 100.711 74.405 1.00 110.30 106 THR C O 1
ATOM 1356 N N . GLN C 1 111 ? 89.643 101.037 73.339 1.00 119.82 107 GLN C N 1
ATOM 1357 C CA . GLN C 1 111 ? 90.139 100.784 71.996 1.00 119.82 107 GLN C CA 1
ATOM 1358 C C . GLN C 1 111 ? 89.665 101.894 71.068 1.00 119.82 107 GLN C C 1
ATOM 1359 O O . GLN C 1 111 ? 88.656 102.560 71.320 1.00 119.82 107 GLN C O 1
ATOM 1365 N N . GLU C 1 112 ? 90.420 102.094 69.991 1.00 129.75 108 GLU C N 1
ATOM 1366 C CA . GLU C 1 112 ? 90.070 103.113 69.012 1.00 129.75 108 GLU C CA 1
ATOM 1367 C C . GLU C 1 112 ? 88.817 102.711 68.243 1.00 129.75 108 GLU C C 1
ATOM 1368 O O . GLU C 1 112 ? 88.596 101.532 67.953 1.00 129.75 108 GLU C O 1
ATOM 1374 N N . SER C 1 113 ? 87.993 103.701 67.918 1.00 127.18 109 SER C N 1
ATOM 1375 C CA . SER C 1 113 ? 86.762 103.461 67.175 1.00 127.18 109 SER C CA 1
ATOM 1376 C C . SER C 1 113 ? 86.742 104.261 65.877 1.00 127.18 109 SER C C 1
ATOM 1377 O O . SER C 1 113 ? 86.748 105.492 65.894 1.00 127.18 109 SER C O 1
ATOM 1380 N N . GLY C 1 119 ? 86.393 108.893 67.185 1.00 127.87 115 GLY C N 1
ATOM 1381 C CA . GLY C 1 119 ? 86.087 108.829 68.602 1.00 127.87 115 GLY C CA 1
ATOM 1382 C C . GLY C 1 119 ? 86.936 107.822 69.352 1.00 127.87 115 GLY C C 1
ATOM 1383 O O . GLY C 1 119 ? 88.004 107.427 68.885 1.00 127.87 115 GLY C O 1
ATOM 1384 N N . GLN C 1 120 ? 86.458 107.404 70.522 1.00 122.40 116 GLN C N 1
ATOM 1385 C CA . GLN C 1 120 ? 87.168 106.440 71.347 1.00 122.40 116 GLN C CA 1
ATOM 1386 C C . GLN C 1 120 ? 86.139 105.560 72.041 1.00 122.40 116 GLN C C 1
ATOM 1387 O O . GLN C 1 120 ? 85.076 106.041 72.441 1.00 122.40 116 GLN C O 1
ATOM 1393 N N . ALA C 1 121 ? 86.452 104.273 72.183 1.00 115.05 117 ALA C N 1
ATOM 1394 C CA . ALA C 1 121 ? 85.527 103.302 72.764 1.00 115.05 117 ALA C CA 1
ATOM 1395 C C . ALA C 1 121 ? 86.098 102.801 74.084 1.00 115.05 117 ALA C C 1
ATOM 1396 O O . ALA C 1 121 ? 87.044 102.008 74.093 1.00 115.05 117 ALA C O 1
ATOM 1398 N N . THR C 1 122 ? 85.511 103.242 75.192 1.00 104.45 118 THR C N 1
ATOM 1399 C CA . THR C 1 122 ? 85.988 102.898 76.526 1.00 104.45 118 THR C CA 1
ATOM 1400 C C . THR C 1 122 ? 85.212 101.701 77.060 1.00 104.45 118 THR C C 1
ATOM 1401 O O . THR C 1 122 ? 83.978 101.686 77.015 1.00 104.45 118 THR C O 1
ATOM 1405 N N . THR C 1 123 ? 85.937 100.706 77.563 1.00 107.57 119 THR C N 1
ATOM 1406 C CA . THR C 1 123 ? 85.360 99.476 78.084 1.00 107.57 119 THR C CA 1
ATOM 1407 C C . THR C 1 123 ? 85.602 99.385 79.587 1.00 107.57 119 THR C C 1
ATOM 1408 O O . THR C 1 123 ? 86.712 99.668 80.075 1.00 107.57 119 THR C O 1
ATOM 1412 N N . LEU C 1 124 ? 84.550 98.992 80.305 1.00 106.47 120 LEU C N 1
ATOM 1413 C CA . LEU C 1 124 ? 84.490 98.927 81.762 1.00 106.47 120 LEU C CA 1
ATOM 1414 C C . LEU C 1 124 ? 84.117 97.500 82.151 1.00 106.47 120 LEU C C 1
ATOM 1415 O O . LEU C 1 124 ? 82.934 97.146 82.143 1.00 106.47 120 LEU C O 1
ATOM 1420 N N . ILE C 1 125 ? 85.104 96.682 82.504 1.00 111.49 121 ILE C N 1
ATOM 1421 C CA . ILE C 1 125 ? 84.879 95.267 82.776 1.00 111.49 121 ILE C CA 1
ATOM 1422 C C . ILE C 1 125 ? 85.388 94.932 84.171 1.00 111.49 121 ILE C C 1
ATOM 1423 O O . ILE C 1 125 ? 86.486 95.344 84.561 1.00 111.49 121 ILE C O 1
ATOM 1428 N N . ASP C 1 126 ? 84.575 94.191 84.923 1.00 120.26 122 ASP C N 1
ATOM 1429 C CA . ASP C 1 126 ? 84.927 93.808 86.284 1.00 120.26 122 ASP C CA 1
ATOM 1430 C C . ASP C 1 126 ? 86.171 92.928 86.300 1.00 120.26 122 ASP C C 1
ATOM 1431 O O . ASP C 1 126 ? 86.294 91.981 85.518 1.00 120.26 122 ASP C O 1
ATOM 1436 N N . VAL C 1 127 ? 87.096 93.245 87.207 1.00 116.99 123 VAL C N 1
ATOM 1437 C CA . VAL C 1 127 ? 88.320 92.460 87.335 1.00 116.99 123 VAL C CA 1
ATOM 1438 C C . VAL C 1 127 ? 88.015 91.078 87.900 1.00 116.99 123 VAL C C 1
ATOM 1439 O O . VAL C 1 127 ? 88.627 90.080 87.501 1.00 116.99 123 VAL C O 1
ATOM 1443 N N . ASP C 1 128 ? 87.057 90.996 88.828 1.00 124.63 124 ASP C N 1
ATOM 1444 C CA . ASP C 1 128 ? 86.783 89.740 89.521 1.00 124.63 124 ASP C CA 1
ATOM 1445 C C . ASP C 1 128 ? 86.393 88.626 88.559 1.00 124.63 124 ASP C C 1
ATOM 1446 O O . ASP C 1 128 ? 86.578 87.445 88.873 1.00 124.63 124 ASP C O 1
ATOM 1451 N N . LYS C 1 129 ? 85.857 88.972 87.394 1.00 114.30 125 LYS C N 1
ATOM 1452 C CA . LYS C 1 129 ? 85.443 87.996 86.394 1.00 114.30 125 LYS C CA 1
ATOM 1453 C C . LYS C 1 129 ? 86.265 88.125 85.116 1.00 114.30 125 LYS C C 1
ATOM 1454 O O . LYS C 1 129 ? 85.733 88.067 84.007 1.00 114.30 125 LYS C O 1
ATOM 1460 N N . VAL C 1 130 ? 87.575 88.304 85.260 1.00 111.28 126 VAL C N 1
ATOM 1461 C CA . VAL C 1 130 ? 88.496 88.374 84.133 1.00 111.28 126 VAL C CA 1
ATOM 1462 C C . VAL C 1 130 ? 89.384 87.142 84.176 1.00 111.28 126 VAL C C 1
ATOM 1463 O O . VAL C 1 130 ? 90.054 86.890 85.184 1.00 111.28 126 VAL C O 1
ATOM 1467 N N . GLU C 1 131 ? 89.404 86.385 83.080 1.00 109.33 127 GLU C N 1
ATOM 1468 C CA . GLU C 1 131 ? 90.162 85.140 83.052 1.00 109.33 127 GLU C CA 1
ATOM 1469 C C . GLU C 1 131 ? 91.653 85.383 82.867 1.00 109.33 127 GLU C C 1
ATOM 1470 O O . GLU C 1 131 ? 92.461 85.042 83.737 1.00 109.33 127 GLU C O 1
ATOM 1476 N N . SER C 1 132 ? 92.037 85.964 81.733 1.00 108.10 128 SER C N 1
ATOM 1477 C CA . SER C 1 132 ? 93.437 86.002 81.345 1.00 108.10 128 SER C CA 1
ATOM 1478 C C . SER C 1 132 ? 93.762 87.309 80.641 1.00 108.10 128 SER C C 1
ATOM 1479 O O . SER C 1 132 ? 92.896 87.960 80.053 1.00 108.10 128 SER C O 1
ATOM 1482 N N . VAL C 1 133 ? 95.038 87.678 80.705 1.00 102.92 129 VAL C N 1
ATOM 1483 C CA . VAL C 1 133 ? 95.575 88.834 80.000 1.00 102.92 129 VAL C CA 1
ATOM 1484 C C . VAL C 1 133 ? 96.843 88.406 79.278 1.00 102.92 129 VAL C C 1
ATOM 1485 O O . VAL C 1 133 ? 97.688 87.707 79.847 1.00 102.92 129 VAL C O 1
ATOM 1489 N N . THR C 1 134 ? 96.969 88.814 78.019 1.00 99.15 130 THR C N 1
ATOM 1490 C CA . THR C 1 134 ? 98.104 88.462 77.183 1.00 99.15 130 THR C CA 1
ATOM 1491 C C . THR C 1 134 ? 98.803 89.729 76.716 1.00 99.15 130 THR C C 1
ATOM 1492 O O . THR C 1 134 ? 98.150 90.709 76.335 1.00 99.15 130 THR C O 1
ATOM 1496 N N . PHE C 1 135 ? 100.130 89.701 76.755 1.00 98.54 131 PHE C N 1
ATOM 1497 C CA . PHE C 1 135 ? 100.973 90.813 76.348 1.00 98.54 131 PHE C CA 1
ATOM 1498 C C . PHE C 1 135 ? 101.637 90.495 75.016 1.00 98.54 131 PHE C C 1
ATOM 1499 O O . PHE C 1 135 ? 101.643 89.354 74.549 1.00 98.54 131 PHE C O 1
ATOM 1507 N N . PHE C 1 136 ? 102.200 91.529 74.399 1.00 106.84 132 PHE C N 1
ATOM 1508 C CA . PHE C 1 136 ? 102.887 91.392 73.126 1.00 106.84 132 PHE C CA 1
ATOM 1509 C C . PHE C 1 136 ? 104.242 92.078 73.202 1.00 106.84 132 PHE C C 1
ATOM 1510 O O . PHE C 1 136 ? 104.410 93.084 73.896 1.00 106.84 132 PHE C O 1
ATOM 1518 N N . SER C 1 137 ? 105.208 91.519 72.482 1.00 117.13 133 SER C N 1
ATOM 1519 C CA . SER C 1 137 ? 106.558 92.066 72.460 1.00 117.13 133 SER C CA 1
ATOM 1520 C C . SER C 1 137 ? 107.111 92.092 71.039 1.00 117.13 133 SER C C 1
ATOM 1521 O O . SER C 1 137 ? 106.636 91.371 70.162 1.00 117.13 133 SER C O 1
ATOM 1525 N N . SER D 1 66 ? 79.038 97.812 96.983 1.00 137.10 62 SER D N 1
ATOM 1526 C CA . SER D 1 66 ? 80.199 96.936 97.077 1.00 137.10 62 SER D CA 1
ATOM 1527 C C . SER D 1 66 ? 80.459 96.231 95.750 1.00 137.10 62 SER D C 1
ATOM 1528 O O . SER D 1 66 ? 81.594 96.183 95.275 1.00 137.10 62 SER D O 1
ATOM 1531 N N . LEU D 1 67 ? 79.404 95.682 95.162 1.00 135.36 63 LEU D N 1
ATOM 1532 C CA . LEU D 1 67 ? 79.532 95.018 93.870 1.00 135.36 63 LEU D CA 1
ATOM 1533 C C . LEU D 1 67 ? 79.884 96.043 92.798 1.00 135.36 63 LEU D C 1
ATOM 1534 O O . LEU D 1 67 ? 79.244 97.099 92.724 1.00 135.36 63 LEU D O 1
ATOM 1539 N N . PRO D 1 68 ? 80.894 95.781 91.965 1.00 129.19 64 PRO D N 1
ATOM 1540 C CA . PRO D 1 68 ? 81.262 96.762 90.932 1.00 129.19 64 PRO D CA 1
ATOM 1541 C C . PRO D 1 68 ? 80.135 97.085 89.969 1.00 129.19 64 PRO D C 1
ATOM 1542 O O . PRO D 1 68 ? 80.008 98.244 89.553 1.00 129.19 64 PRO D O 1
ATOM 1546 N N . ALA D 1 69 ? 79.307 96.097 89.615 1.00 123.17 65 ALA D N 1
ATOM 1547 C CA . ALA D 1 69 ? 78.227 96.333 88.663 1.00 123.17 65 ALA D CA 1
ATOM 1548 C C . ALA D 1 69 ? 77.244 97.372 89.187 1.00 123.17 65 ALA D C 1
ATOM 1549 O O . ALA D 1 69 ? 76.789 98.247 88.436 1.00 123.17 65 ALA D O 1
ATOM 1551 N N . ARG D 1 70 ? 76.912 97.292 90.479 1.00 124.48 66 ARG D N 1
ATOM 1552 C CA . ARG D 1 70 ? 76.015 98.272 91.079 1.00 124.48 66 ARG D CA 1
ATOM 1553 C C . ARG D 1 70 ? 76.552 99.684 90.907 1.00 124.48 66 ARG D C 1
ATOM 1554 O O . ARG D 1 70 ? 75.794 100.612 90.605 1.00 124.48 66 ARG D O 1
ATOM 1562 N N . TRP D 1 71 ? 77.861 99.868 91.086 1.00 123.96 67 TRP D N 1
ATOM 1563 C CA . TRP D 1 71 ? 78.427 101.206 90.966 1.00 123.96 67 TRP D CA 1
ATOM 1564 C C . TRP D 1 71 ? 78.470 101.656 89.509 1.00 123.96 67 TRP D C 1
ATOM 1565 O O . TRP D 1 71 ? 78.067 102.783 89.197 1.00 123.96 67 TRP D O 1
ATOM 1576 N N . ILE D 1 72 ? 78.916 100.791 88.593 1.00 121.86 68 ILE D N 1
ATOM 1577 C CA . ILE D 1 72 ? 79.011 101.245 87.208 1.00 121.86 68 ILE D CA 1
ATOM 1578 C C . ILE D 1 72 ? 77.635 101.484 86.609 1.00 121.86 68 ILE D C 1
ATOM 1579 O O . ILE D 1 72 ? 77.524 102.167 85.586 1.00 121.86 68 ILE D O 1
ATOM 1584 N N . PHE D 1 73 ? 76.576 100.939 87.210 1.00 119.17 69 PHE D N 1
ATOM 1585 C CA . PHE D 1 73 ? 75.229 101.246 86.747 1.00 119.17 69 PHE D CA 1
ATOM 1586 C C . PHE D 1 73 ? 74.541 102.345 87.546 1.00 119.17 69 PHE D C 1
ATOM 1587 O O . PHE D 1 73 ? 73.550 102.905 87.068 1.00 119.17 69 PHE D O 1
ATOM 1595 N N . ALA D 1 74 ? 75.037 102.670 88.741 1.00 119.67 70 ALA D N 1
ATOM 1596 C CA . ALA D 1 74 ? 74.359 103.647 89.584 1.00 119.67 70 ALA D CA 1
ATOM 1597 C C . ALA D 1 74 ? 74.567 105.074 89.092 1.00 119.67 70 ALA D C 1
ATOM 1598 O O . ALA D 1 74 ? 73.642 105.891 89.148 1.00 119.67 70 ALA D O 1
ATOM 1600 N N . ARG D 1 75 ? 75.766 105.394 88.610 1.00 122.46 71 ARG D N 1
ATOM 1601 C CA . ARG D 1 75 ? 76.118 106.758 88.239 1.00 122.46 71 ARG D CA 1
ATOM 1602 C C . ARG D 1 75 ? 75.958 107.034 86.749 1.00 122.46 71 ARG D C 1
ATOM 1603 O O . ARG D 1 75 ? 76.415 108.077 86.272 1.00 122.46 71 ARG D O 1
ATOM 1611 N N . ILE D 1 76 ? 75.325 106.133 86.005 1.00 114.27 72 ILE D N 1
ATOM 1612 C CA . ILE D 1 76 ? 75.066 106.366 84.588 1.00 114.27 72 ILE D CA 1
ATOM 1613 C C . ILE D 1 76 ? 73.778 107.167 84.455 1.00 114.27 72 ILE D C 1
ATOM 1614 O O . ILE D 1 76 ? 72.714 106.731 84.907 1.00 114.27 72 ILE D O 1
ATOM 1619 N N . THR D 1 77 ? 73.871 108.339 83.840 1.00 113.01 73 THR D N 1
ATOM 1620 C CA . THR D 1 77 ? 72.683 109.149 83.626 1.00 113.01 73 THR D CA 1
ATOM 1621 C C . THR D 1 77 ? 71.793 108.497 82.571 1.00 113.01 73 THR D C 1
ATOM 1622 O O . THR D 1 77 ? 72.297 107.911 81.608 1.00 113.01 73 THR D O 1
ATOM 1626 N N . PRO D 1 78 ? 70.473 108.562 82.733 1.00 107.61 74 PRO D N 1
ATOM 1627 C CA . PRO D 1 78 ? 69.580 107.995 81.716 1.00 107.61 74 PRO D CA 1
ATOM 1628 C C . PRO D 1 78 ? 69.697 108.739 80.395 1.00 107.61 74 PRO D C 1
ATOM 1629 O O . PRO D 1 78 ? 69.978 109.939 80.352 1.00 107.61 74 PRO D O 1
ATOM 1633 N N . GLY D 1 79 ? 69.476 108.006 79.305 1.00 108.63 75 GLY D N 1
ATOM 1634 C CA . GLY D 1 79 ? 69.486 108.562 77.972 1.00 108.63 75 GLY D CA 1
ATOM 1635 C C . GLY D 1 79 ? 70.744 108.288 77.17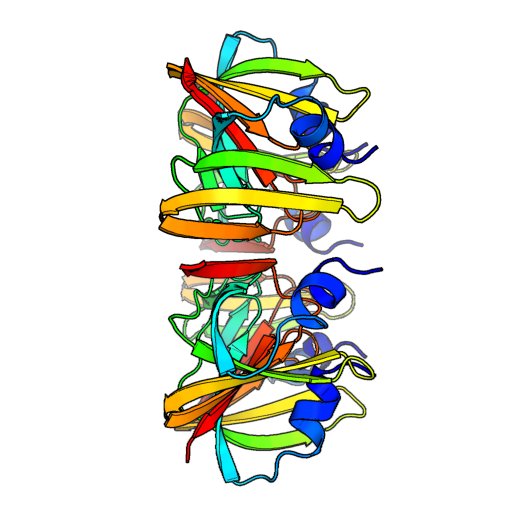5 1.00 108.63 75 GLY D C 1
ATOM 1636 O O . GLY D 1 79 ? 70.728 108.446 75.949 1.00 108.63 75 GLY D O 1
ATOM 1637 N N . THR D 1 80 ? 71.828 107.883 77.830 1.00 107.65 76 THR D N 1
ATOM 1638 C CA . THR D 1 80 ? 73.079 107.596 77.142 1.00 107.65 76 THR D CA 1
ATOM 1639 C C . THR D 1 80 ? 73.083 106.164 76.626 1.00 107.65 76 THR D C 1
ATOM 1640 O O . THR D 1 80 ? 72.650 105.238 77.317 1.00 107.65 76 THR D O 1
ATOM 1644 N N . THR D 1 81 ? 73.574 105.989 75.402 1.00 110.31 77 THR D N 1
ATOM 1645 C CA . THR D 1 81 ? 73.624 104.679 74.769 1.00 110.31 77 THR D CA 1
ATOM 1646 C C . THR D 1 81 ? 74.889 103.946 75.198 1.00 110.31 77 THR D C 1
ATOM 1647 O O . THR D 1 81 ? 75.985 104.513 75.170 1.00 110.31 77 THR D O 1
ATOM 1651 N N . ILE D 1 82 ? 74.727 102.690 75.614 1.00 103.43 78 ILE D N 1
ATOM 1652 C CA . ILE D 1 82 ? 75.834 101.854 76.054 1.00 103.43 78 ILE D CA 1
ATOM 1653 C C . ILE D 1 82 ? 75.700 100.486 75.400 1.00 103.43 78 ILE D C 1
ATOM 1654 O O . ILE D 1 82 ? 74.626 100.094 74.939 1.00 103.43 78 ILE D O 1
ATOM 1659 N N . SER D 1 83 ? 76.812 99.757 75.365 1.00 104.94 79 SER D N 1
ATOM 1660 C CA . SER D 1 83 ? 76.833 98.389 74.860 1.00 104.94 79 SER D CA 1
ATOM 1661 C C . SER D 1 83 ? 77.312 97.467 75.971 1.00 104.94 79 SER D C 1
ATOM 1662 O O . SER D 1 83 ? 78.395 97.670 76.522 1.00 104.94 79 SER D O 1
ATOM 1665 N N . ILE D 1 84 ? 76.519 96.450 76.290 1.00 103.34 80 ILE D N 1
ATOM 1666 C CA . ILE D 1 84 ? 76.745 95.646 77.484 1.00 103.34 80 ILE D CA 1
ATOM 1667 C C . ILE D 1 84 ? 77.037 94.204 77.095 1.00 103.34 80 ILE D C 1
ATOM 1668 O O . ILE D 1 84 ? 76.355 93.625 76.243 1.00 103.34 80 ILE D O 1
ATOM 1673 N N . VAL D 1 85 ? 78.061 93.633 77.726 1.00 107.54 81 VAL D N 1
ATOM 1674 C CA . VAL D 1 85 ? 78.426 92.230 77.581 1.00 107.54 81 VAL D CA 1
ATOM 1675 C C . VAL D 1 85 ? 78.145 91.534 78.905 1.00 107.54 81 VAL D C 1
ATOM 1676 O O . VAL D 1 85 ? 78.437 92.080 79.974 1.00 107.54 81 VAL D O 1
ATOM 1680 N N . THR D 1 86 ? 77.565 90.340 78.833 1.00 110.02 82 THR D N 1
ATOM 1681 C CA . THR D 1 86 ? 77.088 89.609 80.000 1.00 110.02 82 THR D CA 1
ATOM 1682 C C . THR D 1 86 ? 77.894 88.325 80.201 1.00 110.02 82 THR D C 1
ATOM 1683 O O . THR D 1 86 ? 78.815 88.014 79.443 1.00 110.02 82 THR D O 1
ATOM 1687 N N . ASP D 1 87 ? 77.525 87.572 81.244 1.00 111.62 83 ASP D N 1
ATOM 1688 C CA . ASP D 1 87 ? 78.257 86.364 81.616 1.00 111.62 83 ASP D CA 1
ATOM 1689 C C . ASP D 1 87 ? 78.077 85.226 80.621 1.00 111.62 83 ASP D C 1
ATOM 1690 O O . ASP D 1 87 ? 78.879 84.287 80.627 1.00 111.62 83 ASP D O 1
ATOM 1695 N N . SER D 1 88 ? 77.046 85.270 79.785 1.00 108.57 84 SER D N 1
ATOM 1696 C CA . SER D 1 88 ? 76.827 84.227 78.794 1.00 108.57 84 SER D CA 1
ATOM 1697 C C . SER D 1 88 ? 77.443 84.555 77.444 1.00 108.57 84 SER D C 1
ATOM 1698 O O . SER D 1 88 ? 77.289 83.771 76.502 1.00 108.57 84 SER D O 1
ATOM 1701 N N . GLY D 1 89 ? 78.129 85.686 77.323 1.00 111.75 85 GLY D N 1
ATOM 1702 C CA . GLY D 1 89 ? 78.644 86.114 76.045 1.00 111.75 85 GLY D CA 1
ATOM 1703 C C . GLY D 1 89 ? 77.611 86.718 75.124 1.00 111.75 85 GLY D C 1
ATOM 1704 O O . GLY D 1 89 ? 77.932 87.002 73.963 1.00 111.75 85 GLY D O 1
ATOM 1705 N N . ASP D 1 90 ? 76.384 86.918 75.598 1.00 109.56 86 ASP D N 1
ATOM 1706 C CA . ASP D 1 90 ? 75.334 87.513 74.780 1.00 109.56 86 ASP D CA 1
ATOM 1707 C C . ASP D 1 90 ? 75.691 88.979 74.581 1.00 109.56 86 ASP D C 1
ATOM 1708 O O . ASP D 1 90 ? 75.549 89.793 75.498 1.00 109.56 86 ASP D O 1
ATOM 1713 N N . MET D 1 91 ? 76.164 89.317 73.385 1.00 116.46 87 MET D N 1
ATOM 1714 C CA . MET D 1 91 ? 76.560 90.684 73.074 1.00 116.46 87 MET D CA 1
ATOM 1715 C C . MET D 1 91 ? 75.313 91.488 72.736 1.00 116.46 87 MET D C 1
ATOM 1716 O O . MET D 1 91 ? 74.724 91.316 71.664 1.00 116.46 87 MET D O 1
ATOM 1721 N N . ILE D 1 92 ? 74.907 92.361 73.648 1.00 111.45 88 ILE D N 1
ATOM 1722 C CA . ILE D 1 92 ? 73.742 93.212 73.446 1.00 111.45 88 ILE D CA 1
ATOM 1723 C C . ILE D 1 92 ? 74.213 94.527 72.838 1.00 111.45 88 ILE D C 1
ATOM 1724 O O . ILE D 1 92 ? 75.120 95.178 73.369 1.00 111.45 88 ILE D O 1
ATOM 1729 N N . GLY D 1 93 ? 73.602 94.913 71.719 1.00 114.40 89 GLY D N 1
ATOM 1730 C CA . GLY D 1 93 ? 74.085 96.015 70.921 1.00 114.40 89 GLY D CA 1
ATOM 1731 C C . GLY D 1 93 ? 73.827 97.379 71.526 1.00 114.40 89 GLY D C 1
ATOM 1732 O O . GLY D 1 93 ? 73.721 97.538 72.745 1.00 114.40 89 GLY D O 1
ATOM 1733 N N . PRO D 1 94 ? 73.736 98.402 70.672 1.00 115.62 90 PRO D N 1
ATOM 1734 C CA . PRO D 1 94 ? 73.516 99.767 71.173 1.00 115.62 90 PRO D CA 1
ATOM 1735 C C . PRO D 1 94 ? 72.132 99.950 71.772 1.00 115.62 90 PRO D C 1
ATOM 1736 O O . PRO D 1 94 ? 71.128 99.951 71.055 1.00 115.62 90 PRO D O 1
ATOM 1740 N N . VAL D 1 95 ? 72.074 100.105 73.093 1.00 110.40 91 VAL D N 1
ATOM 1741 C CA . VAL D 1 95 ? 70.826 100.286 73.824 1.00 110.40 91 VAL D CA 1
ATOM 1742 C C . VAL D 1 95 ? 70.934 101.546 74.666 1.00 110.40 91 VAL D C 1
ATOM 1743 O O . VAL D 1 95 ? 71.938 101.751 75.358 1.00 110.40 91 VAL D O 1
ATOM 1747 N N . VAL D 1 96 ? 69.906 102.384 74.609 1.00 110.13 92 VAL D N 1
ATOM 1748 C CA . VAL D 1 96 ? 69.871 103.596 75.417 1.00 110.13 92 VAL D CA 1
ATOM 1749 C C . VAL D 1 96 ? 69.467 103.231 76.839 1.00 110.13 92 VAL D C 1
ATOM 1750 O O . VAL D 1 96 ? 68.433 102.591 77.062 1.00 110.13 92 VAL D O 1
ATOM 1754 N N . PHE D 1 97 ? 70.295 103.624 77.803 1.00 109.67 93 PHE D N 1
ATOM 1755 C CA . PHE D 1 97 ? 69.998 103.363 79.204 1.00 109.67 93 PHE D CA 1
ATOM 1756 C C . PHE D 1 97 ? 68.727 104.091 79.620 1.00 109.67 93 PHE D C 1
ATOM 1757 O O . PHE D 1 97 ? 68.452 105.204 79.165 1.00 109.67 93 PHE D O 1
ATOM 1765 N N . VAL D 1 98 ? 67.944 103.454 80.488 1.00 110.88 94 VAL D N 1
ATOM 1766 C CA . VAL D 1 98 ? 66.691 104.047 80.938 1.00 110.88 94 VAL D CA 1
ATOM 1767 C C . VAL D 1 98 ? 66.703 104.224 82.448 1.00 110.88 94 VAL D C 1
ATOM 1768 O O . VAL D 1 98 ? 66.555 105.345 82.947 1.00 110.88 94 VAL D O 1
ATOM 1772 N N . ALA D 1 99 ? 66.877 103.134 83.193 1.00 109.68 95 ALA D N 1
ATOM 1773 C CA . ALA D 1 99 ? 66.793 103.255 84.642 1.00 109.68 95 ALA D CA 1
ATOM 1774 C C . ALA D 1 99 ? 67.560 102.122 85.299 1.00 109.68 95 ALA D C 1
ATOM 1775 O O . ALA D 1 99 ? 67.865 101.108 84.672 1.00 109.68 95 ALA D O 1
ATOM 1777 N N . PHE D 1 100 ? 67.853 102.306 86.585 1.00 115.92 96 PHE D N 1
ATOM 1778 C CA . PHE D 1 100 ? 68.513 101.273 87.381 1.00 115.92 96 PHE D CA 1
ATOM 1779 C C . PHE D 1 100 ? 68.062 101.458 88.826 1.00 115.92 96 PHE D C 1
ATOM 1780 O O . PHE D 1 100 ? 68.534 102.370 89.510 1.00 115.92 96 PHE D O 1
ATOM 1788 N N . CYS D 1 101 ? 67.160 100.596 89.280 1.00 121.78 97 CYS D N 1
ATOM 1789 C CA . CYS D 1 101 ? 66.719 100.621 90.667 1.00 121.78 97 CYS D CA 1
ATOM 1790 C C . CYS D 1 101 ? 67.567 99.625 91.449 1.00 121.78 97 CYS D C 1
ATOM 1791 O O . CYS D 1 101 ? 67.624 98.438 91.102 1.00 121.78 97 CYS D O 1
ATOM 1794 N N . GLN D 1 102 ? 68.228 100.114 92.498 1.00 128.84 98 GLN D N 1
ATOM 1795 C CA . GLN D 1 102 ? 69.290 99.376 93.169 1.00 128.84 98 GLN D CA 1
ATOM 1796 C C . GLN D 1 102 ? 68.782 98.544 94.337 1.00 128.84 98 GLN D C 1
ATOM 1797 O O . GLN D 1 102 ? 69.379 97.505 94.643 1.00 128.84 98 GLN D O 1
ATOM 1803 N N . VAL D 1 103 ? 67.674 98.947 94.966 1.00 130.39 99 VAL D N 1
ATOM 1804 C CA . VAL D 1 103 ? 67.218 98.273 96.181 1.00 130.39 99 VAL D CA 1
ATOM 1805 C C . VAL D 1 103 ? 66.960 96.795 95.912 1.00 130.39 99 VAL D C 1
ATOM 1806 O O . VAL D 1 103 ? 67.255 95.935 96.752 1.00 130.39 99 VAL D O 1
ATOM 1810 N N . HIS D 1 104 ? 66.424 96.472 94.738 1.00 122.87 100 HIS D N 1
ATOM 1811 C CA . HIS D 1 104 ? 66.233 95.087 94.334 1.00 122.87 100 HIS D CA 1
ATOM 1812 C C . HIS D 1 104 ? 67.191 94.656 93.234 1.00 122.87 100 HIS D C 1
ATOM 1813 O O . HIS D 1 104 ? 67.167 93.488 92.833 1.00 122.87 100 HIS D O 1
ATOM 1820 N N . GLY D 1 105 ? 68.030 95.561 92.736 1.00 123.95 101 GLY D N 1
ATOM 1821 C CA . GLY D 1 105 ? 69.019 95.209 91.737 1.00 123.95 101 GLY D CA 1
ATOM 1822 C C . GLY D 1 105 ? 68.437 94.871 90.381 1.00 123.95 101 GLY D C 1
ATOM 1823 O O . GLY D 1 105 ? 68.498 93.718 89.945 1.00 123.95 101 GLY D O 1
ATOM 1824 N N . ILE D 1 106 ? 67.869 95.864 89.702 1.00 118.18 102 ILE D N 1
ATOM 1825 C CA . ILE D 1 106 ? 67.268 95.670 88.387 1.00 118.18 102 ILE D CA 1
ATOM 1826 C C . ILE D 1 106 ? 67.555 96.899 87.537 1.00 118.18 102 ILE D C 1
ATOM 1827 O O . ILE D 1 106 ? 67.583 98.024 88.047 1.00 118.18 102 ILE D O 1
ATOM 1832 N N . VAL D 1 107 ? 67.808 96.685 86.247 1.00 112.27 103 VAL D N 1
ATOM 1833 C CA . VAL D 1 107 ? 68.113 97.769 85.319 1.00 112.27 103 VAL D CA 1
ATOM 1834 C C . VAL D 1 107 ? 67.176 97.683 84.120 1.00 112.27 103 VAL D C 1
ATOM 1835 O O . VAL D 1 107 ? 67.112 96.650 83.443 1.00 112.27 103 VAL D O 1
ATOM 1839 N N . PHE D 1 108 ? 66.454 98.772 83.861 1.00 110.76 104 PHE D N 1
ATOM 1840 C CA . PHE D 1 108 ? 65.561 98.891 82.716 1.00 110.76 104 PHE D CA 1
ATOM 1841 C C . PHE D 1 108 ? 66.357 99.469 81.553 1.00 110.76 104 PHE D C 1
ATOM 1842 O O . PHE D 1 108 ? 66.905 100.573 81.678 1.00 110.76 104 PHE D O 1
ATOM 1850 N N . VAL D 1 109 ? 66.406 98.757 80.422 1.00 108.95 105 VAL D N 1
ATOM 1851 C CA . VAL D 1 109 ? 66.919 99.336 79.186 1.00 108.95 105 VAL D CA 1
ATOM 1852 C C . VAL D 1 109 ? 65.892 99.077 78.091 1.00 108.95 105 VAL D C 1
ATOM 1853 O O . VAL D 1 109 ? 64.936 98.330 78.280 1.00 108.95 105 VAL D O 1
ATOM 1857 N N . THR D 1 110 ? 66.083 99.720 76.941 1.00 116.07 106 THR D N 1
ATOM 1858 C CA . THR D 1 110 ? 65.199 99.454 75.814 1.00 116.07 106 THR D CA 1
ATOM 1859 C C . THR D 1 110 ? 65.855 99.917 74.524 1.00 116.07 106 THR D C 1
ATOM 1860 O O . THR D 1 110 ? 66.561 100.927 74.506 1.00 116.07 106 THR D O 1
ATOM 1864 N N . GLN D 1 111 ? 65.602 99.176 73.450 1.00 125.43 107 GLN D N 1
ATOM 1865 C CA . GLN D 1 111 ? 66.106 99.502 72.127 1.00 125.43 107 GLN D CA 1
ATOM 1866 C C . GLN D 1 111 ? 64.945 99.565 71.144 1.00 125.43 107 GLN D C 1
ATOM 1867 O O . GLN D 1 111 ? 63.882 98.977 71.362 1.00 125.43 107 GLN D O 1
ATOM 1873 N N . GLU D 1 112 ? 65.162 100.301 70.057 1.00 137.10 108 GLU D N 1
ATOM 1874 C CA . GLU D 1 112 ? 64.140 100.440 69.031 1.00 137.10 108 GLU D CA 1
ATOM 1875 C C . GLU D 1 112 ? 63.929 99.119 68.302 1.00 137.10 108 GLU D C 1
ATOM 1876 O O . GLU D 1 112 ? 64.873 98.359 68.070 1.00 137.10 108 GLU D O 1
ATOM 1882 N N . SER D 1 113 ? 62.678 98.847 67.944 1.00 133.52 109 SER D N 1
ATOM 1883 C CA . SER D 1 113 ? 62.336 97.622 67.233 1.00 133.52 109 SER D CA 1
ATOM 1884 C C . SER D 1 113 ? 61.649 97.931 65.907 1.00 133.52 109 SER D C 1
ATOM 1885 O O . SER D 1 113 ? 60.629 98.619 65.871 1.00 133.52 109 SER D O 1
ATOM 1888 N N . GLY D 1 119 ? 58.059 100.007 66.799 1.00 128.12 115 GLY D N 1
ATOM 1889 C CA . GLY D 1 119 ? 57.713 99.992 68.208 1.00 128.12 115 GLY D CA 1
ATOM 1890 C C . GLY D 1 119 ? 58.911 100.159 69.121 1.00 128.12 115 GLY D C 1
ATOM 1891 O O . GLY D 1 119 ? 59.872 100.848 68.780 1.00 128.12 115 GLY D O 1
ATOM 1892 N N . GLN D 1 120 ? 58.852 99.525 70.290 1.00 125.89 116 GLN D N 1
ATOM 1893 C CA . GLN D 1 120 ? 59.922 99.600 71.272 1.00 125.89 116 GLN D CA 1
ATOM 1894 C C . GLN D 1 120 ? 60.078 98.245 71.945 1.00 125.89 116 GLN D C 1
ATOM 1895 O O . GLN D 1 120 ? 59.085 97.574 72.239 1.00 125.89 116 GLN D O 1
ATOM 1901 N N . ALA D 1 121 ? 61.326 97.848 72.186 1.00 118.48 117 ALA D N 1
ATOM 1902 C CA . ALA D 1 121 ? 61.641 96.566 72.811 1.00 118.48 117 ALA D CA 1
ATOM 1903 C C . ALA D 1 121 ? 62.373 96.830 74.119 1.00 118.48 117 ALA D C 1
ATOM 1904 O O . ALA D 1 121 ? 63.525 97.275 74.111 1.00 118.48 117 ALA D O 1
ATOM 1906 N N . THR D 1 122 ? 61.714 96.540 75.238 1.00 106.95 118 THR D N 1
ATOM 1907 C CA . THR D 1 122 ? 62.276 96.789 76.558 1.00 106.95 118 THR D CA 1
ATOM 1908 C C . THR D 1 122 ? 62.964 95.533 77.074 1.00 106.95 118 THR D C 1
ATOM 1909 O O . THR D 1 122 ? 62.403 94.435 77.001 1.00 106.95 118 THR D O 1
ATOM 1913 N N . THR D 1 123 ? 64.177 95.698 77.592 1.00 112.94 119 THR D N 1
ATOM 1914 C CA . THR D 1 123 ? 64.996 94.597 78.072 1.00 112.94 119 THR D CA 1
ATOM 1915 C C . THR D 1 123 ? 65.245 94.746 79.569 1.00 112.94 119 THR D C 1
ATOM 1916 O O . THR D 1 123 ? 65.593 95.836 80.057 1.00 112.94 119 THR D O 1
ATOM 1920 N N . LEU D 1 124 ? 65.042 93.640 80.285 1.00 109.65 120 LEU D N 1
ATOM 1921 C CA . LEU D 1 124 ? 65.249 93.517 81.721 1.00 109.65 120 LEU D CA 1
ATOM 1922 C C . LEU D 1 124 ? 66.309 92.460 81.977 1.00 109.65 120 LEU D C 1
ATOM 1923 O O . LEU D 1 124 ? 66.150 91.310 81.560 1.00 109.65 120 LEU D O 1
ATOM 1928 N N . ILE D 1 125 ? 67.381 92.843 82.672 1.00 109.45 121 ILE D N 1
ATOM 1929 C CA . ILE D 1 125 ? 68.480 91.941 82.985 1.00 109.45 121 ILE D CA 1
ATOM 1930 C C . ILE D 1 125 ? 68.822 92.080 84.464 1.00 109.45 121 ILE D C 1
ATOM 1931 O O . ILE D 1 125 ? 68.429 93.037 85.131 1.00 109.45 121 ILE D O 1
ATOM 1936 N N . ASP D 1 126 ? 69.570 91.103 84.968 1.00 118.56 122 ASP D N 1
ATOM 1937 C CA . ASP D 1 126 ? 70.013 91.098 86.355 1.00 118.56 122 ASP D CA 1
ATOM 1938 C C . ASP D 1 126 ? 71.389 91.742 86.455 1.00 118.56 122 ASP D C 1
ATOM 1939 O O . ASP D 1 126 ? 72.327 91.327 85.768 1.00 118.56 122 ASP D O 1
ATOM 1944 N N . VAL D 1 127 ? 71.505 92.753 87.319 1.00 115.58 123 VAL D N 1
ATOM 1945 C CA . VAL D 1 127 ? 72.753 93.503 87.423 1.00 115.58 123 VAL D CA 1
ATOM 1946 C C . VAL D 1 127 ? 73.868 92.623 87.974 1.00 115.58 123 VAL D C 1
ATOM 1947 O O . VAL D 1 127 ? 75.015 92.694 87.519 1.00 115.58 123 VAL D O 1
ATOM 1951 N N . ASP D 1 128 ? 73.551 91.772 88.953 1.00 119.13 124 ASP D N 1
ATOM 1952 C CA . ASP D 1 128 ? 74.571 90.932 89.571 1.00 119.13 124 ASP D CA 1
ATOM 1953 C C . ASP D 1 128 ? 75.206 89.967 88.581 1.00 119.13 124 ASP D C 1
ATOM 1954 O O . ASP D 1 128 ? 76.330 89.509 88.813 1.00 119.13 124 ASP D O 1
ATOM 1959 N N . LYS D 1 129 ? 74.518 89.649 87.489 1.00 111.19 125 LYS D N 1
ATOM 1960 C CA . LYS D 1 129 ? 75.045 88.787 86.438 1.00 111.19 125 LYS D CA 1
ATOM 1961 C C . LYS D 1 129 ? 75.326 89.582 85.167 1.00 111.19 125 LYS D C 1
ATOM 1962 O O . LYS D 1 129 ? 75.074 89.120 84.054 1.00 111.19 125 LYS D O 1
ATOM 1968 N N . VAL D 1 130 ? 75.849 90.794 85.330 1.00 109.86 126 VAL D N 1
ATOM 1969 C CA . VAL D 1 130 ? 76.237 91.655 84.220 1.00 109.86 126 VAL D CA 1
ATOM 1970 C C . VAL D 1 130 ? 77.748 91.823 84.267 1.00 109.86 126 VAL D C 1
ATOM 1971 O O . VAL D 1 130 ? 78.309 92.169 85.314 1.00 109.86 126 VAL D O 1
ATOM 1975 N N . GLU D 1 131 ? 78.407 91.568 83.138 1.00 107.74 127 GLU D N 1
ATOM 1976 C CA . GLU D 1 131 ? 79.863 91.625 83.101 1.00 107.74 127 GLU D CA 1
ATOM 1977 C C . GLU D 1 131 ? 80.387 93.043 82.920 1.00 107.74 127 GLU D C 1
ATOM 1978 O O . GLU D 1 131 ? 81.058 93.586 83.804 1.00 107.74 127 GLU D O 1
ATOM 1984 N N . SER D 1 132 ? 80.096 93.658 81.777 1.00 108.14 128 SER D N 1
ATOM 1985 C CA . SER D 1 132 ? 80.803 94.869 81.394 1.00 108.14 128 SER D CA 1
ATOM 1986 C C . SER D 1 132 ? 79.896 95.780 80.585 1.00 108.14 128 SER D C 1
ATOM 1987 O O . SER D 1 132 ? 78.981 95.322 79.897 1.00 108.14 128 SER D O 1
ATOM 1990 N N . VAL D 1 133 ? 80.178 97.078 80.664 1.00 104.42 129 VAL D N 1
ATOM 1991 C CA . VAL D 1 133 ? 79.490 98.095 79.882 1.00 104.42 129 VAL D CA 1
ATOM 1992 C C . VAL D 1 133 ? 80.537 98.930 79.160 1.00 104.42 129 VAL D C 1
ATOM 1993 O O . VAL D 1 133 ? 81.622 99.185 79.694 1.00 104.42 129 VAL D O 1
ATOM 1997 N N . THR D 1 134 ? 80.225 99.327 77.930 1.00 101.65 130 THR D N 1
ATOM 1998 C CA . THR D 1 134 ? 81.113 100.127 77.103 1.00 101.65 130 THR D CA 1
ATOM 1999 C C . THR D 1 134 ? 80.369 101.361 76.618 1.00 101.65 130 THR D C 1
ATOM 2000 O O . THR D 1 134 ? 79.197 101.281 76.229 1.00 101.65 130 THR D O 1
ATOM 2004 N N . PHE D 1 135 ? 81.063 102.494 76.641 1.00 101.03 131 PHE D N 1
ATOM 2005 C CA . PHE D 1 135 ? 80.518 103.781 76.247 1.00 101.03 131 PHE D CA 1
ATOM 2006 C C . PHE D 1 135 ? 81.096 104.196 74.902 1.00 101.03 131 PHE D C 1
ATOM 2007 O O . PHE D 1 135 ? 82.120 103.675 74.452 1.00 101.03 131 PHE D O 1
ATOM 2015 N N . PHE D 1 136 ? 80.425 105.145 74.259 1.00 108.64 132 PHE D N 1
ATOM 2016 C CA . PHE D 1 136 ? 80.848 105.649 72.962 1.00 108.64 132 PHE D CA 1
ATOM 2017 C C . PHE D 1 136 ? 80.934 107.166 73.009 1.00 108.64 132 PHE D C 1
ATOM 2018 O O . PHE D 1 136 ? 80.080 107.828 73.607 1.00 108.64 132 PHE D O 1
ATOM 2026 N N . SER D 1 137 ? 81.970 107.709 72.380 1.00 119.08 133 SER D N 1
ATOM 2027 C CA . SER D 1 137 ? 82.171 109.151 72.341 1.00 119.08 133 SER D CA 1
ATOM 2028 C C . SER D 1 137 ? 82.474 109.619 70.922 1.00 119.08 133 SER D C 1
ATOM 2029 O O . SER D 1 137 ? 82.891 108.832 70.072 1.00 119.08 133 SER D O 1
ATOM 2033 N N . SER E 1 66 ? 63.307 88.288 96.907 1.00 137.41 62 SER E N 1
ATOM 2034 C CA . SER E 1 66 ? 64.631 88.888 97.014 1.00 137.41 62 SER E CA 1
ATOM 2035 C C . SER E 1 66 ? 65.382 88.792 95.691 1.00 137.41 62 SER E C 1
ATOM 2036 O O . SER E 1 66 ? 65.963 89.772 95.224 1.00 137.41 62 SER E O 1
ATOM 2039 N N . LEU E 1 67 ? 65.371 87.607 95.096 1.00 135.98 63 LEU E N 1
ATOM 2040 C CA . LEU E 1 67 ? 66.028 87.411 93.809 1.00 135.98 63 LEU E CA 1
ATOM 2041 C C . LEU E 1 67 ? 65.298 88.201 92.729 1.00 135.98 63 LEU E C 1
ATOM 2042 O O . LEU E 1 67 ? 64.063 88.172 92.677 1.00 135.98 63 LEU E O 1
ATOM 2047 N N . PRO E 1 68 ? 66.014 88.923 91.864 1.00 128.60 64 PRO E N 1
ATOM 2048 C CA . PRO E 1 68 ? 65.332 89.667 90.792 1.00 128.60 64 PRO E CA 1
ATOM 2049 C C . PRO E 1 68 ? 64.524 88.780 89.865 1.00 128.60 64 PRO E C 1
ATOM 2050 O O . PRO E 1 68 ? 63.462 89.201 89.383 1.00 128.60 64 PRO E O 1
ATOM 2054 N N . ALA E 1 69 ? 65.001 87.559 89.607 1.00 125.70 65 ALA E N 1
ATOM 2055 C CA . ALA E 1 69 ? 64.301 86.658 88.699 1.00 125.70 65 ALA E CA 1
ATOM 2056 C C . ALA E 1 69 ? 62.918 86.305 89.228 1.00 125.70 65 ALA E C 1
ATOM 2057 O O . ALA E 1 69 ? 61.967 86.159 88.451 1.00 125.70 65 ALA E O 1
ATOM 2059 N N . ARG E 1 70 ? 62.789 86.154 90.547 1.00 124.10 66 ARG E N 1
ATOM 2060 C CA . ARG E 1 70 ? 61.485 85.855 91.127 1.00 124.10 66 ARG E CA 1
ATOM 2061 C C . ARG E 1 70 ? 60.492 86.981 90.874 1.00 124.10 66 ARG E C 1
ATOM 2062 O O . ARG E 1 70 ? 59.342 86.729 90.497 1.00 124.10 66 ARG E O 1
ATOM 2070 N N . TRP E 1 71 ? 60.915 88.233 91.065 1.00 121.04 67 TRP E N 1
ATOM 2071 C CA . TRP E 1 71 ? 59.968 89.333 90.929 1.00 121.04 67 TRP E CA 1
ATOM 2072 C C . TRP E 1 71 ? 59.646 89.598 89.461 1.00 121.04 67 TRP E C 1
ATOM 2073 O O . TRP E 1 71 ? 58.474 89.778 89.111 1.00 121.04 67 TRP E O 1
ATOM 2084 N N . ILE E 1 72 ? 60.649 89.585 88.577 1.00 120.19 68 ILE E N 1
ATOM 2085 C CA . ILE E 1 72 ? 60.352 89.890 87.179 1.00 120.19 68 ILE E CA 1
ATOM 2086 C C . ILE E 1 72 ? 59.447 88.835 86.554 1.00 120.19 68 ILE E C 1
ATOM 2087 O O . ILE E 1 72 ? 58.865 89.077 85.491 1.00 120.19 68 ILE E O 1
ATOM 2092 N N . PHE E 1 73 ? 59.311 87.671 87.185 1.00 119.72 69 PHE E N 1
ATOM 2093 C CA . PHE E 1 73 ? 58.387 86.640 86.734 1.00 119.72 69 PHE E CA 1
ATOM 2094 C C . PHE E 1 73 ? 57.121 86.558 87.577 1.00 119.72 69 PHE E C 1
ATOM 2095 O O . PHE E 1 73 ? 56.199 85.823 87.212 1.00 119.72 69 PHE E O 1
ATOM 2103 N N . ALA E 1 74 ? 57.046 87.295 88.684 1.00 120.60 70 ALA E N 1
ATOM 2104 C CA . ALA E 1 74 ? 55.897 87.200 89.577 1.00 120.60 70 ALA E CA 1
ATOM 2105 C C . ALA E 1 74 ? 54.742 88.094 89.138 1.00 120.60 70 ALA E C 1
ATOM 2106 O O . ALA E 1 74 ? 53.590 87.653 89.114 1.00 120.60 70 ALA E O 1
ATOM 2108 N N . ARG E 1 75 ? 55.031 89.346 88.787 1.00 122.08 71 ARG E N 1
ATOM 2109 C CA . ARG E 1 75 ? 53.998 90.327 88.484 1.00 122.08 71 ARG E CA 1
ATOM 2110 C C . ARG E 1 75 ? 53.724 90.469 86.993 1.00 122.08 71 ARG E C 1
ATOM 2111 O O . ARG E 1 75 ? 53.021 91.402 86.591 1.00 122.08 71 ARG E O 1
ATOM 2119 N N . ILE E 1 76 ? 54.256 89.578 86.165 1.00 116.59 72 ILE E N 1
ATOM 2120 C CA . ILE E 1 76 ? 53.965 89.583 84.736 1.00 116.59 72 ILE E CA 1
ATOM 2121 C C . ILE E 1 76 ? 52.726 88.730 84.498 1.00 116.59 72 ILE E C 1
ATOM 2122 O O . ILE E 1 76 ? 52.682 87.558 84.887 1.00 116.59 72 ILE E O 1
ATOM 2127 N N . THR E 1 77 ? 51.716 89.321 83.869 1.00 115.87 73 THR E N 1
ATOM 2128 C CA . THR E 1 77 ? 50.463 88.615 83.656 1.00 115.87 73 THR E CA 1
ATOM 2129 C C . THR E 1 77 ? 50.656 87.484 82.649 1.00 115.87 73 THR E C 1
ATOM 2130 O O . THR E 1 77 ? 51.445 87.615 81.709 1.00 115.87 73 THR E O 1
ATOM 2134 N N . PRO E 1 78 ? 49.968 86.360 82.828 1.00 113.25 74 PRO E N 1
ATOM 2135 C CA . PRO E 1 78 ? 50.052 85.279 81.841 1.00 113.25 74 PRO E CA 1
ATOM 2136 C C . PRO E 1 78 ? 49.452 85.691 80.507 1.00 113.25 74 PRO E C 1
ATOM 2137 O O . PRO E 1 78 ? 48.543 86.522 80.435 1.00 113.25 74 PRO E O 1
ATOM 2141 N N . GLY E 1 79 ? 49.977 85.094 79.439 1.00 112.24 75 GLY E N 1
ATOM 2142 C CA . GLY E 1 79 ? 49.487 85.315 78.099 1.00 112.24 75 GLY E CA 1
ATOM 2143 C C . GLY E 1 79 ? 50.331 86.251 77.258 1.00 112.24 75 GLY E C 1
ATOM 2144 O O . GLY E 1 79 ? 50.182 86.260 76.031 1.00 112.24 75 GLY E O 1
ATOM 2145 N N . THR E 1 80 ? 51.206 87.036 77.879 1.00 109.89 76 THR E N 1
ATOM 2146 C CA . THR E 1 80 ? 52.059 87.952 77.137 1.00 109.89 76 THR E CA 1
ATOM 2147 C C . THR E 1 80 ? 53.267 87.218 76.570 1.00 109.89 76 THR E C 1
ATOM 2148 O O . THR E 1 80 ? 53.832 86.330 77.214 1.00 109.89 76 THR E O 1
ATOM 2152 N N . THR E 1 81 ? 53.660 87.595 75.357 1.00 109.33 77 THR E N 1
ATOM 2153 C CA . THR E 1 81 ? 54.799 86.982 74.690 1.00 109.33 77 THR E CA 1
ATOM 2154 C C . THR E 1 81 ? 56.079 87.705 75.090 1.00 109.33 77 THR E C 1
ATOM 2155 O O . THR E 1 81 ? 56.162 88.934 75.002 1.00 109.33 77 THR E O 1
ATOM 2159 N N . ILE E 1 82 ? 57.065 86.938 75.557 1.00 104.86 78 ILE E N 1
ATOM 2160 C CA . ILE E 1 82 ? 58.343 87.474 76.002 1.00 104.86 78 ILE E CA 1
ATOM 2161 C C . ILE E 1 82 ? 59.464 86.648 75.388 1.00 104.86 78 ILE E C 1
ATOM 2162 O O . ILE E 1 82 ? 59.262 85.521 74.932 1.00 104.86 78 ILE E O 1
ATOM 2167 N N . SER E 1 83 ? 60.660 87.232 75.375 1.00 107.75 79 SER E N 1
ATOM 2168 C CA . SER E 1 83 ? 61.859 86.556 74.895 1.00 107.75 79 SER E CA 1
ATOM 2169 C C . SER E 1 83 ? 62.882 86.516 76.019 1.00 107.75 79 SER E C 1
ATOM 2170 O O . SER E 1 83 ? 63.213 87.555 76.593 1.00 107.75 79 SER E O 1
ATOM 2173 N N . ILE E 1 84 ? 63.392 85.328 76.328 1.00 102.66 80 ILE E N 1
ATOM 2174 C CA . ILE E 1 84 ? 64.218 85.128 77.512 1.00 102.66 80 ILE E CA 1
ATOM 2175 C C . ILE E 1 84 ? 65.604 84.655 77.096 1.00 102.66 80 ILE E C 1
ATOM 2176 O O . ILE E 1 84 ? 65.737 83.749 76.264 1.00 102.66 80 ILE E O 1
ATOM 2181 N N . VAL E 1 85 ? 66.629 85.275 77.676 1.00 107.67 81 VAL E N 1
ATOM 2182 C CA . VAL E 1 85 ? 68.021 84.872 77.515 1.00 107.67 81 VAL E CA 1
ATOM 2183 C C . VAL E 1 85 ? 68.509 84.337 78.854 1.00 107.67 81 VAL E C 1
ATOM 2184 O O . VAL E 1 85 ? 68.194 84.899 79.908 1.00 107.67 81 VAL E O 1
ATOM 2188 N N . THR E 1 86 ? 69.256 83.240 78.815 1.00 108.69 82 THR E N 1
ATOM 2189 C CA . THR E 1 86 ? 69.644 82.514 80.017 1.00 108.69 82 THR E CA 1
ATOM 2190 C C . THR E 1 86 ? 71.159 82.555 80.217 1.00 108.69 82 THR E C 1
ATOM 2191 O O . THR E 1 86 ? 71.905 83.110 79.407 1.00 108.69 82 THR E O 1
ATOM 2195 N N . ASP E 1 87 ? 71.605 81.943 81.320 1.00 111.51 83 ASP E N 1
ATOM 2196 C CA . ASP E 1 87 ? 73.021 81.923 81.674 1.00 111.51 83 ASP E CA 1
ATOM 2197 C C . ASP E 1 87 ? 73.870 81.156 80.670 1.00 111.51 83 ASP E C 1
ATOM 2198 O O . ASP E 1 87 ? 75.080 81.394 80.594 1.00 111.51 83 ASP E O 1
ATOM 2203 N N . SER E 1 88 ? 73.278 80.240 79.914 1.00 106.21 84 SER E N 1
ATOM 2204 C CA . SER E 1 88 ? 74.016 79.466 78.927 1.00 106.21 84 SER E CA 1
ATOM 2205 C C . SER E 1 88 ? 74.025 80.116 77.553 1.00 106.21 84 SER E C 1
ATOM 2206 O O . SER E 1 88 ? 74.598 79.549 76.618 1.00 106.21 84 SER E O 1
ATOM 2209 N N . GLY E 1 89 ? 73.408 81.285 77.406 1.00 108.08 85 GLY E N 1
ATOM 2210 C CA . GLY E 1 89 ? 73.317 81.930 76.119 1.00 108.08 85 GLY E CA 1
ATOM 2211 C C . GLY E 1 89 ? 72.259 81.364 75.201 1.00 108.08 85 GLY E C 1
ATOM 2212 O O . GLY E 1 89 ? 72.180 81.787 74.041 1.00 108.08 85 GLY E O 1
ATOM 2213 N N . ASP E 1 90 ? 71.450 80.422 75.676 1.00 105.57 86 ASP E N 1
ATOM 2214 C CA . ASP E 1 90 ? 70.394 79.825 74.864 1.00 105.57 86 ASP E CA 1
ATOM 2215 C C . ASP E 1 90 ? 69.320 80.891 74.697 1.00 105.57 86 ASP E C 1
ATOM 2216 O O . ASP E 1 90 ? 68.564 81.183 75.625 1.00 105.57 86 ASP E O 1
ATOM 2221 N N . MET E 1 91 ? 69.254 81.482 73.508 1.00 111.81 87 MET E N 1
ATOM 2222 C CA . MET E 1 91 ? 68.275 82.524 73.220 1.00 111.81 87 MET E CA 1
ATOM 2223 C C . MET E 1 91 ? 66.966 81.864 72.808 1.00 111.81 87 MET E C 1
ATOM 2224 O O . MET E 1 91 ? 66.880 81.246 71.742 1.00 111.81 87 MET E O 1
ATOM 2229 N N . ILE E 1 92 ? 65.947 81.989 73.652 1.00 106.20 88 ILE E N 1
ATOM 2230 C CA . ILE E 1 92 ? 64.629 81.426 73.392 1.00 106.20 88 ILE E CA 1
ATOM 2231 C C . ILE E 1 92 ? 63.764 82.511 72.766 1.00 106.20 88 ILE E C 1
ATOM 2232 O O . ILE E 1 92 ? 63.676 83.627 73.293 1.00 106.20 88 ILE E O 1
ATOM 2237 N N . GLY E 1 93 ? 63.134 82.189 71.638 1.00 110.90 89 GLY E N 1
ATOM 2238 C CA . GLY E 1 93 ? 62.412 83.165 70.854 1.00 110.90 89 GLY E CA 1
ATOM 2239 C C . GLY E 1 93 ? 61.102 83.602 71.476 1.00 110.90 89 GLY E C 1
ATOM 2240 O O . GLY E 1 93 ? 60.885 83.476 72.685 1.00 110.90 89 GLY E O 1
ATOM 2241 N N . PRO E 1 94 ? 60.200 84.143 70.650 1.00 107.46 90 PRO E N 1
ATOM 2242 C CA . PRO E 1 94 ? 58.907 84.614 71.167 1.00 107.46 90 PRO E CA 1
ATOM 2243 C C . PRO E 1 94 ? 58.062 83.484 71.730 1.00 107.46 90 PRO E C 1
ATOM 2244 O O . PRO E 1 94 ? 57.619 82.599 70.991 1.00 107.46 90 PRO E O 1
ATOM 2248 N N . VAL E 1 95 ? 57.837 83.506 73.041 1.00 107.88 91 VAL E N 1
ATOM 2249 C CA . VAL E 1 95 ? 57.100 82.463 73.742 1.00 107.88 91 VAL E CA 1
ATOM 2250 C C . VAL E 1 95 ? 56.070 83.113 74.655 1.00 107.88 91 VAL E C 1
ATOM 2251 O O . VAL E 1 95 ? 56.373 84.084 75.355 1.00 107.88 91 VAL E O 1
ATOM 2255 N N . VAL E 1 96 ? 54.855 82.573 74.648 1.00 108.79 92 VAL E N 1
ATOM 2256 C CA . VAL E 1 96 ? 53.758 83.111 75.444 1.00 108.79 92 VAL E CA 1
ATOM 2257 C C . VAL E 1 96 ? 53.838 82.547 76.857 1.00 108.79 92 VAL E C 1
ATOM 2258 O O . VAL E 1 96 ? 53.980 81.334 77.050 1.00 108.79 92 VAL E O 1
ATOM 2262 N N . PHE E 1 97 ? 53.759 83.435 77.844 1.00 112.77 93 PHE E N 1
ATOM 2263 C CA . PHE E 1 97 ? 53.813 83.044 79.245 1.00 112.77 93 PHE E CA 1
ATOM 2264 C C . PHE E 1 97 ? 52.566 82.251 79.628 1.00 112.77 93 PHE E C 1
ATOM 2265 O O . PHE E 1 97 ? 51.478 82.463 79.087 1.00 112.77 93 PHE E O 1
ATOM 2273 N N . VAL E 1 98 ? 52.732 81.323 80.572 1.00 115.07 94 VAL E N 1
ATOM 2274 C CA . VAL E 1 98 ? 51.607 80.548 81.085 1.00 115.07 94 VAL E CA 1
ATOM 2275 C C . VAL E 1 98 ? 51.485 80.720 82.594 1.00 115.07 94 VAL E C 1
ATOM 2276 O O . VAL E 1 98 ? 50.457 81.197 83.088 1.00 115.07 94 VAL E O 1
ATOM 2280 N N . ALA E 1 99 ? 52.521 80.338 83.340 1.00 109.06 95 ALA E N 1
ATOM 2281 C CA . ALA E 1 99 ? 52.421 80.364 84.793 1.00 109.06 95 ALA E CA 1
ATOM 2282 C C . ALA E 1 99 ? 53.810 80.359 85.414 1.00 109.06 95 ALA E C 1
ATOM 2283 O O . ALA E 1 99 ? 54.802 80.009 84.771 1.00 109.06 95 ALA E O 1
ATOM 2285 N N . PHE E 1 100 ? 53.856 80.745 86.689 1.00 114.44 96 PHE E N 1
ATOM 2286 C CA . PHE E 1 100 ? 55.101 80.764 87.454 1.00 114.44 96 PHE E CA 1
ATOM 2287 C C . PHE E 1 100 ? 54.741 80.444 88.902 1.00 114.44 96 PHE E C 1
ATOM 2288 O O . PHE E 1 100 ? 54.233 81.309 89.620 1.00 114.44 96 PHE E O 1
ATOM 2296 N N . CYS E 1 101 ? 55.006 79.210 89.321 1.00 122.10 97 CYS E N 1
ATOM 2297 C CA . CYS E 1 101 ? 54.755 78.803 90.696 1.00 122.10 97 CYS E CA 1
ATOM 2298 C C . CYS E 1 101 ? 56.010 79.085 91.513 1.00 122.10 97 CYS E C 1
ATOM 2299 O O . CYS E 1 101 ? 57.064 78.483 91.274 1.00 122.10 97 CYS E O 1
ATOM 2302 N N . GLN E 1 102 ? 55.894 80.006 92.469 1.00 128.33 98 GLN E N 1
ATOM 2303 C CA . GLN E 1 102 ? 57.049 80.551 93.171 1.00 128.33 98 GLN E CA 1
ATOM 2304 C C . GLN E 1 102 ? 57.459 79.723 94.381 1.00 128.33 98 GLN E C 1
ATOM 2305 O O . GLN E 1 102 ? 58.630 79.778 94.775 1.00 128.33 98 GLN E O 1
ATOM 2311 N N . VAL E 1 103 ? 56.544 78.938 94.957 1.00 128.29 99 VAL E N 1
ATOM 2312 C CA . VAL E 1 103 ? 56.845 78.237 96.204 1.00 128.29 99 VAL E CA 1
ATOM 2313 C C . VAL E 1 103 ? 58.019 77.282 96.017 1.00 128.29 99 VAL E C 1
ATOM 2314 O O . VAL E 1 103 ? 58.868 77.139 96.906 1.00 128.29 99 VAL E O 1
ATOM 2318 N N . HIS E 1 104 ? 58.097 76.623 94.862 1.00 123.28 100 HIS E N 1
ATOM 2319 C CA . HIS E 1 104 ? 59.241 75.786 94.529 1.00 123.28 100 HIS E CA 1
ATOM 2320 C C . HIS E 1 104 ? 60.103 76.393 93.430 1.00 123.28 100 HIS E C 1
ATOM 2321 O O . HIS E 1 104 ? 61.031 75.735 92.949 1.00 123.28 100 HIS E O 1
ATOM 2328 N N . GLY E 1 105 ? 59.820 77.629 93.026 1.00 120.61 101 GLY E N 1
ATOM 2329 C CA . GLY E 1 105 ? 60.628 78.315 92.038 1.00 120.61 101 GLY E CA 1
ATOM 2330 C C . GLY E 1 105 ? 60.670 77.626 90.691 1.00 120.61 101 GLY E C 1
ATOM 2331 O O . GLY E 1 105 ? 61.718 77.120 90.281 1.00 120.61 101 GLY E O 1
ATOM 2332 N N . ILE E 1 106 ? 59.538 77.593 89.994 1.00 119.38 102 ILE E N 1
ATOM 2333 C CA . ILE E 1 106 ? 59.446 76.949 88.690 1.00 119.38 102 ILE E CA 1
ATOM 2334 C C . ILE E 1 106 ? 58.543 77.792 87.800 1.00 119.38 102 ILE E C 1
ATOM 2335 O O . ILE E 1 106 ? 57.541 78.345 88.264 1.00 119.38 102 ILE E O 1
ATOM 2340 N N . VAL E 1 107 ? 58.913 77.917 86.527 1.00 113.42 103 VAL E N 1
ATOM 2341 C CA . VAL E 1 107 ? 58.168 78.726 85.571 1.00 113.42 103 VAL E CA 1
ATOM 2342 C C . VAL E 1 107 ? 57.894 77.897 84.323 1.00 113.42 103 VAL E C 1
ATOM 2343 O O . VAL E 1 107 ? 58.733 77.093 83.901 1.00 113.42 103 VAL E O 1
ATOM 2347 N N . PHE E 1 108 ? 56.704 78.070 83.752 1.00 110.43 104 PHE E N 1
ATOM 2348 C CA . PHE E 1 108 ? 56.267 77.341 82.571 1.00 110.43 104 PHE E CA 1
ATOM 2349 C C . PHE E 1 108 ? 56.185 78.307 81.399 1.00 110.43 104 PHE E C 1
ATOM 2350 O O . PHE E 1 108 ? 55.690 79.428 81.552 1.00 110.43 104 PHE E O 1
ATOM 2358 N N . VAL E 1 109 ? 56.661 77.886 80.226 1.00 105.02 105 VAL E N 1
ATOM 2359 C CA . VAL E 1 109 ? 56.424 78.619 78.988 1.00 105.02 105 VAL E CA 1
ATOM 2360 C C . VAL E 1 109 ? 56.029 77.606 77.923 1.00 105.02 105 VAL E C 1
ATOM 2361 O O . VAL E 1 109 ? 56.179 76.400 78.103 1.00 105.02 105 VAL E O 1
ATOM 2365 N N . THR E 1 110 ? 55.503 78.102 76.806 1.00 111.17 106 THR E N 1
ATOM 2366 C CA . THR E 1 110 ? 55.151 77.201 75.717 1.00 111.17 106 THR E CA 1
ATOM 2367 C C . THR E 1 110 ? 55.087 77.973 74.410 1.00 111.17 106 THR E C 1
ATOM 2368 O O . THR E 1 110 ? 54.569 79.090 74.365 1.00 111.17 106 THR E O 1
ATOM 2372 N N . GLN E 1 111 ? 55.605 77.361 73.352 1.00 117.55 107 GLN E N 1
ATOM 2373 C CA . GLN E 1 111 ? 55.595 77.940 72.020 1.00 117.55 107 GLN E CA 1
ATOM 2374 C C . GLN E 1 111 ? 54.943 76.972 71.042 1.00 117.55 107 GLN E C 1
ATOM 2375 O O . GLN E 1 111 ? 54.918 75.756 71.256 1.00 117.55 107 GLN E O 1
ATOM 2381 N N . GLU E 1 112 ? 54.399 77.535 69.967 1.00 132.77 108 GLU E N 1
ATOM 2382 C CA . GLU E 1 112 ? 53.753 76.727 68.944 1.00 132.77 108 GLU E CA 1
ATOM 2383 C C . GLU E 1 112 ? 54.776 75.864 68.217 1.00 132.77 108 GLU E C 1
ATOM 2384 O O . GLU E 1 112 ? 55.899 76.297 67.945 1.00 132.77 108 GLU E O 1
ATOM 2390 N N . SER E 1 113 ? 54.382 74.635 67.906 1.00 129.64 109 SER E N 1
ATOM 2391 C CA . SER E 1 113 ? 55.260 73.702 67.211 1.00 129.64 109 SER E CA 1
ATOM 2392 C C . SER E 1 113 ? 54.617 73.199 65.923 1.00 129.64 109 SER E C 1
ATOM 2393 O O . SER E 1 113 ? 53.465 72.766 65.921 1.00 129.64 109 SER E O 1
ATOM 2396 N N . GLY E 1 119 ? 51.040 71.180 66.793 1.00 133.11 115 GLY E N 1
ATOM 2397 C CA . GLY E 1 119 ? 50.884 70.903 68.209 1.00 133.11 115 GLY E CA 1
ATOM 2398 C C . GLY E 1 119 ? 51.381 72.025 69.098 1.00 133.11 115 GLY E C 1
ATOM 2399 O O . GLY E 1 119 ? 51.380 73.191 68.703 1.00 133.11 115 GLY E O 1
ATOM 2400 N N . GLN E 1 120 ? 51.808 71.670 70.307 1.00 126.63 116 GLN E N 1
ATOM 2401 C CA . GLN E 1 120 ? 52.307 72.631 71.278 1.00 126.63 116 GLN E CA 1
ATOM 2402 C C . GLN E 1 120 ? 53.588 72.101 71.902 1.00 126.63 116 GLN E C 1
ATOM 2403 O O . GLN E 1 120 ? 53.701 70.904 72.184 1.00 126.63 116 GLN E O 1
ATOM 2409 N N . ALA E 1 121 ? 54.552 72.995 72.117 1.00 114.53 117 ALA E N 1
ATOM 2410 C CA . ALA E 1 121 ? 55.843 72.641 72.699 1.00 114.53 117 ALA E CA 1
ATOM 2411 C C . ALA E 1 121 ? 56.009 73.404 74.006 1.00 114.53 117 ALA E C 1
ATOM 2412 O O . ALA E 1 121 ? 56.242 74.617 73.995 1.00 114.53 117 ALA E O 1
ATOM 2414 N N . THR E 1 122 ? 55.901 72.695 75.126 1.00 101.41 118 THR E N 1
ATOM 2415 C CA . THR E 1 122 ? 56.000 73.308 76.443 1.00 101.41 118 THR E CA 1
ATOM 2416 C C . THR E 1 122 ? 57.428 73.198 76.961 1.00 101.41 118 THR E C 1
ATOM 2417 O O . THR E 1 122 ? 58.011 72.110 76.969 1.00 101.41 118 THR E O 1
ATOM 2421 N N . THR E 1 123 ? 57.983 74.325 77.393 1.00 103.93 119 THR E N 1
ATOM 2422 C CA . THR E 1 123 ? 59.346 74.404 77.894 1.00 103.93 119 THR E CA 1
ATOM 2423 C C . THR E 1 123 ? 59.320 74.744 79.379 1.00 103.93 119 THR E C 1
ATOM 2424 O O . THR E 1 123 ? 58.615 75.670 79.808 1.00 103.93 119 THR E O 1
ATOM 2428 N N . LEU E 1 124 ? 60.082 73.982 80.159 1.00 106.96 120 LEU E N 1
ATOM 2429 C CA . LEU E 1 124 ? 60.124 74.095 81.610 1.00 106.96 120 LEU E CA 1
ATOM 2430 C C . LEU E 1 124 ? 61.554 74.401 82.026 1.00 106.96 120 LEU E C 1
ATOM 2431 O O . LEU E 1 124 ? 62.449 73.576 81.819 1.00 106.96 120 LEU E O 1
ATOM 2436 N N . ILE E 1 125 ? 61.767 75.572 82.624 1.00 108.42 121 ILE E N 1
ATOM 2437 C CA . ILE E 1 125 ? 63.099 76.035 82.986 1.00 108.42 121 ILE E CA 1
ATOM 2438 C C . ILE E 1 125 ? 63.127 76.372 84.474 1.00 108.42 121 ILE E C 1
ATOM 2439 O O . ILE E 1 125 ? 62.096 76.431 85.144 1.00 108.42 121 ILE E O 1
ATOM 2444 N N . ASP E 1 126 ? 64.336 76.599 84.979 1.00 120.48 122 ASP E N 1
ATOM 2445 C CA . ASP E 1 126 ? 64.561 76.958 86.373 1.00 120.48 122 ASP E CA 1
ATOM 2446 C C . ASP E 1 126 ? 64.732 78.467 86.489 1.00 120.48 122 ASP E C 1
ATOM 2447 O O . ASP E 1 126 ? 65.542 79.062 85.771 1.00 120.48 122 ASP E O 1
ATOM 2452 N N . VAL E 1 127 ? 63.972 79.078 87.400 1.00 116.49 123 VAL E N 1
ATOM 2453 C CA . VAL E 1 127 ? 63.973 80.533 87.518 1.00 116.49 123 VAL E CA 1
ATOM 2454 C C . VAL E 1 127 ? 65.317 81.033 88.033 1.00 116.49 123 VAL E C 1
ATOM 2455 O O . VAL E 1 127 ? 65.803 82.089 87.610 1.00 116.49 123 VAL E O 1
ATOM 2459 N N . ASP E 1 128 ? 65.945 80.282 88.941 1.00 126.16 124 ASP E N 1
ATOM 2460 C CA . ASP E 1 128 ? 67.172 80.753 89.575 1.00 126.16 124 ASP E CA 1
ATOM 2461 C C . ASP E 1 128 ? 68.292 80.963 88.565 1.00 126.16 124 ASP E C 1
ATOM 2462 O O . ASP E 1 128 ? 69.168 81.808 88.779 1.00 126.16 124 ASP E O 1
ATOM 2467 N N . LYS E 1 129 ? 68.286 80.212 87.467 1.00 114.17 125 LYS E N 1
ATOM 2468 C CA . LYS E 1 129 ? 69.282 80.351 86.411 1.00 114.17 125 LYS E CA 1
ATOM 2469 C C . LYS E 1 129 ? 68.697 81.043 85.184 1.00 114.17 125 LYS E C 1
ATOM 2470 O O . LYS E 1 129 ? 69.028 80.709 84.046 1.00 114.17 125 LYS E O 1
ATOM 2476 N N . VAL E 1 130 ? 67.816 82.013 85.405 1.00 111.42 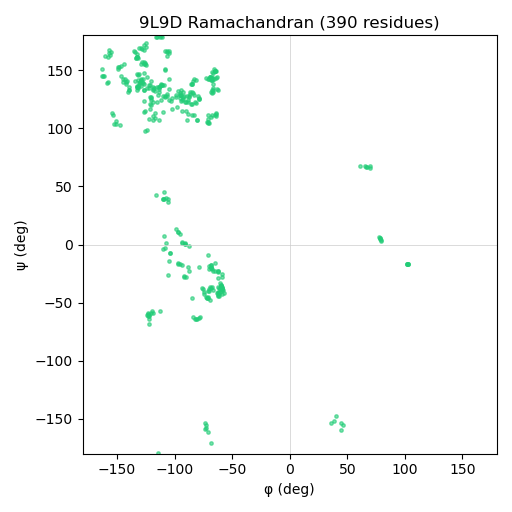126 VAL E N 1
ATOM 2477 C CA . VAL E 1 130 ? 67.236 82.812 84.332 1.00 111.42 126 VAL E CA 1
ATOM 2478 C C . VAL E 1 130 ? 67.901 84.178 84.356 1.00 111.42 126 VAL E C 1
ATOM 2479 O O . VAL E 1 130 ? 67.896 84.863 85.386 1.00 111.42 126 VAL E O 1
ATOM 2483 N N . GLU E 1 131 ? 68.479 84.576 83.225 1.00 110.10 127 GLU E N 1
ATOM 2484 C CA . GLU E 1 131 ? 69.205 85.839 83.168 1.00 110.10 127 GLU E CA 1
ATOM 2485 C C . GLU E 1 131 ? 68.285 87.027 82.916 1.00 110.10 127 GLU E C 1
ATOM 2486 O O . GLU E 1 131 ? 68.177 87.930 83.752 1.00 110.10 127 GLU E O 1
ATOM 2492 N N . SER E 1 132 ? 67.619 87.048 81.765 1.00 111.72 128 SER E N 1
ATOM 2493 C CA . SER E 1 132 ? 66.975 88.266 81.303 1.00 111.72 128 SER E CA 1
ATOM 2494 C C . SER E 1 132 ? 65.700 87.938 80.545 1.00 111.72 128 SER E C 1
ATOM 2495 O O . SER E 1 132 ? 65.631 86.932 79.835 1.00 111.72 128 SER E O 1
ATOM 2498 N N . VAL E 1 133 ? 64.701 88.805 80.692 1.00 106.40 129 VAL E N 1
ATOM 2499 C CA . VAL E 1 133 ? 63.455 88.724 79.942 1.00 106.40 129 VAL E CA 1
ATOM 2500 C C . VAL E 1 133 ? 63.253 90.043 79.211 1.00 106.40 129 VAL E C 1
ATOM 2501 O O . VAL E 1 133 ? 63.643 91.107 79.707 1.00 106.40 129 VAL E O 1
ATOM 2505 N N . THR E 1 134 ? 62.687 89.967 78.010 1.00 104.41 130 THR E N 1
ATOM 2506 C CA . THR E 1 134 ? 62.432 91.133 77.178 1.00 104.41 130 THR E CA 1
ATOM 2507 C C . THR E 1 134 ? 60.995 91.091 76.687 1.00 104.41 130 THR E C 1
ATOM 2508 O O . THR E 1 134 ? 60.490 90.030 76.302 1.00 104.41 130 THR E O 1
ATOM 2512 N N . PHE E 1 135 ? 60.351 92.253 76.697 1.00 105.14 131 PHE E N 1
ATOM 2513 C CA . PHE E 1 135 ? 58.974 92.418 76.263 1.00 105.14 131 PHE E CA 1
ATOM 2514 C C . PHE E 1 135 ? 58.938 93.120 74.912 1.00 105.14 131 PHE E C 1
ATOM 2515 O O . PHE E 1 135 ? 59.933 93.688 74.454 1.00 105.14 131 PHE E O 1
ATOM 2523 N N . PHE E 1 136 ? 57.773 93.073 74.275 1.00 111.77 132 PHE E N 1
ATOM 2524 C CA . PHE E 1 136 ? 57.566 93.711 72.984 1.00 111.77 132 PHE E CA 1
ATOM 2525 C C . PHE E 1 136 ? 56.307 94.561 73.032 1.00 111.77 132 PHE E C 1
ATOM 2526 O O . PHE E 1 136 ? 55.300 94.163 73.624 1.00 111.77 132 PHE E O 1
ATOM 2534 N N . SER E 1 137 ? 56.372 95.733 72.410 1.00 118.51 133 SER E N 1
ATOM 2535 C CA . SER E 1 137 ? 55.235 96.643 72.371 1.00 118.51 133 SER E CA 1
ATOM 2536 C C . SER E 1 137 ? 55.012 97.175 70.959 1.00 118.51 133 SER E C 1
ATOM 2537 O O . SER E 1 137 ? 55.918 97.160 70.127 1.00 118.51 133 SER E O 1
ATOM 2541 N N . SER F 1 66 ? 63.861 69.864 96.924 1.00 137.15 62 SER F N 1
ATOM 2542 C CA . SER F 1 66 ? 64.022 71.308 97.037 1.00 137.15 62 SER F CA 1
ATOM 2543 C C . SER F 1 66 ? 64.497 71.910 95.718 1.00 137.15 62 SER F C 1
ATOM 2544 O O . SER F 1 66 ? 63.948 72.906 95.248 1.00 137.15 62 SER F O 1
ATOM 2547 N N . LEU F 1 67 ? 65.521 71.303 95.132 1.00 136.23 63 LEU F N 1
ATOM 2548 C CA . LEU F 1 67 ? 66.033 71.775 93.852 1.00 136.23 63 LEU F CA 1
ATOM 2549 C C . LEU F 1 67 ? 64.994 71.542 92.761 1.00 136.23 63 LEU F C 1
ATOM 2550 O O . LEU F 1 67 ? 64.417 70.451 92.685 1.00 136.23 63 LEU F O 1
ATOM 2555 N N . PRO F 1 68 ? 64.718 72.535 91.914 1.00 129.01 64 PRO F N 1
ATOM 2556 C CA . PRO F 1 68 ? 63.694 72.350 90.873 1.00 129.01 64 PRO F CA 1
ATOM 2557 C C . PRO F 1 68 ? 64.000 71.225 89.902 1.00 129.01 64 PRO F C 1
ATOM 2558 O O . PRO F 1 68 ? 63.068 70.575 89.409 1.00 129.01 64 PRO F O 1
ATOM 2562 N N . ALA F 1 69 ? 65.279 70.979 89.606 1.00 124.95 65 ALA F N 1
ATOM 2563 C CA . ALA F 1 69 ? 65.631 69.921 88.664 1.00 124.95 65 ALA F CA 1
ATOM 2564 C C . ALA F 1 69 ? 65.201 68.555 89.181 1.00 124.95 65 ALA F C 1
ATOM 2565 O O . ALA F 1 69 ? 64.672 67.730 88.422 1.00 124.95 65 ALA F O 1
ATOM 2567 N N . ARG F 1 70 ? 65.403 68.304 90.478 1.00 126.50 66 ARG F N 1
ATOM 2568 C CA . ARG F 1 70 ? 65.015 67.022 91.055 1.00 126.50 66 ARG F CA 1
ATOM 2569 C C . ARG F 1 70 ? 63.520 66.786 90.904 1.00 126.50 66 ARG F C 1
ATOM 2570 O O . ARG F 1 70 ? 63.090 65.670 90.593 1.00 126.50 66 ARG F O 1
ATOM 2578 N N . TRP F 1 71 ? 62.710 67.824 91.114 1.00 123.47 67 TRP F N 1
ATOM 2579 C CA . TRP F 1 71 ? 61.267 67.652 90.994 1.00 123.47 67 TRP F CA 1
ATOM 2580 C C . TRP F 1 71 ? 60.855 67.483 89.536 1.00 123.47 67 TRP F C 1
ATOM 2581 O O . TRP F 1 71 ? 60.084 66.572 89.210 1.00 123.47 67 TRP F O 1
ATOM 2592 N N . ILE F 1 72 ? 61.376 68.319 88.633 1.00 122.17 68 ILE F N 1
ATOM 2593 C CA . ILE F 1 72 ? 60.946 68.203 87.243 1.00 122.17 68 ILE F CA 1
ATOM 2594 C C . ILE F 1 72 ? 61.432 66.907 86.612 1.00 122.17 68 ILE F C 1
ATOM 2595 O O . ILE F 1 72 ? 60.907 66.501 85.570 1.00 122.17 68 ILE F O 1
ATOM 2600 N N . PHE F 1 73 ? 62.424 66.243 87.207 1.00 122.04 69 PHE F N 1
ATOM 2601 C CA . PHE F 1 73 ? 62.814 64.921 86.734 1.00 122.04 69 PHE F CA 1
ATOM 2602 C C . PHE F 1 73 ? 62.191 63.778 87.525 1.00 122.04 69 PHE F C 1
ATOM 2603 O O . PHE F 1 73 ? 62.204 62.639 87.047 1.00 122.04 69 PHE F O 1
ATOM 2611 N N . ALA F 1 74 ? 61.647 64.048 88.713 1.00 121.47 70 ALA F N 1
ATOM 2612 C CA . ALA F 1 74 ? 61.152 62.972 89.564 1.00 121.47 70 ALA F CA 1
ATOM 2613 C C . ALA F 1 74 ? 59.811 62.430 89.088 1.00 121.47 70 ALA F C 1
ATOM 2614 O O . ALA F 1 74 ? 59.566 61.221 89.169 1.00 121.47 70 ALA F O 1
ATOM 2616 N N . ARG F 1 75 ? 58.932 63.298 88.591 1.00 124.35 71 ARG F N 1
ATOM 2617 C CA . ARG F 1 75 ? 57.575 62.910 88.233 1.00 124.35 71 ARG F CA 1
ATOM 2618 C C . ARG F 1 75 ? 57.403 62.648 86.742 1.00 124.35 71 ARG F C 1
ATOM 2619 O O . ARG F 1 75 ? 56.266 62.550 86.270 1.00 124.35 71 ARG F O 1
ATOM 2627 N N . ILE F 1 76 ? 58.493 62.532 85.994 1.00 114.45 72 ILE F N 1
ATOM 2628 C CA . ILE F 1 76 ? 58.427 62.200 84.576 1.00 114.45 72 ILE F CA 1
ATOM 2629 C C . ILE F 1 76 ? 58.368 60.685 84.444 1.00 114.45 72 ILE F C 1
ATOM 2630 O O . ILE F 1 76 ? 59.274 59.978 84.898 1.00 114.45 72 ILE F O 1
ATOM 2635 N N . THR F 1 77 ? 57.304 60.185 83.829 1.00 113.60 73 THR F N 1
ATOM 2636 C CA . THR F 1 77 ? 57.193 58.752 83.612 1.00 113.60 73 THR F CA 1
ATOM 2637 C C . THR F 1 77 ? 58.203 58.307 82.556 1.00 113.60 73 THR F C 1
ATOM 2638 O O . THR F 1 77 ? 58.461 59.039 81.596 1.00 113.60 73 THR F O 1
ATOM 2642 N N . PRO F 1 78 ? 58.804 57.130 82.716 1.00 109.69 74 PRO F N 1
ATOM 2643 C CA . PRO F 1 78 ? 59.742 56.642 81.700 1.00 109.69 74 PRO F CA 1
ATOM 2644 C C . PRO F 1 78 ? 59.041 56.379 80.375 1.00 109.69 74 PRO F C 1
ATOM 2645 O O . PRO F 1 78 ? 57.862 56.023 80.329 1.00 109.69 74 PRO F O 1
ATOM 2649 N N . GLY F 1 79 ? 59.788 56.560 79.288 1.00 110.59 75 GLY F N 1
ATOM 2650 C CA . GLY F 1 79 ? 59.303 56.303 77.952 1.00 110.59 75 GLY F CA 1
ATOM 2651 C C . GLY F 1 79 ? 58.917 57.538 77.164 1.00 110.59 75 GLY F C 1
ATOM 2652 O O . GLY F 1 79 ? 58.792 57.456 75.937 1.00 110.59 75 GLY F O 1
ATOM 2653 N N . THR F 1 80 ? 58.728 58.675 77.828 1.00 108.66 76 THR F N 1
ATOM 2654 C CA . THR F 1 80 ? 58.360 59.909 77.150 1.00 108.66 76 THR F CA 1
ATOM 2655 C C . THR F 1 80 ? 59.604 60.625 76.641 1.00 108.66 76 THR F C 1
ATOM 2656 O O . THR F 1 80 ? 60.624 60.692 77.331 1.00 108.66 76 THR F O 1
ATOM 2660 N N . THR F 1 81 ? 59.510 61.159 75.427 1.00 104.92 77 THR F N 1
ATOM 2661 C CA . THR F 1 81 ? 60.628 61.847 74.797 1.00 104.92 77 THR F CA 1
ATOM 2662 C C . THR F 1 81 ? 60.643 63.310 75.224 1.00 104.92 77 THR F C 1
ATOM 2663 O O . THR F 1 81 ? 59.611 63.988 75.182 1.00 104.92 77 THR F O 1
ATOM 2667 N N . ILE F 1 82 ? 61.812 63.784 75.652 1.00 102.00 78 ILE F N 1
ATOM 2668 C CA . ILE F 1 82 ? 61.995 65.159 76.094 1.00 102.00 78 ILE F CA 1
ATOM 2669 C C . ILE F 1 82 ? 63.259 65.713 75.453 1.00 102.00 78 ILE F C 1
ATOM 2670 O O . ILE F 1 82 ? 64.131 64.969 74.999 1.00 102.00 78 ILE F O 1
ATOM 2675 N N . SER F 1 83 ? 63.350 67.040 75.420 1.00 104.57 79 SER F N 1
ATOM 2676 C CA . SER F 1 83 ? 64.535 67.732 74.927 1.00 104.57 79 SER F CA 1
ATOM 2677 C C . SER F 1 83 ? 65.089 68.605 76.042 1.00 104.57 79 SER F C 1
ATOM 2678 O O . SER F 1 83 ? 64.362 69.423 76.608 1.00 104.57 79 SER F O 1
ATOM 2681 N N . ILE F 1 84 ? 66.372 68.447 76.349 1.00 100.50 80 ILE F N 1
ATOM 2682 C CA . ILE F 1 84 ? 66.950 69.049 77.542 1.00 100.50 80 ILE F CA 1
ATOM 2683 C C . ILE F 1 84 ? 68.053 70.023 77.153 1.00 100.50 80 ILE F C 1
ATOM 2684 O O . ILE F 1 84 ? 68.912 69.711 76.321 1.00 100.50 80 ILE F O 1
ATOM 2689 N N . VAL F 1 85 ? 68.017 71.206 77.761 1.00 105.66 81 VAL F N 1
ATOM 2690 C CA . VAL F 1 85 ? 69.048 72.226 77.617 1.00 105.66 81 VAL F CA 1
ATOM 2691 C C . VAL F 1 85 ? 69.771 72.348 78.951 1.00 105.66 81 VAL F C 1
ATOM 2692 O O . VAL F 1 85 ? 69.138 72.324 80.011 1.00 105.66 81 VAL F O 1
ATOM 2696 N N . THR F 1 86 ? 71.095 72.455 78.899 1.00 108.13 82 THR F N 1
ATOM 2697 C CA . THR F 1 86 ? 71.938 72.428 80.087 1.00 108.13 82 THR F CA 1
ATOM 2698 C C . THR F 1 86 ? 72.671 73.758 80.263 1.00 108.13 82 THR F C 1
ATOM 2699 O O . THR F 1 86 ? 72.549 74.678 79.451 1.00 108.13 82 THR F O 1
ATOM 2703 N N . ASP F 1 87 ? 73.450 73.843 81.348 1.00 113.82 83 ASP F N 1
ATOM 2704 C CA . ASP F 1 87 ? 74.170 75.067 81.685 1.00 113.82 83 ASP F CA 1
ATOM 2705 C C . ASP F 1 87 ? 75.254 75.415 80.675 1.00 113.82 83 ASP F C 1
ATOM 2706 O O . ASP F 1 87 ? 75.649 76.582 80.589 1.00 113.82 83 ASP F O 1
ATOM 2711 N N . SER F 1 88 ? 75.754 74.441 79.924 1.00 107.47 84 SER F N 1
ATOM 2712 C CA . SER F 1 88 ? 76.781 74.696 78.925 1.00 107.47 84 SER F CA 1
ATOM 2713 C C . SER F 1 88 ? 76.207 75.086 77.573 1.00 107.47 84 SER F C 1
ATOM 2714 O O . SER F 1 88 ? 76.976 75.346 76.641 1.00 107.47 84 SER F O 1
ATOM 2717 N N . GLY F 1 89 ? 74.886 75.133 77.439 1.00 106.79 85 GLY F N 1
ATOM 2718 C CA . GLY F 1 89 ? 74.270 75.411 76.164 1.00 106.79 85 GLY F CA 1
ATOM 2719 C C . GLY F 1 89 ? 74.238 74.240 75.212 1.00 106.79 85 GLY F C 1
ATOM 2720 O O . GLY F 1 89 ? 73.824 74.413 74.058 1.00 106.79 85 GLY F O 1
ATOM 2721 N N . ASP F 1 90 ? 74.664 73.059 75.650 1.00 107.09 86 ASP F N 1
ATOM 2722 C CA . ASP F 1 90 ? 74.663 71.869 74.806 1.00 107.09 86 ASP F CA 1
ATOM 2723 C C . ASP F 1 90 ? 73.206 71.462 74.633 1.00 107.09 86 ASP F C 1
ATOM 2724 O O . ASP F 1 90 ? 72.588 70.911 75.546 1.00 107.09 86 ASP F O 1
ATOM 2729 N N . MET F 1 91 ? 72.650 71.740 73.458 1.00 114.27 87 MET F N 1
ATOM 2730 C CA . MET F 1 91 ? 71.262 71.403 73.167 1.00 114.27 87 MET F CA 1
ATOM 2731 C C . MET F 1 91 ? 71.188 69.931 72.787 1.00 114.27 87 MET F C 1
ATOM 2732 O O . MET F 1 91 ? 71.615 69.540 71.696 1.00 114.27 87 MET F O 1
ATOM 2737 N N . ILE F 1 92 ? 70.649 69.116 73.683 1.00 108.27 88 ILE F N 1
ATOM 2738 C CA . ILE F 1 92 ? 70.515 67.685 73.454 1.00 108.27 88 ILE F CA 1
ATOM 2739 C C . ILE F 1 92 ? 69.145 67.424 72.842 1.00 108.27 88 ILE F C 1
ATOM 2740 O O . ILE F 1 92 ? 68.121 67.871 73.372 1.00 108.27 88 ILE F O 1
ATOM 2745 N N . GLY F 1 93 ? 69.126 66.709 71.717 1.00 113.13 89 GLY F N 1
ATOM 2746 C CA . GLY F 1 93 ? 67.929 66.553 70.923 1.00 113.13 89 GLY F CA 1
ATOM 2747 C C . GLY F 1 93 ? 66.888 65.643 71.542 1.00 113.13 89 GLY F C 1
ATOM 2748 O O . GLY F 1 93 ? 66.830 65.460 72.761 1.00 113.13 89 GLY F O 1
ATOM 2749 N N . PRO F 1 94 ? 66.027 65.064 70.701 1.00 111.93 90 PRO F N 1
ATOM 2750 C CA . PRO F 1 94 ? 64.964 64.189 71.215 1.00 111.93 90 PRO F CA 1
ATOM 2751 C C . PRO F 1 94 ? 65.504 62.902 71.816 1.00 111.93 90 PRO F C 1
ATOM 2752 O O . PRO F 1 94 ? 66.030 62.044 71.102 1.00 111.93 90 PRO F O 1
ATOM 2756 N N . VAL F 1 95 ? 65.377 62.764 73.134 1.00 110.18 91 VAL F N 1
ATOM 2757 C CA . VAL F 1 95 ? 65.832 61.587 73.864 1.00 110.18 91 VAL F CA 1
ATOM 2758 C C . VAL F 1 95 ? 64.673 61.046 74.684 1.00 110.18 91 VAL F C 1
ATOM 2759 O O . VAL F 1 95 ? 63.982 61.810 75.368 1.00 110.18 91 VAL F O 1
ATOM 2763 N N . VAL F 1 96 ? 64.462 59.738 74.618 1.00 110.13 92 VAL F N 1
ATOM 2764 C CA . VAL F 1 96 ? 63.428 59.096 75.419 1.00 110.13 92 VAL F CA 1
ATOM 2765 C C . VAL F 1 96 ? 63.941 58.929 76.843 1.00 110.13 92 VAL F C 1
ATOM 2766 O O . VAL F 1 96 ? 65.013 58.355 77.069 1.00 110.13 92 VAL F O 1
ATOM 2770 N N . PHE F 1 97 ? 63.183 59.448 77.804 1.00 112.56 93 PHE F N 1
ATOM 2771 C CA . PHE F 1 97 ? 63.561 59.336 79.205 1.00 112.56 93 PHE F CA 1
ATOM 2772 C C . PHE F 1 97 ? 63.564 57.876 79.635 1.00 112.56 93 PHE F C 1
ATOM 2773 O O . PHE F 1 97 ? 62.726 57.082 79.199 1.00 112.56 93 PHE F O 1
ATOM 2781 N N . VAL F 1 98 ? 64.517 57.518 80.492 1.00 111.39 94 VAL F N 1
ATOM 2782 C CA . VAL F 1 98 ? 64.630 56.137 80.947 1.00 111.39 94 VAL F CA 1
ATOM 2783 C C . VAL F 1 98 ? 64.457 56.064 82.457 1.00 111.39 94 VAL F C 1
ATOM 2784 O O . VAL F 1 98 ? 63.558 55.375 82.951 1.00 111.39 94 VAL F O 1
ATOM 2788 N N . ALA F 1 99 ? 65.305 56.766 83.206 1.00 109.37 95 ALA F N 1
ATOM 2789 C CA . ALA F 1 99 ? 65.230 56.644 84.655 1.00 109.37 95 ALA F CA 1
ATOM 2790 C C . ALA F 1 99 ? 65.833 57.875 85.308 1.00 109.37 95 ALA F C 1
ATOM 2791 O O . ALA F 1 99 ? 66.547 58.650 84.674 1.00 109.37 95 ALA F O 1
ATOM 2793 N N . PHE F 1 100 ? 65.543 58.032 86.596 1.00 117.41 96 PHE F N 1
ATOM 2794 C CA . PHE F 1 100 ? 66.128 59.104 87.396 1.00 117.41 96 PHE F CA 1
ATOM 2795 C C . PHE F 1 100 ? 66.120 58.646 88.845 1.00 117.41 96 PHE F C 1
ATOM 2796 O O . PHE F 1 100 ? 65.047 58.493 89.437 1.00 117.41 96 PHE F O 1
ATOM 2804 N N . CYS F 1 101 ? 67.298 58.433 89.416 1.00 123.98 97 CYS F N 1
ATOM 2805 C CA . CYS F 1 101 ? 67.406 58.049 90.814 1.00 123.98 97 CYS F CA 1
ATOM 2806 C C . CYS F 1 101 ? 67.920 59.238 91.615 1.00 123.98 97 CYS F C 1
ATOM 2807 O O . CYS F 1 101 ? 68.946 59.835 91.267 1.00 123.98 97 CYS F O 1
ATOM 2810 N N . GLN F 1 102 ? 67.198 59.575 92.683 1.00 132.82 98 GLN F N 1
ATOM 2811 C CA . GLN F 1 102 ? 67.376 60.836 93.390 1.00 132.82 98 GLN F CA 1
ATOM 2812 C C . GLN F 1 102 ? 68.373 60.738 94.536 1.00 132.82 98 GLN F C 1
ATOM 2813 O O . GLN F 1 102 ? 69.028 61.738 94.853 1.00 132.82 98 GLN F O 1
ATOM 2819 N N . VAL F 1 103 ? 68.534 59.555 95.138 1.00 130.89 99 VAL F N 1
ATOM 2820 C CA . VAL F 1 103 ? 69.388 59.426 96.319 1.00 130.89 99 VAL F CA 1
ATOM 2821 C C . VAL F 1 103 ? 70.813 59.863 96.000 1.00 130.89 99 VAL F C 1
ATOM 2822 O O . VAL F 1 103 ? 71.491 60.483 96.830 1.00 130.89 99 VAL F O 1
ATOM 2826 N N . HIS F 1 104 ? 71.285 59.557 94.795 1.00 122.79 100 HIS F N 1
ATOM 2827 C CA . HIS F 1 104 ? 72.550 60.059 94.284 1.00 122.79 100 HIS F CA 1
ATOM 2828 C C . HIS F 1 104 ? 72.379 61.161 93.249 1.00 122.79 100 HIS F C 1
ATOM 2829 O O . HIS F 1 104 ? 73.360 61.836 92.919 1.00 122.79 100 HIS F O 1
ATOM 2836 N N . GLY F 1 105 ? 71.173 61.346 92.720 1.00 123.46 101 GLY F N 1
ATOM 2837 C CA . GLY F 1 105 ? 70.928 62.374 91.729 1.00 123.46 101 GLY F CA 1
ATOM 2838 C C . GLY F 1 105 ? 71.566 62.096 90.383 1.00 123.46 101 GLY F C 1
ATOM 2839 O O . GLY F 1 105 ? 72.480 62.813 89.966 1.00 123.46 101 GLY F O 1
ATOM 2840 N N . ILE F 1 106 ? 71.102 61.056 89.696 1.00 119.73 102 ILE F N 1
ATOM 2841 C CA . ILE F 1 106 ? 71.607 60.710 88.371 1.00 119.73 102 ILE F CA 1
ATOM 2842 C C . ILE F 1 106 ? 70.431 60.288 87.501 1.00 119.73 102 ILE F C 1
ATOM 2843 O O . ILE F 1 106 ? 69.570 59.518 87.941 1.00 119.73 102 ILE F O 1
ATOM 2848 N N . VAL F 1 107 ? 70.398 60.785 86.266 1.00 110.91 103 VAL F N 1
ATOM 2849 C CA . VAL F 1 107 ? 69.312 60.513 85.330 1.00 110.91 103 VAL F CA 1
ATOM 2850 C C . VAL F 1 107 ? 69.863 59.726 84.145 1.00 110.91 103 VAL F C 1
ATOM 2851 O O . VAL F 1 107 ? 70.793 60.172 83.463 1.00 110.91 103 VAL F O 1
ATOM 2855 N N . PHE F 1 108 ? 69.280 58.553 83.907 1.00 111.36 104 PHE F N 1
ATOM 2856 C CA . PHE F 1 108 ? 69.623 57.700 82.777 1.00 111.36 104 PHE F CA 1
ATOM 2857 C C . PHE F 1 108 ? 68.750 58.112 81.599 1.00 111.36 104 PHE F C 1
ATOM 2858 O O . PHE F 1 108 ? 67.517 58.062 81.708 1.00 111.36 104 PHE F O 1
ATOM 2866 N N . VAL F 1 109 ? 69.362 58.491 80.471 1.00 110.79 105 VAL F N 1
ATOM 2867 C CA . VAL F 1 109 ? 68.616 58.663 79.231 1.00 110.79 105 VAL F CA 1
ATOM 2868 C C . VAL F 1 109 ? 69.357 57.912 78.134 1.00 110.79 105 VAL F C 1
ATOM 2869 O O . VAL F 1 109 ? 70.482 57.457 78.323 1.00 110.79 105 VAL F O 1
ATOM 2873 N N . THR F 1 110 ? 68.707 57.764 76.981 1.00 118.27 106 THR F N 1
ATOM 2874 C CA . THR F 1 110 ? 69.381 57.135 75.852 1.00 118.27 106 THR F CA 1
ATOM 2875 C C . THR F 1 110 ? 68.629 57.453 74.570 1.00 118.27 106 THR F C 1
ATOM 2876 O O . THR F 1 110 ? 67.399 57.545 74.560 1.00 118.27 106 THR F O 1
ATOM 2880 N N . GLN F 1 111 ? 69.387 57.607 73.489 1.00 126.01 107 GLN F N 1
ATOM 2881 C CA . GLN F 1 111 ? 68.842 57.894 72.173 1.00 126.01 107 GLN F CA 1
ATOM 2882 C C . GLN F 1 111 ? 69.369 56.877 71.170 1.00 126.01 107 GLN F C 1
ATOM 2883 O O . GLN F 1 111 ? 70.412 56.250 71.375 1.00 126.01 107 GLN F O 1
ATOM 2889 N N . GLU F 1 112 ? 68.622 56.715 70.082 1.00 134.82 108 GLU F N 1
ATOM 2890 C CA . GLU F 1 112 ? 69.013 55.782 69.035 1.00 134.82 108 GLU F CA 1
ATOM 2891 C C . GLU F 1 112 ? 70.270 56.267 68.325 1.00 134.82 108 GLU F C 1
ATOM 2892 O O . GLU F 1 112 ? 70.471 57.469 68.129 1.00 134.82 108 GLU F O 1
ATOM 2898 N N . SER F 1 113 ? 71.122 55.321 67.944 1.00 132.62 109 SER F N 1
ATOM 2899 C CA . SER F 1 113 ? 72.362 55.641 67.247 1.00 132.62 109 SER F CA 1
ATOM 2900 C C . SER F 1 113 ? 72.427 54.937 65.896 1.00 132.62 109 SER F C 1
ATOM 2901 O O . SER F 1 113 ? 72.342 53.712 65.818 1.00 132.62 109 SER F O 1
ATOM 2904 N N . GLY F 1 119 ? 72.539 50.463 66.830 1.00 131.70 115 GLY F N 1
ATOM 2905 C CA . GLY F 1 119 ? 72.815 50.302 68.246 1.00 131.70 115 GLY F CA 1
ATOM 2906 C C . GLY F 1 119 ? 72.008 51.239 69.122 1.00 131.70 115 GLY F C 1
ATOM 2907 O O . GLY F 1 119 ? 70.917 51.669 68.747 1.00 131.70 115 GLY F O 1
ATOM 2908 N N . GLN F 1 120 ? 72.546 51.556 70.297 1.00 128.39 116 GLN F N 1
ATOM 2909 C CA . GLN F 1 120 ? 71.882 52.445 71.237 1.00 128.39 116 GLN F CA 1
ATOM 2910 C C . GLN F 1 120 ? 72.943 53.275 71.945 1.00 128.39 116 GLN F C 1
ATOM 2911 O O . GLN F 1 120 ? 74.010 52.761 72.289 1.00 128.39 116 GLN F O 1
ATOM 2917 N N . ALA F 1 121 ? 72.650 54.556 72.161 1.00 121.28 117 ALA F N 1
ATOM 2918 C CA . ALA F 1 121 ? 73.598 55.486 72.770 1.00 121.28 117 ALA F CA 1
ATOM 2919 C C . ALA F 1 121 ? 73.026 55.979 74.093 1.00 121.28 117 ALA F C 1
ATOM 2920 O O . ALA F 1 121 ? 72.077 56.768 74.106 1.00 121.28 117 ALA F O 1
ATOM 2922 N N . THR F 1 122 ? 73.614 55.532 75.199 1.00 111.89 118 THR F N 1
ATOM 2923 C CA . THR F 1 122 ? 73.138 55.887 76.530 1.00 111.89 118 THR F CA 1
ATOM 2924 C C . THR F 1 122 ? 73.877 57.119 77.036 1.00 111.89 118 THR F C 1
ATOM 2925 O O . THR F 1 122 ? 75.108 57.183 76.971 1.00 111.89 118 THR F O 1
ATOM 2929 N N . THR F 1 123 ? 73.121 58.092 77.538 1.00 113.44 119 THR F N 1
ATOM 2930 C CA . THR F 1 123 ? 73.657 59.353 78.023 1.00 113.44 119 THR F CA 1
ATOM 2931 C C . THR F 1 123 ? 73.403 59.477 79.521 1.00 113.44 119 THR F C 1
ATOM 2932 O O . THR F 1 123 ? 72.301 59.173 80.012 1.00 113.44 119 THR F O 1
ATOM 2936 N N . LEU F 1 124 ? 74.440 59.913 80.236 1.00 110.18 120 LEU F N 1
ATOM 2937 C CA . LEU F 1 124 ? 74.455 60.052 81.687 1.00 110.18 120 LEU F CA 1
ATOM 2938 C C . LEU F 1 124 ? 74.888 61.468 82.035 1.00 110.18 120 LEU F C 1
ATOM 2939 O O . LEU F 1 124 ? 76.034 61.848 81.780 1.00 110.18 120 LEU F O 1
ATOM 2944 N N . ILE F 1 125 ? 73.981 62.242 82.632 1.00 113.63 121 ILE F N 1
ATOM 2945 C CA . ILE F 1 125 ? 74.239 63.634 82.972 1.00 113.63 121 ILE F CA 1
ATOM 2946 C C . ILE F 1 125 ? 73.935 63.844 84.450 1.00 113.63 121 ILE F C 1
ATOM 2947 O O . ILE F 1 125 ? 73.320 63.007 85.111 1.00 113.63 121 ILE F O 1
ATOM 2952 N N . ASP F 1 126 ? 74.374 64.991 84.961 1.00 124.30 122 ASP F N 1
ATOM 2953 C CA . ASP F 1 126 ? 74.203 65.337 86.365 1.00 124.30 122 ASP F CA 1
ATOM 2954 C C . ASP F 1 126 ? 72.997 66.260 86.495 1.00 124.30 122 ASP F C 1
ATOM 2955 O O . ASP F 1 126 ? 72.917 67.287 85.814 1.00 124.30 122 ASP F O 1
ATOM 2960 N N . VAL F 1 127 ? 72.063 65.891 87.373 1.00 119.28 123 VAL F N 1
ATOM 2961 C CA . VAL F 1 127 ? 70.794 66.608 87.459 1.00 119.28 123 VAL F CA 1
ATOM 2962 C C . VAL F 1 127 ? 70.999 68.013 88.013 1.00 119.28 123 VAL F C 1
ATOM 2963 O O . VAL F 1 127 ? 70.346 68.968 87.575 1.00 119.28 123 VAL F O 1
ATOM 2967 N N . ASP F 1 128 ? 71.912 68.167 88.974 1.00 124.73 124 ASP F N 1
ATOM 2968 C CA . ASP F 1 128 ? 72.108 69.458 89.624 1.00 124.73 124 ASP F CA 1
ATOM 2969 C C . ASP F 1 128 ? 72.571 70.539 88.657 1.00 124.73 124 ASP F C 1
ATOM 2970 O O . ASP F 1 128 ? 72.368 71.726 88.931 1.00 124.73 124 ASP F O 1
ATOM 2975 N N . LYS F 1 129 ? 73.184 70.163 87.538 1.00 116.21 125 LYS F N 1
ATOM 2976 C CA . LYS F 1 129 ? 73.621 71.110 86.519 1.00 116.21 125 LYS F CA 1
ATOM 2977 C C . LYS F 1 129 ? 72.767 70.993 85.262 1.00 116.21 125 LYS F C 1
ATOM 2978 O O . LYS F 1 129 ? 73.267 71.067 84.139 1.00 116.21 125 LYS F O 1
ATOM 2984 N N . VAL F 1 130 ? 71.464 70.798 85.443 1.00 111.45 126 VAL F N 1
ATOM 2985 C CA . VAL F 1 130 ? 70.510 70.709 84.345 1.00 111.45 126 VAL F CA 1
ATOM 2986 C C . VAL F 1 130 ? 69.663 71.972 84.355 1.00 111.45 126 VAL F C 1
ATOM 2987 O O . VAL F 1 130 ? 69.104 72.345 85.393 1.00 111.45 126 VAL F O 1
ATOM 2991 N N . GLU F 1 131 ? 69.576 72.635 83.203 1.00 109.78 127 GLU F N 1
ATOM 2992 C CA . GLU F 1 131 ? 68.791 73.859 83.112 1.00 109.78 127 GLU F CA 1
ATOM 2993 C C . GLU F 1 131 ? 67.306 73.583 82.925 1.00 109.78 127 GLU F C 1
ATOM 2994 O O . GLU F 1 131 ? 66.487 73.918 83.786 1.00 109.78 127 GLU F O 1
ATOM 3000 N N . SER F 1 132 ? 66.939 72.977 81.798 1.00 108.27 128 SER F N 1
ATOM 3001 C CA . SER F 1 132 ? 65.546 72.976 81.384 1.00 108.27 128 SER F CA 1
ATOM 3002 C C . SER F 1 132 ? 65.221 71.712 80.607 1.00 108.27 128 SER F C 1
ATOM 3003 O O . SER F 1 132 ? 66.078 71.142 79.927 1.00 108.27 128 SER F O 1
ATOM 3006 N N . VAL F 1 133 ? 63.961 71.299 80.702 1.00 104.60 129 VAL F N 1
ATOM 3007 C CA . VAL F 1 133 ? 63.431 70.163 79.961 1.00 104.60 129 VAL F CA 1
ATOM 3008 C C . VAL F 1 133 ? 62.155 70.602 79.259 1.00 104.60 129 VAL F C 1
ATOM 3009 O O . VAL F 1 133 ? 61.317 71.294 79.848 1.00 104.60 129 VAL F O 1
ATOM 3013 N N . THR F 1 134 ? 62.013 70.211 77.998 1.00 99.34 130 THR F N 1
ATOM 3014 C CA . THR F 1 134 ? 60.877 70.581 77.172 1.00 99.34 130 THR F CA 1
ATOM 3015 C C . THR F 1 134 ? 60.185 69.322 76.674 1.00 99.34 130 THR F C 1
ATOM 3016 O O . THR F 1 134 ? 60.844 68.356 76.269 1.00 99.34 130 THR F O 1
ATOM 3020 N N . PHE F 1 135 ? 58.857 69.345 76.710 1.00 99.44 131 PHE F N 1
ATOM 3021 C CA . PHE F 1 135 ? 58.020 68.234 76.295 1.00 99.44 131 PHE F CA 1
ATOM 3022 C C . PHE F 1 135 ? 57.398 68.535 74.939 1.00 99.44 131 PHE F C 1
ATOM 3023 O O . PHE F 1 135 ? 57.393 69.677 74.472 1.00 99.44 131 PHE F O 1
ATOM 3031 N N . PHE F 1 136 ? 56.872 67.492 74.307 1.00 108.52 132 PHE F N 1
ATOM 3032 C CA . PHE F 1 136 ? 56.221 67.617 73.013 1.00 108.52 132 PHE F CA 1
ATOM 3033 C C . PHE F 1 136 ? 54.862 66.939 73.061 1.00 108.52 132 PHE F C 1
ATOM 3034 O O . PHE F 1 136 ? 54.713 65.866 73.652 1.00 108.52 132 PHE F O 1
ATOM 3042 N N . SER F 1 137 ? 53.874 67.573 72.439 1.00 121.50 133 SER F N 1
ATOM 3043 C CA . SER F 1 137 ? 52.521 67.034 72.407 1.00 121.50 133 SER F CA 1
ATOM 3044 C C . SER F 1 137 ? 51.951 67.077 70.993 1.00 121.50 133 SER F C 1
ATOM 3045 O O . SER F 1 137 ? 52.417 67.839 70.146 1.00 121.50 133 SER F O 1
#

Solvent-accessible surface area: 19106 Å² total; per-residue (Å²): 148,76,17,5,66,93,15,1,51,176,20,92,97,51,55,77,3,25,3,14,1,62,26,22,13,128,37,30,119,3,49,4,61,40,31,56,111,122,43,1,5,0,87,3,18,69,153,82,78,74,10,42,12,14,4,8,0,69,40,1,9,5,0,24,61,127,129,148,75,18,5,67,107,17,1,53,158,24,85,92,50,58,75,3,25,5,17,5,62,24,22,16,130,34,30,116,3,50,6,66,44,30,59,119,125,50,1,5,0,82,4,18,71,154,80,81,73,9,46,11,14,4,9,1,67,44,2,4,6,0,25,62,126,132,154,68,16,5,67,96,15,1,54,172,22,90,96,49,55,79,2,25,0,14,1,63,25,21,12,126,35,31,115,4,52,4,62,39,31,55,114,124,42,1,5,0,84,1,13,70,153,85,81,68,9,45,10,12,4,7,0,76,42,0,8,4,0,21,62,122,132,148,76,14,6,67,107,17,2,53,155,23,87,94,49,58,75,4,26,7,16,7,57,24,23,14,133,37,29,116,3,50,5,61,40,32,59,118,121,44,1,5,0,94,6,18,68,155,80,80,73,10,43,8,15,6,6,0,63,45,3,3,6,0,24,61,127,131,144,78,16,3,67,106,17,3,51,173,25,90,92,47,55,76,3,26,4,18,6,57,24,23,15,127,38,32,114,5,51,5,69,42,32,59,114,124,47,1,6,0,83,3,14,67,156,80,80,76,9,45,9,14,5,5,0,76,41,2,6,4,1,24,64,126,126,147,80,15,3,61,102,15,2,54,159,23,87,93,49,58,72,5,27,10,18,5,62,23,23,16,137,39,30,116,3,53,5,59,40,33,59,117,122,49,1,1,0,88,8,19,65,155,83,82,70,9,44,8,13,6,7,1,72,43,1,8,4,0,20,63,126,128

Nearest PDB structures (foldseek):
  3pnw-assembly1_C  TM=6.207E-01  e=2.059E-01  Homo sapiens
  3pnw-assembly7_U  TM=6.332E-01  e=2.738E-01  Homo sapiens
  4a4h-assembly1_A  TM=6.075E-01  e=2.059E-01  Homo sapiens
  6v9t-assembly1_AAA  TM=6.268E-01  e=3.641E-01  Homo sapiens
  5yj8-assembly1_A  TM=6.106E-01  e=8.563E-01  Homo sapiens

Secondary structure (DSSP, 8-state):
--HHHHHHHTPPTT-EEEEEETT--B--SEEEEEEETTTTEEEEEEE--EEEEEEESTTEEEEEEE-/--HHHHHHHSPPTT-EEEEEETT--EEEEEEEEEEETTTTEEEEEEE--EEEEEEEGGGEEEEEEE-/--HHHHHHHTPPTT-EEEEEETT--B--SEEEEEEETTTTEEEEEEE--EEEEEEEGGGEEEEEEE-/--HHHHHHHSPPTT-EEEEEETT--EEEEEEEEEEETTTTEEEEEEE--EEEEEEEGGGEEEEEEE-/--HHHHHHHSSPTT-EEEEEETT--EEEEEEEEEEETTTTEEEEEEE--EEEEEEEGGGEEEEEEE-/--HHHHHHHSPPTT-EEEEEETT--EEEEEEEEEEETTTTEEEEEEE--EEEEEEEGGGEEEEEEE-

Radius of gyration: 22.77 Å; Cα contacts (8 Å, |Δi|>4): 991; chains: 6; bounding box: 60×59×30 Å

Sequence (402 aa):
SLPARWIFARITPGTTISIVTDSGDMIGPVVFVAFCQVHGIVFVTQESGQATTLIDVDKVESVTFFSSLPARWIFARITPGTTISIVTDSGDMIGPVVFVAFCQVHGIVFVTQESGQATTLIDVDKVESVTFFSSLPARWIFARITPGTTISIVTDSGDMIGPVVFVAFCQVHGIVFVTQESGQATTLIDVDKVESVTFFSSLPARWIFARITPGTTISIVTDSGDMIGPVVFVAFCQVHGIVFVTQESGQATTLIDVDKVESVTFFSSLPARWIFARITPGTTISIVTDSGDMIGPVVFVAFCQVHGIVFVTQESGQATTLIDVDKVESVTFFSSLPARWIFARITPGTTISIVTDSGDMIGPVVFVAFCQVHGIVFVTQESGQATTLIDVDKVESVTFFS

Organism: Bacillus subtilis (strain 168) (NCBI:txid224308)

Foldseek 3Di:
DDVLCVVAVPDDFQFWKWWAFPVRPTRPTWTFHDFDPVQAWGWIWDDPVIGIDIDGSNGTDDMGHDD/DQPLCVVQVPDDFQFWKWFAWPVRPTRPTWTFHDFDPVQQKGWIWDDPVIGIDIDGRNGTDDMGHDD/DDVLCVVQVPDDFQFWKWWAWPVRPTRPTWTWHDFDPVVAWGWIWHPPVIGIDIDGSVGTDDMGHDD/DDPLCVVQVPDDFQFWKWFAWPVRPTRDTWTFHDFDPVQAWGWIWDDPVIGIDIDGSNGTDDMGHDD/DDPLLVVQPPDDFQFWKWFAWPVRPTRDTWTFDDFDPVVQWGWIWDDPVIGIDIDGSVGTDDMGHDD/DDPLCVVQVPDDFQFWKWFAWPVRPTRDTWTFHDFDPVQAKGWIWDDPVIGIDIDGSNGTDDIGHDD

B-factor: mean 115.27, std 8.83, range [98.54, 140.65]